Protein AF-A0A821TZE7-F1 (afdb_monomer_lite)

Radius of gyration: 25.63 Å; chains: 1; bounding box: 55×61×78 Å

Structure (mmCIF, N/CA/C/O backbone):
data_AF-A0A821TZE7-F1
#
_entry.id   AF-A0A821TZE7-F1
#
loop_
_atom_site.group_PDB
_atom_site.id
_atom_site.type_symbol
_atom_site.label_atom_id
_atom_site.label_alt_id
_atom_site.label_comp_id
_atom_site.label_asym_id
_atom_site.label_entity_id
_atom_site.label_seq_id
_atom_site.pdbx_PDB_ins_code
_atom_site.Cartn_x
_atom_site.Cartn_y
_atom_site.Cartn_z
_atom_site.occupancy
_atom_site.B_iso_or_equiv
_atom_site.auth_seq_id
_atom_site.auth_comp_id
_atom_site.auth_asym_id
_atom_site.auth_atom_id
_atom_site.pdbx_PDB_model_num
ATOM 1 N N . MET A 1 1 ? -27.060 31.709 -22.377 1.00 37.75 1 MET A N 1
ATOM 2 C CA . MET A 1 1 ? -27.022 31.846 -23.853 1.00 37.75 1 MET A CA 1
ATOM 3 C C . MET A 1 1 ? -26.885 30.465 -24.483 1.00 37.75 1 MET A C 1
ATOM 5 O O . MET A 1 1 ? -25.878 29.805 -24.270 1.00 37.75 1 MET A O 1
ATOM 9 N N . LYS A 1 2 ? -27.921 30.006 -25.193 1.00 28.64 2 LYS A N 1
ATOM 10 C CA . LYS A 1 2 ? -27.976 28.701 -25.874 1.00 28.64 2 LYS A CA 1
ATOM 11 C C . LYS A 1 2 ? -27.065 28.721 -27.114 1.00 28.64 2 LYS A C 1
ATOM 13 O O . LYS A 1 2 ? -27.253 29.578 -27.973 1.00 28.64 2 LYS A O 1
ATOM 18 N N . ARG A 1 3 ? -26.102 27.798 -27.232 1.00 29.56 3 ARG A N 1
ATOM 19 C CA . ARG A 1 3 ? -25.337 27.582 -28.477 1.00 29.56 3 ARG A CA 1
ATOM 20 C C . ARG A 1 3 ? -26.082 26.569 -29.353 1.00 29.56 3 ARG A C 1
ATOM 22 O O . ARG A 1 3 ? -26.371 25.467 -28.905 1.00 29.56 3 ARG A O 1
ATOM 29 N N . ARG A 1 4 ? -26.428 26.977 -30.580 1.00 30.36 4 ARG A N 1
ATOM 30 C CA . ARG A 1 4 ? -27.005 26.122 -31.634 1.00 30.36 4 ARG A CA 1
ATOM 31 C C . ARG A 1 4 ? -25.923 25.210 -32.250 1.00 30.36 4 ARG A C 1
ATOM 33 O O . ARG A 1 4 ? -24.763 25.625 -32.286 1.00 30.36 4 ARG A O 1
ATOM 40 N N . PRO A 1 5 ? -26.282 24.024 -32.773 1.00 30.67 5 PRO A N 1
ATOM 41 C CA . PRO A 1 5 ? -25.341 23.119 -33.430 1.00 30.67 5 PRO A CA 1
ATOM 42 C C . PRO A 1 5 ? -25.017 23.594 -34.856 1.00 30.67 5 PRO A C 1
ATOM 44 O O . PRO A 1 5 ? -25.894 24.081 -35.572 1.00 30.67 5 PRO A O 1
ATOM 47 N N . LYS A 1 6 ? -23.753 23.458 -35.278 1.00 30.98 6 LYS A N 1
ATOM 48 C CA . LYS A 1 6 ? -23.338 23.694 -36.669 1.00 30.98 6 LYS A CA 1
ATOM 49 C C . LYS A 1 6 ? -23.666 22.457 -37.512 1.00 30.98 6 LYS A C 1
ATOM 51 O O . LYS A 1 6 ? -23.214 21.362 -37.193 1.00 30.98 6 LYS A O 1
ATOM 56 N N . LYS A 1 7 ? -24.445 22.658 -38.579 1.00 25.59 7 LYS A N 1
ATOM 57 C CA . LYS A 1 7 ? -24.640 21.694 -39.669 1.00 25.59 7 LYS A CA 1
ATOM 58 C C . LYS A 1 7 ? -23.314 21.481 -40.403 1.00 25.59 7 LYS A C 1
ATOM 60 O O . LYS A 1 7 ? -22.642 22.456 -40.730 1.00 25.59 7 LYS A O 1
ATOM 65 N N . TRP A 1 8 ? -22.993 20.226 -40.691 1.00 26.17 8 TRP A N 1
ATOM 66 C CA . TRP A 1 8 ? -22.021 19.858 -41.713 1.00 26.17 8 TRP A CA 1
ATOM 67 C C . TRP A 1 8 ? -22.733 19.867 -43.068 1.00 26.17 8 TRP A C 1
ATOM 69 O O . TRP A 1 8 ? -23.790 19.255 -43.208 1.00 26.17 8 TRP A O 1
ATOM 79 N N . VAL A 1 9 ? -22.180 20.600 -44.032 1.00 27.88 9 VAL A N 1
ATOM 80 C CA . VAL A 1 9 ? -22.555 20.524 -45.448 1.00 27.88 9 VAL A CA 1
ATOM 81 C C . VAL A 1 9 ? -21.369 19.890 -46.159 1.00 27.88 9 VAL A C 1
ATOM 83 O O . VAL A 1 9 ? -20.247 20.380 -46.048 1.00 27.88 9 VAL A O 1
ATOM 86 N N . SER A 1 10 ? -21.619 18.760 -46.810 1.00 32.22 10 SER A N 1
ATOM 87 C CA . SER A 1 10 ? -20.703 18.116 -47.741 1.00 32.22 10 SER A CA 1
ATOM 88 C C . SER A 1 10 ? -20.787 18.839 -49.080 1.00 32.22 10 SER A C 1
ATOM 90 O O . SER A 1 10 ? -21.869 18.863 -49.659 1.00 32.22 10 SER A O 1
ATOM 92 N N . ASP A 1 11 ? -19.668 19.357 -49.580 1.00 26.72 11 ASP A N 1
ATOM 93 C CA . ASP A 1 11 ? -19.537 19.689 -50.996 1.00 26.72 11 ASP A CA 1
ATOM 94 C C . ASP A 1 11 ? -18.349 18.942 -51.597 1.00 26.72 11 ASP A C 1
ATOM 96 O O . ASP A 1 11 ? -17.213 18.991 -51.120 1.00 26.72 11 ASP A O 1
ATOM 100 N N . SER A 1 12 ? -18.687 18.188 -52.633 1.00 30.12 12 SER A N 1
ATOM 101 C CA . SER A 1 12 ? -17.834 17.409 -53.512 1.00 30.12 12 SER A CA 1
ATOM 102 C C . SER A 1 12 ? -17.206 18.281 -54.603 1.00 30.12 12 SER A C 1
ATOM 104 O O . SER A 1 12 ? -17.874 19.144 -55.159 1.00 30.12 12 SER A O 1
ATOM 106 N N . ASN A 1 13 ? -15.982 17.912 -54.995 1.00 27.28 13 ASN A N 1
ATOM 107 C CA . ASN A 1 13 ? -15.271 18.270 -56.231 1.00 27.28 13 ASN A CA 1
ATOM 108 C C . ASN A 1 13 ? -14.756 19.710 -56.398 1.00 27.28 13 ASN A C 1
ATOM 110 O O . ASN A 1 13 ? -15.464 20.584 -56.875 1.00 27.28 13 ASN A O 1
ATOM 114 N N . SER A 1 14 ? -13.438 19.876 -56.232 1.00 30.08 14 SER A N 1
ATOM 115 C CA . SER A 1 14 ? -12.564 20.422 -57.289 1.00 30.08 14 SER A CA 1
ATOM 116 C C . SER A 1 14 ? -11.101 20.362 -56.845 1.00 30.08 14 SER A C 1
ATOM 118 O O . SER A 1 14 ? -10.746 20.887 -55.791 1.00 30.08 14 SER A O 1
ATOM 120 N N . GLY A 1 15 ? -10.251 19.724 -57.651 1.00 33.38 15 GLY A N 1
ATOM 121 C CA . GLY A 1 15 ? -8.811 19.685 -57.432 1.00 33.38 15 GLY A CA 1
ATOM 122 C C . GLY A 1 15 ? -8.168 21.060 -57.606 1.00 33.38 15 GLY A C 1
ATOM 123 O O . GLY A 1 15 ? -8.448 21.779 -58.561 1.00 33.38 15 GLY A O 1
ATOM 124 N N . SER A 1 16 ? -7.285 21.417 -56.681 1.00 27.48 16 SER A N 1
ATOM 125 C CA . SER A 1 16 ? -6.270 22.454 -56.866 1.00 27.48 16 SER A CA 1
ATOM 126 C C . SER A 1 16 ? -5.152 22.242 -55.843 1.00 27.48 16 SER A C 1
ATOM 128 O O . SER A 1 16 ? -5.402 22.001 -54.663 1.00 27.48 16 SER A O 1
ATOM 130 N N . LEU A 1 17 ? -3.904 22.262 -56.325 1.00 29.36 17 LEU A N 1
ATOM 131 C CA . LEU A 1 17 ? -2.697 22.203 -55.504 1.00 29.36 17 LEU A CA 1
ATOM 132 C C . LEU A 1 17 ? -2.716 23.332 -54.466 1.00 29.36 17 LEU A C 1
ATOM 134 O O . LEU A 1 17 ? -2.754 24.505 -54.832 1.00 29.36 17 LEU A O 1
ATOM 138 N N . ILE A 1 18 ? -2.606 22.981 -53.184 1.00 25.75 18 ILE A N 1
ATOM 139 C CA . ILE A 1 18 ? -2.355 23.945 -52.113 1.00 25.75 18 ILE A CA 1
ATOM 140 C C . ILE A 1 18 ? -0.870 23.882 -51.756 1.00 25.75 18 ILE A C 1
ATOM 142 O O . ILE A 1 18 ? -0.377 22.926 -51.161 1.00 25.75 18 ILE A O 1
ATOM 146 N N . THR A 1 19 ? -0.155 24.938 -52.130 1.00 25.66 19 THR A N 1
ATOM 147 C CA . THR A 1 19 ? 1.183 25.282 -51.643 1.00 25.66 19 THR A CA 1
ATOM 148 C C . THR A 1 19 ? 1.196 25.394 -50.117 1.00 25.66 19 THR A C 1
ATOM 150 O O . THR A 1 19 ? 0.434 26.175 -49.544 1.00 25.66 19 THR A O 1
ATOM 153 N N . TYR A 1 20 ? 2.093 24.659 -49.453 1.00 26.53 20 TYR A N 1
ATOM 154 C CA . TYR A 1 20 ? 2.316 24.757 -48.010 1.00 26.53 20 TYR A CA 1
ATOM 155 C C . TYR A 1 20 ? 2.831 26.155 -47.631 1.00 26.53 20 TYR A C 1
ATOM 157 O O . TYR A 1 20 ? 3.971 26.524 -47.914 1.00 26.53 20 TYR A O 1
ATOM 165 N N . GLY A 1 21 ? 1.990 26.936 -46.951 1.00 25.55 21 GLY A N 1
ATOM 166 C CA . GLY A 1 21 ? 2.418 28.143 -46.254 1.00 25.55 21 GLY A CA 1
ATOM 167 C C . GLY A 1 21 ? 3.335 27.784 -45.083 1.00 25.55 21 GLY A C 1
ATOM 168 O O . GLY A 1 21 ? 2.993 26.941 -44.255 1.00 25.55 21 GLY A O 1
ATOM 169 N N . LYS A 1 22 ? 4.501 28.436 -45.000 1.00 26.19 22 LYS A N 1
ATOM 170 C CA . LYS A 1 22 ? 5.425 28.363 -43.857 1.00 26.19 22 LYS A CA 1
ATOM 171 C C . LYS A 1 22 ? 4.687 28.692 -42.552 1.00 26.19 22 LYS A C 1
ATOM 173 O O . LYS A 1 22 ? 4.477 29.862 -42.229 1.00 26.19 22 LYS A O 1
ATOM 178 N N . VAL A 1 23 ? 4.359 27.671 -41.765 1.00 26.80 23 VAL A N 1
ATOM 179 C CA . VAL A 1 23 ? 3.975 27.841 -40.361 1.00 26.80 23 VAL A CA 1
ATOM 180 C C . VAL A 1 23 ? 5.251 28.154 -39.584 1.00 26.80 23 VAL A C 1
ATOM 182 O O . VAL A 1 23 ? 6.127 27.307 -39.431 1.00 26.80 23 VAL A O 1
ATOM 185 N N . ARG A 1 24 ? 5.389 29.401 -39.118 1.00 26.56 24 ARG A N 1
ATOM 186 C CA . ARG A 1 24 ? 6.433 29.760 -38.149 1.00 26.56 24 ARG A CA 1
ATOM 187 C C . ARG A 1 24 ? 6.218 28.915 -36.885 1.00 26.56 24 ARG A C 1
ATOM 189 O O . ARG A 1 24 ? 5.099 28.935 -36.365 1.00 26.56 24 ARG A O 1
ATOM 196 N N . PRO A 1 25 ? 7.238 28.221 -36.351 1.00 25.91 25 PRO A N 1
ATOM 197 C CA . PRO A 1 25 ? 7.083 27.506 -35.095 1.00 25.91 25 PRO A CA 1
ATOM 198 C C . PRO A 1 25 ? 6.801 28.534 -33.996 1.00 25.91 25 PRO A C 1
ATOM 200 O O . PRO A 1 25 ? 7.612 29.423 -33.720 1.00 25.91 25 PRO A O 1
ATOM 203 N N . LYS A 1 26 ? 5.618 28.449 -33.378 1.00 29.00 26 LYS A N 1
ATOM 204 C CA . LYS A 1 26 ? 5.379 29.125 -32.103 1.00 29.00 26 LYS A CA 1
ATOM 205 C C . LYS A 1 26 ? 6.340 28.494 -31.103 1.00 29.00 26 LYS A C 1
ATOM 207 O O . LYS A 1 26 ? 6.277 27.290 -30.875 1.00 29.00 26 LYS A O 1
ATOM 212 N N . ARG A 1 27 ? 7.237 29.310 -30.541 1.00 26.50 27 ARG A N 1
ATOM 213 C CA . ARG A 1 27 ? 8.108 28.917 -29.427 1.00 26.50 27 ARG A CA 1
ATOM 214 C C . ARG A 1 27 ? 7.256 28.205 -28.367 1.00 26.50 27 ARG A C 1
ATOM 216 O O . ARG A 1 27 ? 6.216 28.766 -28.000 1.00 26.50 27 ARG A O 1
ATOM 223 N N . PRO A 1 28 ? 7.648 27.019 -27.876 1.00 26.08 28 PRO A N 1
ATOM 224 C CA . PRO A 1 28 ? 6.961 26.430 -26.742 1.00 26.08 28 PRO A CA 1
ATOM 225 C C . PRO A 1 28 ? 7.104 27.400 -25.567 1.00 26.08 28 PRO A C 1
ATOM 227 O O . PRO A 1 28 ? 8.206 27.829 -25.222 1.00 26.08 28 PRO A O 1
ATOM 230 N N . LYS A 1 29 ? 5.972 27.805 -24.985 1.00 24.45 29 LYS A N 1
ATOM 231 C CA . LYS A 1 29 ? 5.985 28.409 -23.656 1.00 24.45 29 LYS A CA 1
ATOM 232 C C . LYS A 1 29 ? 6.492 27.321 -22.720 1.00 24.45 29 LYS A C 1
ATOM 234 O O . LYS A 1 29 ? 5.795 26.334 -22.512 1.00 24.45 29 LYS A O 1
ATOM 239 N N . VAL A 1 30 ? 7.704 27.504 -22.208 1.00 25.91 30 VAL A N 1
ATOM 240 C CA . VAL A 1 30 ? 8.216 26.756 -21.062 1.00 25.91 30 VAL A CA 1
ATOM 241 C C . VAL A 1 30 ? 7.294 27.100 -19.903 1.00 25.91 30 VAL A C 1
ATOM 243 O O . VAL A 1 30 ? 7.390 28.173 -19.313 1.00 25.91 30 VAL A O 1
ATOM 246 N N . LEU A 1 31 ? 6.324 26.236 -19.652 1.00 23.36 31 LEU A N 1
ATOM 247 C CA . LEU A 1 31 ? 5.661 26.207 -18.370 1.00 23.36 31 LEU A CA 1
ATOM 248 C C . LEU A 1 31 ? 6.493 25.257 -17.507 1.00 23.36 31 LEU A C 1
ATOM 250 O O . LEU A 1 31 ? 6.575 24.064 -17.795 1.00 23.36 31 LEU A O 1
ATOM 254 N N . GLN A 1 32 ? 7.169 25.814 -16.505 1.00 23.75 32 GLN A N 1
ATOM 255 C CA . GLN A 1 32 ? 7.653 25.039 -15.368 1.00 23.75 32 GLN A CA 1
ATOM 256 C C . GLN A 1 32 ? 6.434 24.396 -14.708 1.00 23.75 32 GLN A C 1
ATOM 258 O O . GLN A 1 32 ? 5.516 25.109 -14.307 1.00 23.75 32 GLN A O 1
ATOM 263 N N . TRP A 1 33 ? 6.418 23.069 -14.635 1.00 28.42 33 TRP A N 1
ATOM 264 C CA . TRP A 1 33 ? 5.344 22.319 -13.996 1.00 28.42 33 TRP A CA 1
ATOM 265 C C . TRP A 1 33 ? 5.921 21.362 -12.960 1.00 28.42 33 TRP A C 1
ATOM 267 O O . TRP A 1 33 ? 6.749 20.500 -13.260 1.00 28.42 33 TRP A O 1
ATOM 277 N N . GLU A 1 34 ? 5.458 21.561 -11.733 1.00 29.69 34 GLU A N 1
ATOM 278 C CA . GLU A 1 34 ? 5.783 20.794 -10.538 1.00 29.69 34 GLU A CA 1
ATOM 279 C C . GLU A 1 34 ? 4.697 19.718 -10.313 1.00 29.69 34 GLU A C 1
ATOM 281 O O . GLU A 1 34 ? 3.509 20.031 -10.301 1.00 29.69 34 GLU A O 1
ATOM 286 N N . GLY A 1 35 ? 5.075 18.448 -10.137 1.00 31.20 35 GLY A N 1
ATOM 287 C CA . GLY A 1 35 ? 4.160 17.293 -10.036 1.00 31.20 35 GLY A CA 1
ATOM 288 C C . GLY A 1 35 ? 4.858 15.986 -9.607 1.00 31.20 35 GLY A C 1
ATOM 289 O O . GLY A 1 35 ? 5.764 15.510 -10.290 1.00 31.20 35 GLY A O 1
ATOM 290 N N . SER A 1 36 ? 4.485 15.410 -8.454 1.00 39.16 36 SER A N 1
ATOM 291 C CA . SER A 1 36 ? 5.250 14.377 -7.722 1.00 39.16 36 SER A CA 1
ATOM 292 C C . SER A 1 36 ? 4.469 13.082 -7.408 1.00 39.16 36 SER A C 1
ATOM 294 O O . SER A 1 36 ? 3.250 13.007 -7.507 1.00 39.16 36 SER A O 1
ATOM 296 N N . PHE A 1 37 ? 5.224 12.033 -7.048 1.00 43.75 37 PHE A N 1
ATOM 297 C CA . PHE A 1 37 ? 4.861 10.607 -6.977 1.00 43.75 37 PHE A CA 1
ATOM 298 C C . PHE A 1 37 ? 4.803 10.069 -5.539 1.00 43.75 37 PHE A C 1
ATOM 300 O O . PHE A 1 37 ? 5.772 10.261 -4.811 1.00 43.75 37 PHE A O 1
ATOM 307 N N . LEU A 1 38 ? 3.795 9.255 -5.184 1.00 38.81 38 LEU A N 1
ATOM 308 C CA . LEU A 1 38 ? 4.011 8.139 -4.230 1.00 38.81 38 LEU A CA 1
ATOM 309 C C . LEU A 1 38 ? 2.869 7.104 -4.170 1.00 38.81 38 LEU A C 1
ATOM 311 O O . LEU A 1 38 ? 3.086 5.969 -3.765 1.00 38.81 38 LEU A O 1
ATOM 315 N N . ILE A 1 39 ? 1.648 7.459 -4.564 1.00 42.28 39 ILE A N 1
ATOM 316 C CA . ILE A 1 39 ? 0.455 6.627 -4.281 1.00 42.28 39 ILE A CA 1
ATOM 317 C C . ILE A 1 39 ? 0.282 5.492 -5.267 1.00 42.28 39 ILE A C 1
ATOM 319 O O . ILE A 1 39 ? 0.011 4.367 -4.855 1.00 42.28 39 ILE A O 1
ATOM 323 N N . GLY A 1 40 ? 0.590 5.791 -6.527 1.00 36.88 40 GLY A N 1
ATOM 324 C CA . GLY A 1 40 ? 1.132 4.870 -7.505 1.00 36.88 40 GLY A CA 1
ATOM 325 C C . GLY A 1 40 ? 1.722 3.599 -6.931 1.00 36.88 40 GLY A C 1
ATOM 326 O O . GLY A 1 40 ? 1.318 2.477 -7.172 1.00 36.88 40 GLY A O 1
ATOM 327 N N . GLN A 1 41 ? 2.735 3.793 -6.113 1.00 38.94 41 GLN A N 1
ATOM 328 C CA . GLN A 1 41 ? 3.643 2.722 -5.791 1.00 38.94 41 GLN A CA 1
ATOM 329 C C . GLN A 1 41 ? 3.090 1.799 -4.699 1.00 38.94 41 GLN A C 1
ATOM 331 O O . GLN A 1 41 ? 3.196 0.588 -4.843 1.00 38.94 41 GLN A O 1
ATOM 336 N N . LEU A 1 42 ? 2.373 2.311 -3.694 1.00 35.38 42 LEU A N 1
ATOM 337 C CA . LEU A 1 42 ? 1.794 1.457 -2.643 1.00 35.38 42 LEU A CA 1
ATOM 338 C C . LEU A 1 42 ? 0.745 0.455 -3.152 1.00 35.38 42 LEU A C 1
ATOM 340 O O . LEU A 1 42 ? 0.559 -0.576 -2.514 1.00 35.38 42 LEU A O 1
ATOM 344 N N . LEU A 1 43 ? 0.098 0.734 -4.287 1.00 35.34 43 LEU A N 1
ATOM 345 C CA . LEU A 1 43 ? -0.856 -0.173 -4.933 1.00 35.34 43 LEU A CA 1
ATOM 346 C C . LEU A 1 43 ? -0.288 -0.887 -6.175 1.00 35.34 43 LEU A C 1
ATOM 348 O O . LEU A 1 43 ? -0.737 -1.986 -6.477 1.00 35.34 43 LEU A O 1
ATOM 352 N N . ALA A 1 44 ? 0.729 -0.335 -6.853 1.00 34.22 44 ALA A N 1
ATOM 353 C CA . ALA A 1 44 ? 1.252 -0.879 -8.114 1.00 34.22 44 ALA A CA 1
ATOM 354 C C . ALA A 1 44 ? 1.898 -2.271 -8.029 1.00 34.22 44 ALA A C 1
ATOM 356 O O . ALA A 1 44 ? 2.127 -2.864 -9.076 1.00 34.22 44 ALA A O 1
ATOM 357 N N . ASN A 1 45 ? 2.256 -2.797 -6.850 1.00 32.47 45 ASN A N 1
ATOM 358 C CA . ASN A 1 45 ? 2.970 -4.083 -6.761 1.00 32.47 45 ASN A CA 1
ATOM 359 C C . ASN A 1 45 ? 2.710 -4.865 -5.469 1.00 32.47 45 ASN A C 1
ATOM 361 O O . ASN A 1 45 ? 3.616 -5.471 -4.905 1.00 32.47 45 ASN A O 1
ATOM 365 N N . ILE A 1 46 ? 1.469 -4.902 -4.995 1.00 33.41 46 ILE A N 1
ATOM 366 C CA . ILE A 1 46 ? 1.119 -5.830 -3.914 1.00 33.41 46 ILE A CA 1
ATOM 367 C C . ILE A 1 46 ? 0.957 -7.281 -4.404 1.00 33.41 46 ILE A C 1
ATOM 369 O O . ILE A 1 46 ? 1.096 -8.205 -3.602 1.00 33.41 46 ILE A O 1
ATOM 373 N N . PHE A 1 47 ? 0.843 -7.507 -5.716 1.00 29.83 47 PHE A N 1
ATOM 374 C CA . PHE A 1 47 ? 0.827 -8.844 -6.311 1.00 29.83 47 PHE A CA 1
ATOM 375 C C . PHE A 1 47 ? 1.656 -8.939 -7.596 1.00 29.83 47 PHE A C 1
ATOM 377 O O . PHE A 1 47 ? 1.102 -9.020 -8.679 1.00 29.83 47 PHE A O 1
ATOM 384 N N . VAL A 1 48 ? 2.985 -8.993 -7.485 1.00 26.89 48 VAL A N 1
ATOM 385 C CA . VAL A 1 48 ? 3.859 -9.849 -8.317 1.00 26.89 48 VAL A CA 1
ATOM 386 C C . VAL A 1 48 ? 5.096 -10.154 -7.467 1.00 26.89 48 VAL A C 1
ATOM 388 O O . VAL A 1 48 ? 5.555 -9.285 -6.736 1.00 26.89 48 VAL A O 1
ATOM 391 N N . PHE A 1 49 ? 5.618 -11.377 -7.587 1.00 25.86 49 PHE A N 1
ATOM 392 C CA . PHE A 1 49 ? 6.752 -11.990 -6.873 1.00 25.86 49 PHE A CA 1
ATOM 393 C C . PHE A 1 49 ? 6.379 -12.824 -5.641 1.00 25.86 49 PHE A C 1
ATOM 395 O O . PHE A 1 49 ? 6.523 -12.413 -4.495 1.00 25.86 49 PHE A O 1
ATOM 402 N N . ASN A 1 50 ? 5.994 -14.075 -5.910 1.00 23.56 50 ASN A N 1
ATOM 403 C CA . ASN A 1 50 ? 6.354 -15.197 -5.051 1.00 23.56 50 ASN A CA 1
ATOM 404 C C . ASN A 1 50 ? 7.331 -16.081 -5.846 1.00 23.56 50 ASN A C 1
ATOM 406 O O . ASN A 1 50 ? 6.963 -16.626 -6.888 1.00 23.56 50 ASN A O 1
ATOM 410 N N . PHE A 1 51 ? 8.584 -16.168 -5.399 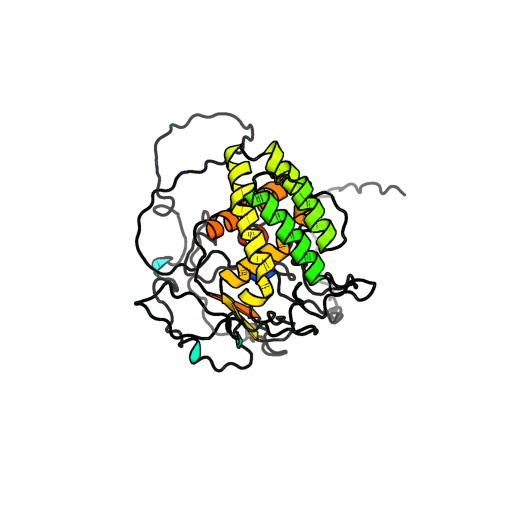1.00 27.59 51 PHE A N 1
ATOM 411 C CA . PHE A 1 51 ? 9.553 -17.127 -5.923 1.00 27.59 51 PHE A CA 1
ATOM 412 C C . PHE A 1 51 ? 9.620 -18.322 -4.968 1.00 27.59 51 PHE A C 1
ATOM 414 O O . PHE A 1 51 ? 10.224 -18.237 -3.907 1.00 27.59 51 PHE A O 1
ATOM 421 N N . GLY A 1 52 ? 9.042 -19.441 -5.415 1.00 23.70 52 GLY A N 1
ATOM 422 C CA . GLY A 1 52 ? 9.448 -20.796 -5.040 1.00 23.70 52 GLY A CA 1
ATOM 423 C C . GLY A 1 52 ? 8.907 -21.351 -3.720 1.00 23.70 52 GLY A C 1
ATOM 424 O O . GLY A 1 52 ? 9.563 -21.263 -2.693 1.00 23.70 52 GLY A O 1
ATOM 425 N N . ASN A 1 53 ? 7.824 -22.128 -3.779 1.00 25.19 53 ASN A N 1
ATOM 426 C CA . ASN A 1 53 ? 7.935 -23.591 -3.826 1.00 25.19 53 ASN A CA 1
ATOM 427 C C . ASN A 1 53 ? 6.563 -24.252 -4.025 1.00 25.19 53 ASN A C 1
ATOM 429 O O . ASN A 1 53 ? 5.525 -23.735 -3.627 1.00 25.19 53 ASN A O 1
ATOM 433 N N . ARG A 1 54 ? 6.590 -25.397 -4.714 1.00 27.44 54 ARG A N 1
ATOM 434 C CA . ARG A 1 54 ? 5.447 -26.234 -5.104 1.00 27.44 54 ARG A CA 1
ATOM 435 C C . ARG A 1 54 ? 4.422 -26.399 -3.982 1.00 27.44 54 ARG A C 1
ATOM 437 O O . ARG A 1 54 ? 4.788 -26.904 -2.931 1.00 27.44 54 ARG A O 1
ATOM 444 N N . LEU A 1 55 ? 3.149 -26.157 -4.289 1.00 22.88 55 LEU A N 1
ATOM 445 C CA . LEU A 1 55 ? 2.012 -26.945 -3.807 1.00 22.88 55 LEU A CA 1
ATOM 446 C C . LEU A 1 55 ? 0.837 -26.714 -4.765 1.00 22.88 55 LEU A C 1
ATOM 448 O O . LEU A 1 55 ? 0.370 -25.593 -4.950 1.00 22.88 55 LEU A O 1
ATOM 452 N N . CYS A 1 56 ? 0.412 -27.788 -5.423 1.00 24.39 56 CYS A N 1
ATOM 453 C CA . CYS A 1 56 ? -0.767 -27.818 -6.272 1.00 24.39 56 CYS A CA 1
ATOM 454 C C . CYS A 1 56 ? -2.006 -27.513 -5.419 1.00 24.39 56 CYS A C 1
ATOM 456 O O . CYS A 1 56 ? -2.296 -28.266 -4.494 1.00 24.39 56 CYS A O 1
ATOM 458 N N . TYR A 1 57 ? -2.754 -26.466 -5.758 1.00 22.97 57 TYR A N 1
ATOM 459 C CA . TYR A 1 57 ? -4.136 -26.299 -5.316 1.00 22.97 57 TYR A CA 1
ATOM 460 C C . TYR A 1 57 ? -4.987 -25.959 -6.535 1.00 22.97 57 TYR A C 1
ATOM 462 O O . TYR A 1 57 ? -4.664 -25.055 -7.303 1.00 22.97 57 TYR A O 1
ATOM 470 N N . ALA A 1 58 ? -6.028 -26.765 -6.741 1.00 21.05 58 ALA A N 1
ATOM 471 C CA . ALA A 1 58 ? -6.995 -26.606 -7.814 1.00 21.05 58 ALA A CA 1
ATOM 472 C C . ALA A 1 58 ? -7.698 -25.239 -7.699 1.00 21.05 58 ALA A C 1
ATOM 474 O O . ALA A 1 58 ? -8.030 -24.832 -6.583 1.00 21.05 58 ALA A O 1
ATOM 475 N N . PRO A 1 59 ? -7.934 -24.526 -8.812 1.00 24.28 59 PRO A N 1
ATOM 476 C CA . PRO A 1 59 ? -8.689 -23.285 -8.780 1.00 24.28 59 PRO A CA 1
ATOM 477 C C . PRO A 1 59 ? -10.162 -23.591 -8.495 1.00 24.28 59 PRO A C 1
ATOM 479 O O . PRO A 1 59 ? -10.821 -24.291 -9.259 1.00 24.28 59 PRO A O 1
ATOM 482 N N . THR A 1 60 ? -10.689 -23.055 -7.397 1.00 23.95 60 THR A N 1
ATOM 483 C CA . THR A 1 60 ? -12.134 -22.884 -7.235 1.00 23.95 60 THR A CA 1
ATOM 484 C C . THR A 1 60 ? -12.541 -21.723 -8.138 1.00 23.95 60 THR A C 1
ATOM 486 O O . THR A 1 60 ? -12.157 -20.580 -7.890 1.00 23.95 60 THR A O 1
ATOM 489 N N . GLU A 1 61 ? -13.251 -22.021 -9.224 1.00 24.36 61 GLU A N 1
ATOM 490 C CA . GLU A 1 61 ? -13.784 -21.026 -10.153 1.00 24.36 61 GLU A CA 1
ATOM 491 C C . GLU A 1 61 ? -14.737 -20.070 -9.419 1.00 24.36 61 GLU A C 1
ATOM 493 O O . GLU A 1 61 ? -15.723 -20.490 -8.816 1.00 24.36 61 GLU A O 1
ATOM 498 N N . ILE A 1 62 ? -14.442 -18.769 -9.468 1.00 22.88 62 ILE A N 1
ATOM 499 C CA . ILE A 1 62 ? -15.411 -17.715 -9.164 1.00 22.88 62 ILE A CA 1
ATOM 500 C C . ILE A 1 62 ? -15.915 -17.209 -10.512 1.00 22.88 62 ILE A C 1
ATOM 502 O O . ILE A 1 62 ? -15.274 -16.390 -11.171 1.00 22.88 62 ILE A O 1
ATOM 506 N N . THR A 1 63 ? -17.056 -17.734 -10.940 1.00 22.81 63 THR A N 1
ATOM 507 C CA . THR A 1 63 ? -17.756 -17.293 -12.144 1.00 22.81 63 THR A CA 1
ATOM 508 C C . THR A 1 63 ? -18.428 -15.951 -11.853 1.00 22.81 63 THR A C 1
ATOM 510 O O . THR A 1 63 ? -19.388 -15.877 -11.090 1.00 22.81 63 THR A O 1
ATOM 513 N N . MET A 1 64 ? -17.929 -14.863 -12.444 1.00 23.34 64 MET A N 1
ATOM 514 C CA . MET A 1 64 ? -18.653 -13.590 -12.483 1.00 23.34 64 MET A CA 1
ATOM 515 C C . MET A 1 64 ? -19.613 -13.610 -13.674 1.00 23.34 64 MET A C 1
ATOM 517 O O . MET A 1 64 ? -19.202 -13.405 -14.815 1.00 23.34 64 MET A O 1
ATOM 521 N N . SER A 1 65 ? -20.895 -13.867 -13.422 1.00 22.86 65 SER A N 1
ATOM 522 C CA . SER A 1 65 ? -21.948 -13.716 -14.426 1.00 22.86 65 SER A CA 1
ATOM 523 C C . SER A 1 65 ? -22.253 -12.230 -14.642 1.00 22.86 65 SER A C 1
ATOM 525 O O . SER A 1 65 ? -22.887 -11.585 -13.804 1.00 22.86 65 SER A O 1
ATOM 527 N N . VAL A 1 66 ? -21.806 -11.682 -15.770 1.00 25.66 66 VAL A N 1
ATOM 528 C CA . VAL A 1 66 ? -22.328 -10.423 -16.312 1.00 25.66 66 VAL A CA 1
ATOM 529 C C . VAL A 1 66 ? -23.475 -10.793 -17.247 1.00 25.66 66 VAL A C 1
ATOM 531 O O . VAL A 1 66 ? -23.248 -11.174 -18.391 1.00 25.66 66 VAL A O 1
ATOM 534 N N . GLU A 1 67 ? -24.713 -10.723 -16.761 1.00 22.42 67 GLU A N 1
ATOM 535 C CA . GLU A 1 67 ? -25.885 -10.818 -17.632 1.00 22.42 67 GLU A CA 1
ATOM 536 C C . GLU A 1 67 ? -26.009 -9.519 -18.438 1.00 22.42 67 GLU A C 1
ATOM 538 O O . GLU A 1 67 ? -26.522 -8.502 -17.968 1.00 22.42 67 GLU A O 1
ATOM 543 N N . SER A 1 68 ? -25.526 -9.547 -19.677 1.00 27.56 68 SER A N 1
ATOM 544 C CA . SER A 1 68 ? -25.986 -8.639 -20.724 1.00 27.56 68 SER A CA 1
ATOM 545 C C . SER A 1 68 ? -26.787 -9.450 -21.735 1.00 27.56 68 SER A C 1
ATOM 547 O O . SER A 1 68 ? -26.216 -10.260 -22.459 1.00 27.56 68 SER A O 1
ATOM 549 N N . ASN A 1 69 ? -28.103 -9.231 -21.764 1.00 25.86 69 ASN A N 1
ATOM 550 C CA . ASN A 1 69 ? -29.021 -9.795 -22.751 1.00 25.86 69 ASN A CA 1
ATOM 551 C C . ASN A 1 69 ? -28.596 -9.399 -24.172 1.00 25.86 69 ASN A C 1
ATOM 553 O O . ASN A 1 69 ? -28.873 -8.280 -24.602 1.00 25.86 69 ASN A O 1
ATOM 557 N N . PHE A 1 70 ? -27.966 -10.326 -24.888 1.00 28.08 70 PHE A N 1
ATOM 558 C CA . PHE A 1 70 ? -27.979 -10.411 -26.344 1.00 28.08 70 PHE A CA 1
ATOM 559 C C . PHE A 1 70 ? -28.068 -11.891 -26.729 1.00 28.08 70 PHE A C 1
ATOM 561 O O . PHE A 1 70 ? -27.530 -12.750 -26.035 1.00 28.08 70 PHE A O 1
ATOM 568 N N . ASP A 1 71 ? -28.847 -12.138 -27.775 1.00 27.84 71 ASP A N 1
ATOM 569 C CA . ASP A 1 71 ? -29.529 -13.384 -28.116 1.00 27.84 71 ASP A CA 1
ATOM 570 C C . ASP A 1 71 ? -28.696 -14.679 -28.121 1.00 27.84 71 ASP A C 1
ATOM 572 O O . ASP A 1 71 ? -27.507 -14.709 -28.436 1.00 27.84 71 ASP A O 1
ATOM 576 N N . GLN A 1 72 ? -29.407 -15.757 -27.777 1.00 29.16 72 GLN A N 1
ATOM 577 C CA . GLN A 1 72 ? -28.985 -17.153 -27.754 1.00 29.16 72 GLN A CA 1
ATOM 578 C C . GLN A 1 72 ? -28.513 -17.638 -29.129 1.00 29.16 72 GLN A C 1
ATOM 580 O O . GLN A 1 72 ? -29.271 -17.566 -30.089 1.00 29.16 72 GLN A O 1
ATOM 585 N N . ASP A 1 73 ? -27.345 -18.278 -29.164 1.00 27.31 73 ASP A N 1
ATOM 586 C CA . ASP A 1 73 ? -27.127 -19.464 -29.990 1.00 27.31 73 ASP A CA 1
ATOM 587 C C . ASP A 1 73 ? -26.274 -20.473 -29.204 1.00 27.31 73 ASP A C 1
ATOM 589 O O . ASP A 1 73 ? -25.274 -20.138 -28.568 1.00 27.31 73 ASP A O 1
ATOM 593 N N . MET A 1 74 ? -26.764 -21.709 -29.187 1.00 29.61 74 MET A N 1
ATOM 594 C CA . MET A 1 74 ? -26.298 -22.849 -28.397 1.00 29.61 74 MET A CA 1
ATOM 595 C C . MET A 1 74 ? -24.891 -23.303 -28.810 1.00 29.61 74 MET A C 1
ATOM 597 O O . MET A 1 74 ? -24.680 -23.622 -29.979 1.00 29.61 74 MET A O 1
ATOM 601 N N . VAL A 1 75 ? -23.970 -23.444 -27.850 1.00 28.20 75 VAL A N 1
ATOM 602 C CA . VAL A 1 75 ? -22.785 -24.311 -27.979 1.00 28.20 75 VAL A CA 1
ATOM 603 C C . VAL A 1 75 ? -22.517 -24.995 -26.636 1.00 28.20 75 VAL A C 1
ATOM 605 O O . VAL A 1 75 ? -22.462 -24.340 -25.598 1.00 28.20 75 VAL A O 1
ATOM 608 N N . ASP A 1 76 ? -22.393 -26.319 -26.701 1.00 26.27 76 ASP A N 1
ATOM 609 C CA . ASP A 1 76 ? -22.266 -27.274 -25.601 1.00 26.27 76 ASP A CA 1
ATOM 610 C C . ASP A 1 76 ? -21.115 -27.002 -24.613 1.00 26.27 76 ASP A C 1
ATOM 612 O O . ASP A 1 76 ? -19.983 -26.677 -24.980 1.00 26.27 76 ASP A O 1
ATOM 616 N N . GLU A 1 77 ? -21.416 -27.248 -23.334 1.00 34.12 77 GLU A N 1
ATOM 617 C CA . GLU A 1 77 ? -20.467 -27.411 -22.234 1.00 34.12 77 GLU A CA 1
ATOM 618 C C . GLU A 1 77 ? -19.635 -28.687 -22.418 1.00 34.12 77 GLU A C 1
ATOM 620 O O . GLU A 1 77 ? -20.125 -29.786 -22.170 1.00 34.12 77 GLU A O 1
ATOM 625 N N . GLN A 1 78 ? -18.361 -28.541 -22.796 1.00 30.42 78 GLN A N 1
ATOM 626 C CA . GLN A 1 78 ? -17.234 -29.381 -22.354 1.00 30.42 78 GLN A CA 1
ATOM 627 C C . GLN A 1 78 ? -15.950 -28.957 -23.072 1.00 30.42 78 GLN A C 1
ATOM 629 O O . GLN A 1 78 ? -15.648 -29.458 -24.149 1.00 30.42 78 GLN A O 1
ATOM 634 N N . SER A 1 79 ? -15.147 -28.088 -22.450 1.00 25.52 79 SER A N 1
ATOM 635 C CA . SER A 1 79 ? -13.689 -28.111 -22.637 1.00 25.52 79 SER A CA 1
ATOM 636 C C . SER A 1 79 ? -12.980 -27.151 -21.675 1.00 25.52 79 SER A C 1
ATOM 638 O O . SER A 1 79 ? -13.031 -25.931 -21.835 1.00 25.52 79 SER A O 1
ATOM 640 N N . THR A 1 80 ? -12.237 -27.699 -20.718 1.00 33.19 80 THR A N 1
ATOM 641 C CA . THR A 1 80 ? -11.071 -27.044 -20.121 1.00 33.19 80 THR A CA 1
ATOM 642 C C . THR A 1 80 ? -9.993 -26.926 -21.202 1.00 33.19 80 THR A C 1
ATOM 644 O O . THR A 1 80 ? -9.216 -27.850 -21.427 1.00 33.19 80 THR A O 1
ATOM 647 N N . ILE A 1 81 ? -9.979 -25.804 -21.927 1.00 29.88 81 ILE A N 1
ATOM 648 C CA . ILE A 1 81 ? -8.925 -25.488 -22.899 1.00 29.88 81 ILE A CA 1
ATOM 649 C C . ILE A 1 81 ? -7.894 -24.606 -22.213 1.00 29.88 81 ILE A C 1
ATOM 651 O O . ILE A 1 81 ? -8.173 -23.476 -21.812 1.00 29.88 81 ILE A O 1
ATOM 655 N N . ASP A 1 82 ? -6.686 -25.144 -22.125 1.00 30.59 82 ASP A N 1
ATOM 656 C CA . ASP A 1 82 ? -5.445 -24.419 -21.916 1.00 30.59 82 ASP A CA 1
ATOM 657 C C . ASP A 1 82 ? -5.356 -23.250 -22.920 1.00 30.59 82 ASP A C 1
ATOM 659 O O . ASP A 1 82 ? -5.043 -23.435 -24.099 1.00 30.59 82 ASP A O 1
ATOM 663 N N . LYS A 1 83 ? -5.697 -22.028 -22.481 1.00 42.53 83 LYS A N 1
ATOM 664 C CA . LYS A 1 83 ? -5.727 -20.825 -23.338 1.00 42.53 83 LYS A CA 1
ATOM 665 C C . LYS A 1 83 ? -4.344 -20.427 -23.877 1.00 42.53 83 LYS A C 1
ATOM 667 O O . LYS A 1 83 ? -4.259 -19.505 -24.684 1.00 42.53 83 LYS A O 1
ATOM 672 N N . SER A 1 84 ? -3.272 -21.110 -23.472 1.00 50.41 84 SER A N 1
ATOM 673 C CA . SER A 1 84 ? -1.900 -20.777 -23.862 1.00 50.41 84 SER A CA 1
ATOM 674 C C . SER A 1 84 ? -1.373 -21.562 -25.071 1.00 50.41 84 SER A C 1
ATOM 676 O O . SER A 1 84 ? -0.493 -21.070 -25.776 1.00 50.41 84 SER A O 1
ATOM 678 N N . ALA A 1 85 ? -1.918 -22.745 -25.373 1.00 50.28 85 ALA A N 1
ATOM 679 C CA . ALA A 1 85 ? -1.272 -23.665 -26.314 1.00 50.28 85 ALA A CA 1
ATOM 680 C C . ALA A 1 85 ? -1.491 -23.340 -27.809 1.00 50.28 85 ALA A C 1
ATOM 682 O O . ALA A 1 85 ? -0.741 -23.833 -28.646 1.00 50.28 85 ALA A O 1
ATOM 683 N N . ASN A 1 86 ? -2.477 -22.502 -28.160 1.00 53.91 86 ASN A N 1
ATOM 684 C CA . ASN A 1 86 ? -2.870 -22.231 -29.557 1.00 53.91 86 ASN A CA 1
ATOM 685 C C . ASN A 1 86 ? -2.982 -20.737 -29.910 1.00 53.91 86 ASN A C 1
ATOM 687 O O . ASN A 1 86 ? -3.611 -20.376 -30.908 1.00 53.91 86 ASN A O 1
ATOM 691 N N . ALA A 1 87 ? -2.406 -19.839 -29.108 1.00 66.38 87 ALA A N 1
ATOM 692 C CA . ALA A 1 87 ? -2.461 -18.421 -29.435 1.00 66.38 87 ALA A CA 1
ATOM 693 C C . ALA A 1 87 ? -1.572 -18.112 -30.652 1.00 66.38 87 ALA A C 1
ATOM 695 O O . ALA A 1 87 ? -0.355 -18.290 -30.622 1.00 66.38 87 ALA A O 1
ATOM 696 N N . VAL A 1 88 ? -2.192 -17.634 -31.734 1.00 85.38 88 VAL A N 1
ATOM 697 C CA . VAL A 1 88 ? -1.471 -17.168 -32.922 1.00 85.38 88 VAL A CA 1
ATOM 698 C C . VAL A 1 88 ? -0.680 -15.915 -32.549 1.00 85.38 88 VAL A C 1
ATOM 700 O O . VAL A 1 88 ? -1.263 -14.894 -32.175 1.00 85.38 88 VAL A O 1
ATOM 703 N N . TYR A 1 89 ? 0.645 -15.998 -32.666 1.00 90.94 89 TYR A N 1
ATOM 704 C CA . TYR A 1 89 ? 1.560 -14.875 -32.486 1.00 90.94 89 TYR A CA 1
ATOM 705 C C . TYR A 1 89 ? 2.387 -14.632 -33.753 1.00 90.94 89 TYR A C 1
ATOM 707 O O . TYR A 1 89 ? 2.531 -15.511 -34.603 1.00 90.94 89 TYR A O 1
ATOM 715 N N . TYR A 1 90 ? 2.953 -13.433 -33.862 1.00 93.62 90 TYR A N 1
ATOM 716 C CA . TYR A 1 90 ? 3.857 -13.036 -34.938 1.00 93.62 90 TYR A CA 1
ATOM 717 C C . TYR A 1 90 ? 5.214 -12.613 -34.374 1.00 93.62 90 TYR A C 1
ATOM 719 O O . TYR A 1 90 ? 5.292 -12.002 -33.306 1.00 93.62 90 TYR A O 1
ATOM 727 N N . GLY A 1 91 ? 6.277 -12.889 -35.130 1.00 94.62 91 GLY A N 1
ATOM 728 C CA . GLY A 1 91 ? 7.645 -12.517 -34.776 1.00 94.62 91 GLY A CA 1
ATOM 729 C C . GLY A 1 91 ? 8.364 -13.582 -33.947 1.00 94.62 91 GLY A C 1
ATOM 730 O O . GLY A 1 91 ? 8.225 -14.777 -34.200 1.00 94.62 91 GLY A O 1
ATOM 731 N N . THR A 1 92 ? 9.184 -13.144 -32.998 1.00 94.19 92 THR A N 1
ATOM 732 C CA . THR A 1 92 ? 10.027 -14.013 -32.168 1.00 94.19 92 THR A CA 1
ATOM 733 C C . THR A 1 92 ? 9.182 -14.806 -31.172 1.00 94.19 92 THR A C 1
ATOM 735 O O . THR A 1 92 ? 8.228 -14.277 -30.603 1.00 94.19 92 THR A O 1
ATOM 738 N N . SER A 1 93 ? 9.534 -16.072 -30.928 1.00 91.69 93 SER A N 1
ATOM 739 C CA . SER A 1 93 ? 8.892 -16.872 -29.881 1.00 91.69 93 SER A CA 1
ATOM 740 C C . SER A 1 93 ? 9.112 -16.234 -28.511 1.00 91.69 93 SER A C 1
ATOM 742 O O . SER A 1 93 ? 10.217 -15.795 -28.187 1.00 91.69 93 SER A O 1
ATOM 744 N N . LEU A 1 94 ? 8.080 -16.218 -27.665 1.00 88.75 94 LEU A N 1
ATOM 745 C CA . LEU A 1 94 ? 8.184 -15.668 -26.312 1.00 88.75 94 LEU A CA 1
ATOM 746 C C . LEU A 1 94 ? 9.204 -16.431 -25.445 1.00 88.75 94 LEU A C 1
ATOM 748 O O . LEU A 1 94 ? 9.748 -15.870 -24.491 1.00 88.75 94 LEU A O 1
ATOM 752 N N . ALA A 1 95 ? 9.487 -17.695 -25.782 1.00 87.69 95 ALA A N 1
ATOM 753 C CA . ALA A 1 95 ? 10.517 -18.506 -25.133 1.00 87.69 95 ALA A CA 1
ATOM 754 C C . ALA A 1 95 ? 11.937 -17.954 -25.360 1.00 87.69 95 ALA A C 1
ATOM 756 O O . ALA A 1 95 ? 12.775 -18.060 -24.463 1.00 87.69 95 ALA A O 1
ATOM 757 N N . ASP A 1 96 ? 12.171 -17.306 -26.505 1.00 90.75 96 ASP A N 1
ATOM 758 C CA . ASP A 1 96 ? 13.482 -16.785 -26.914 1.00 90.75 96 ASP A CA 1
ATOM 759 C C . ASP A 1 96 ? 13.741 -15.359 -26.401 1.00 90.75 96 ASP A C 1
ATOM 761 O O . ASP A 1 96 ? 14.852 -14.838 -26.505 1.00 90.75 96 ASP A O 1
ATOM 765 N N . ILE A 1 97 ? 12.722 -14.699 -25.841 1.00 90.19 97 ILE A N 1
ATOM 766 C CA . ILE A 1 97 ? 12.861 -13.365 -25.247 1.00 90.19 97 ILE A CA 1
ATOM 767 C C . ILE A 1 97 ? 13.396 -13.506 -23.810 1.00 90.19 97 ILE A C 1
ATOM 769 O O . ILE A 1 97 ? 12.890 -14.344 -23.061 1.00 90.19 97 ILE A O 1
ATOM 773 N N . PRO A 1 98 ? 14.389 -12.707 -23.374 1.00 88.81 98 PRO A N 1
ATOM 774 C CA . PRO A 1 98 ? 14.879 -12.740 -21.996 1.00 88.81 98 PRO A CA 1
ATOM 775 C C . PRO A 1 98 ? 13.763 -12.525 -20.966 1.00 88.81 98 PRO A C 1
ATOM 777 O O . PRO A 1 98 ? 12.912 -11.651 -21.127 1.00 88.81 98 PRO A O 1
ATOM 780 N N . ASN A 1 99 ? 13.776 -13.319 -19.895 1.00 90.12 99 ASN A N 1
ATOM 781 C CA . ASN A 1 99 ? 12.731 -13.324 -18.874 1.00 90.12 99 ASN A CA 1
ATOM 782 C C . ASN A 1 99 ? 13.348 -13.607 -17.502 1.00 90.12 99 ASN A C 1
ATOM 784 O O . ASN A 1 99 ? 14.110 -14.561 -17.356 1.00 90.12 99 ASN A O 1
ATOM 788 N N . ILE A 1 100 ? 12.997 -12.813 -16.491 1.00 90.69 100 ILE A N 1
ATOM 789 C CA . ILE A 1 100 ? 13.626 -12.863 -15.165 1.00 90.69 100 ILE A CA 1
ATOM 790 C C . ILE A 1 100 ? 13.390 -14.192 -14.428 1.00 90.69 100 ILE A C 1
ATOM 792 O O . ILE A 1 100 ? 14.172 -14.555 -13.560 1.00 90.69 100 ILE A O 1
ATOM 796 N N . ILE A 1 101 ? 12.330 -14.933 -14.766 1.00 87.06 101 ILE A N 1
ATOM 797 C CA . ILE A 1 101 ? 12.036 -16.240 -14.161 1.00 87.06 101 ILE A CA 1
ATOM 798 C C . ILE A 1 101 ? 12.947 -17.314 -14.764 1.00 87.06 101 ILE A C 1
ATOM 800 O O . ILE A 1 101 ? 13.416 -18.196 -14.049 1.00 87.06 101 ILE A O 1
ATOM 804 N N . ARG A 1 102 ? 13.217 -17.239 -16.075 1.00 87.81 102 ARG A N 1
ATOM 805 C CA . ARG A 1 102 ? 14.095 -18.192 -16.777 1.00 87.81 102 ARG A CA 1
ATOM 806 C C . ARG A 1 102 ? 15.574 -17.885 -16.560 1.00 87.81 102 ARG A C 1
ATOM 808 O O . ARG A 1 102 ? 16.379 -18.795 -16.406 1.00 87.81 102 ARG A O 1
ATOM 815 N N . THR A 1 103 ? 15.918 -16.603 -16.563 1.00 85.94 103 THR A N 1
ATOM 816 C CA . THR A 1 103 ? 17.282 -16.092 -16.418 1.00 85.94 103 THR A CA 1
ATOM 817 C C . THR A 1 103 ? 17.291 -14.993 -15.355 1.00 85.94 103 THR A C 1
ATOM 819 O O . THR A 1 103 ? 17.300 -13.807 -15.706 1.00 85.94 103 THR A O 1
ATOM 822 N N . PRO A 1 104 ? 17.225 -15.357 -14.061 1.00 84.25 104 PRO A N 1
ATOM 823 C CA . PRO A 1 104 ? 17.256 -14.381 -12.983 1.00 84.25 104 PRO A CA 1
ATOM 824 C C . PRO A 1 104 ? 18.615 -13.668 -12.955 1.00 84.25 104 PRO A C 1
ATOM 826 O O . PRO A 1 104 ? 19.654 -14.322 -13.085 1.00 84.25 104 PRO A O 1
ATOM 829 N N . PRO A 1 105 ? 18.644 -12.334 -12.796 1.00 82.56 105 PRO A N 1
ATOM 830 C CA . PRO A 1 105 ? 19.888 -11.607 -12.628 1.00 82.56 105 PRO A CA 1
ATOM 831 C C . PRO A 1 105 ? 20.540 -12.000 -11.302 1.00 82.56 105 PRO A C 1
ATOM 833 O O . PRO A 1 105 ? 19.860 -12.275 -10.312 1.00 82.56 105 PRO A O 1
ATOM 836 N N . ILE A 1 106 ? 21.870 -11.969 -1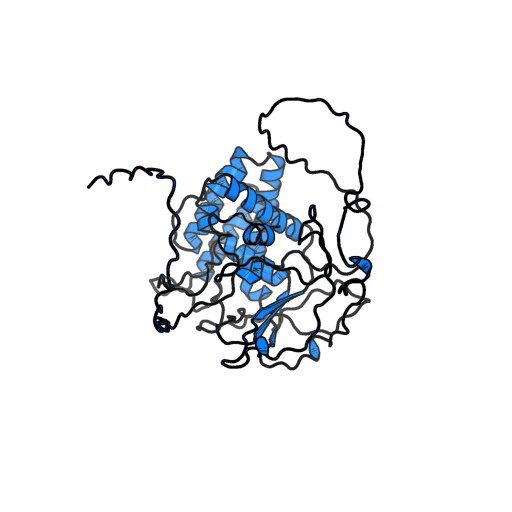1.270 1.00 82.56 106 ILE A N 1
ATOM 837 C CA . ILE A 1 106 ? 22.609 -12.042 -10.010 1.00 82.56 106 ILE A CA 1
ATOM 838 C C . ILE A 1 106 ? 22.396 -10.705 -9.298 1.00 82.56 106 ILE A C 1
ATOM 840 O O . ILE A 1 106 ? 22.865 -9.667 -9.765 1.00 82.56 106 ILE A O 1
ATOM 844 N N . LEU A 1 107 ? 21.647 -10.729 -8.198 1.00 82.19 107 LEU A N 1
ATOM 845 C CA . LEU A 1 107 ? 21.426 -9.566 -7.346 1.00 82.19 107 LEU A CA 1
ATOM 846 C C . LEU A 1 107 ? 22.474 -9.541 -6.233 1.00 82.19 107 LEU A C 1
ATOM 848 O O . LEU A 1 107 ? 22.798 -10.583 -5.663 1.00 82.19 107 LEU A O 1
ATOM 852 N N . SER A 1 108 ? 22.976 -8.350 -5.909 1.00 85.75 108 SER A N 1
ATOM 853 C CA . SER A 1 108 ? 23.741 -8.145 -4.679 1.00 85.75 108 SER A CA 1
ATOM 854 C C . SER A 1 108 ? 22.861 -8.428 -3.463 1.00 85.75 108 SER A C 1
ATOM 856 O O . SER A 1 108 ? 21.660 -8.136 -3.484 1.00 85.75 108 SER A O 1
ATOM 858 N N . ASP A 1 109 ? 23.460 -8.948 -2.389 1.00 88.69 109 ASP A N 1
ATOM 859 C CA . ASP A 1 109 ? 22.765 -9.054 -1.109 1.00 88.69 109 ASP A CA 1
ATOM 860 C C . ASP A 1 109 ? 22.321 -7.650 -0.666 1.00 88.69 109 ASP A C 1
ATOM 862 O O . ASP A 1 109 ? 23.051 -6.671 -0.824 1.00 88.69 109 ASP A O 1
ATOM 866 N N . MET A 1 110 ? 21.116 -7.529 -0.101 1.00 89.69 110 MET A N 1
ATOM 867 C CA . MET A 1 110 ? 20.533 -6.219 0.224 1.00 89.69 110 MET A CA 1
ATOM 868 C C . MET A 1 110 ? 21.410 -5.423 1.200 1.00 89.69 110 MET A C 1
ATOM 870 O O . MET A 1 110 ? 21.473 -4.201 1.128 1.00 89.69 110 MET A O 1
ATOM 874 N N . GLN A 1 111 ? 22.100 -6.128 2.099 1.00 88.69 111 GLN A N 1
ATOM 875 C CA . GLN A 1 111 ? 23.041 -5.560 3.068 1.00 88.69 111 GLN A CA 1
ATOM 876 C C . GLN A 1 111 ? 24.296 -4.937 2.433 1.00 88.69 111 GLN A C 1
ATOM 878 O O . GLN A 1 111 ? 24.912 -4.073 3.052 1.00 88.69 111 GLN A O 1
ATOM 883 N N . ASP A 1 112 ? 24.640 -5.347 1.210 1.00 90.69 112 ASP A N 1
ATOM 884 C CA . ASP A 1 112 ? 25.810 -4.861 0.473 1.00 90.69 112 ASP A CA 1
ATOM 885 C C . ASP A 1 112 ? 25.452 -3.671 -0.442 1.00 90.69 112 ASP A C 1
ATOM 887 O O . ASP A 1 112 ? 26.307 -3.116 -1.137 1.00 90.69 112 ASP A O 1
ATOM 891 N N . ILE A 1 113 ? 24.178 -3.260 -0.471 1.00 88.50 113 ILE A N 1
ATOM 892 C CA . ILE A 1 113 ? 23.729 -2.094 -1.233 1.00 88.50 113 ILE A CA 1
ATOM 893 C C . ILE A 1 113 ? 24.147 -0.823 -0.483 1.00 88.50 113 ILE A C 1
ATOM 895 O O . ILE A 1 113 ? 23.553 -0.441 0.525 1.00 88.50 113 ILE A O 1
ATOM 899 N N . HIS A 1 114 ? 25.157 -0.136 -1.016 1.00 87.62 114 HIS A N 1
ATOM 900 C CA . HIS A 1 114 ? 25.664 1.144 -0.510 1.00 87.62 114 HIS A CA 1
ATOM 901 C C . HIS A 1 114 ? 25.275 2.314 -1.426 1.00 87.62 114 HIS A C 1
ATOM 903 O O . HIS A 1 114 ? 26.124 3.095 -1.853 1.00 87.62 114 HIS A O 1
ATOM 909 N N . ASP A 1 115 ? 23.987 2.419 -1.755 1.00 89.62 115 ASP A N 1
ATOM 910 C CA . ASP A 1 115 ? 23.434 3.548 -2.509 1.00 89.62 115 ASP A CA 1
ATOM 911 C C . ASP A 1 115 ? 22.829 4.572 -1.525 1.00 89.62 115 ASP A C 1
ATOM 913 O O . ASP A 1 115 ? 21.842 4.252 -0.857 1.00 89.62 115 ASP A O 1
ATOM 917 N N . PRO A 1 116 ? 23.386 5.795 -1.400 1.00 89.31 116 PRO A N 1
ATOM 918 C CA . PRO A 1 116 ? 22.848 6.818 -0.499 1.00 89.31 116 PRO A CA 1
ATOM 919 C C . PRO A 1 116 ? 21.439 7.289 -0.891 1.00 89.31 116 PRO A C 1
ATOM 921 O O . PRO A 1 116 ? 20.728 7.844 -0.051 1.00 89.31 116 PRO A O 1
ATOM 924 N N . ASP A 1 117 ? 21.023 7.061 -2.139 1.00 90.38 117 ASP A N 1
ATOM 925 C CA . ASP A 1 117 ? 19.682 7.364 -2.631 1.00 90.38 117 ASP A CA 1
ATOM 926 C C . ASP A 1 117 ? 18.712 6.169 -2.499 1.00 90.38 117 ASP A C 1
ATOM 928 O O . ASP A 1 117 ? 17.540 6.263 -2.888 1.00 90.38 117 ASP A O 1
ATOM 932 N N . HIS A 1 118 ? 19.153 5.053 -1.905 1.00 93.12 118 HIS A N 1
ATOM 933 C CA . HIS A 1 118 ? 18.318 3.894 -1.591 1.00 93.12 118 HIS A CA 1
ATOM 934 C C . HIS A 1 118 ? 17.997 3.836 -0.096 1.00 93.12 118 HIS A C 1
ATOM 936 O O . HIS A 1 118 ? 18.830 3.518 0.748 1.00 93.12 118 HIS A O 1
ATOM 942 N N . VAL A 1 119 ? 16.737 4.102 0.243 1.00 91.75 119 VAL A N 1
ATOM 943 C CA . VAL A 1 119 ? 16.235 4.052 1.617 1.00 91.75 119 VAL A CA 1
ATOM 944 C C . VAL A 1 119 ? 15.564 2.717 1.908 1.00 91.75 119 VAL A C 1
ATOM 946 O O . VAL A 1 119 ? 14.654 2.291 1.199 1.00 91.75 119 VAL A O 1
ATOM 949 N N . PHE A 1 120 ? 15.956 2.089 3.012 1.00 93.88 120 PHE A N 1
ATOM 950 C CA . PHE A 1 120 ? 15.337 0.868 3.514 1.00 93.88 120 PHE A CA 1
ATOM 951 C C . PHE A 1 120 ? 14.454 1.169 4.733 1.00 93.88 120 PHE A C 1
ATOM 953 O O . PHE A 1 120 ? 14.881 1.834 5.678 1.00 93.88 120 PHE A O 1
ATOM 960 N N . LEU A 1 121 ? 13.211 0.679 4.719 1.00 94.88 121 LEU A N 1
ATOM 961 C CA . LEU A 1 121 ? 12.314 0.660 5.888 1.00 94.88 121 LEU A CA 1
ATOM 962 C C . LEU A 1 121 ? 12.405 -0.651 6.676 1.00 94.88 121 LEU A C 1
ATOM 964 O O . LEU A 1 121 ? 11.854 -0.774 7.770 1.00 94.88 121 LEU A O 1
ATOM 968 N N . ILE A 1 122 ? 13.127 -1.620 6.129 1.00 95.00 122 ILE A N 1
ATOM 969 C CA . ILE A 1 122 ? 13.451 -2.902 6.745 1.00 95.00 122 ILE A CA 1
ATOM 970 C C . ILE A 1 122 ? 14.958 -2.993 6.957 1.00 95.00 122 ILE A C 1
ATOM 972 O O . ILE A 1 122 ? 15.713 -2.322 6.258 1.00 95.00 122 ILE A O 1
ATOM 976 N N . LYS A 1 123 ? 15.416 -3.828 7.889 1.00 93.25 123 LYS A N 1
ATOM 977 C CA . LYS A 1 123 ? 16.846 -4.126 8.011 1.00 93.25 123 LYS A CA 1
ATOM 978 C C . LYS A 1 123 ? 17.312 -4.848 6.745 1.00 93.25 123 LYS A C 1
ATOM 980 O O . LYS A 1 123 ? 16.760 -5.910 6.450 1.00 93.25 123 LYS A O 1
ATOM 985 N N . PRO A 1 124 ? 18.306 -4.317 6.012 1.00 92.56 124 PRO A N 1
ATOM 986 C CA . PRO A 1 124 ? 18.893 -5.027 4.887 1.00 92.56 124 PRO A CA 1
ATOM 987 C C . PRO A 1 124 ? 19.401 -6.402 5.318 1.00 92.56 124 PRO A C 1
ATOM 989 O O . PRO A 1 124 ? 19.981 -6.548 6.395 1.00 92.56 124 PRO A O 1
ATOM 992 N N . PHE A 1 125 ? 19.168 -7.417 4.492 1.00 90.44 125 PHE A N 1
ATOM 993 C CA . PHE A 1 125 ? 19.550 -8.786 4.803 1.00 90.44 125 PHE A CA 1
ATOM 994 C C . PHE A 1 125 ? 20.096 -9.523 3.583 1.00 90.44 125 PHE A C 1
ATOM 996 O O . PHE A 1 125 ? 19.752 -9.227 2.439 1.00 90.44 125 PHE A O 1
ATOM 1003 N N . LYS A 1 126 ? 20.936 -10.520 3.851 1.00 89.12 126 LYS A N 1
ATOM 1004 C CA . LYS A 1 126 ? 21.330 -11.541 2.886 1.00 89.12 126 LYS A CA 1
ATOM 1005 C C . LYS A 1 126 ? 20.190 -12.526 2.648 1.00 89.12 126 LYS A C 1
ATOM 1007 O O . LYS A 1 126 ? 19.639 -13.057 3.616 1.00 89.12 126 LYS A O 1
ATOM 1012 N N . TYR A 1 127 ? 19.854 -12.766 1.380 1.00 83.94 127 TYR A N 1
ATOM 1013 C CA . TYR A 1 127 ? 18.851 -13.770 1.032 1.00 83.94 127 TYR A CA 1
ATOM 1014 C C . TYR A 1 127 ? 19.376 -15.164 1.386 1.00 83.94 127 TYR A C 1
ATOM 1016 O O . TYR A 1 127 ? 20.491 -15.533 1.015 1.00 83.94 127 TYR A O 1
ATOM 1024 N N . ASP A 1 128 ? 18.566 -15.925 2.115 1.00 84.69 128 ASP A N 1
ATOM 1025 C CA . ASP A 1 128 ? 18.875 -17.290 2.521 1.00 84.69 128 ASP A CA 1
ATOM 1026 C C . ASP A 1 128 ? 17.863 -18.246 1.874 1.00 84.69 128 ASP A C 1
ATOM 1028 O O . ASP A 1 128 ? 16.713 -18.305 2.315 1.00 84.69 128 ASP A O 1
ATOM 1032 N N . PRO A 1 129 ? 18.267 -19.018 0.847 1.00 84.12 129 PRO A N 1
ATOM 1033 C CA . PRO A 1 129 ? 17.389 -19.987 0.195 1.00 84.12 129 PRO A CA 1
ATOM 1034 C C . PRO A 1 129 ? 16.856 -21.077 1.136 1.00 84.12 129 PRO A C 1
ATOM 1036 O O . PRO A 1 129 ? 15.857 -21.715 0.812 1.00 84.12 129 PRO A O 1
ATOM 1039 N N . SER A 1 130 ? 17.511 -21.317 2.280 1.00 88.62 130 SER A N 1
ATOM 1040 C CA . SER A 1 130 ? 17.039 -22.277 3.286 1.00 88.62 130 SER A CA 1
ATOM 1041 C C . SER A 1 130 ? 15.922 -21.717 4.173 1.00 88.62 130 SER A C 1
ATOM 1043 O O . SER A 1 130 ? 15.197 -22.482 4.807 1.00 88.62 130 SER A O 1
ATOM 1045 N N . ASN A 1 131 ? 15.744 -20.393 4.174 1.00 87.12 131 ASN A N 1
ATOM 1046 C CA . ASN A 1 131 ? 14.691 -19.687 4.891 1.00 87.12 131 ASN A CA 1
ATOM 1047 C C . ASN A 1 131 ? 14.038 -18.621 3.986 1.00 87.12 131 ASN A C 1
ATOM 1049 O O . ASN A 1 131 ? 14.174 -17.418 4.241 1.00 87.12 131 ASN A O 1
ATOM 1053 N N . PRO A 1 132 ? 13.323 -19.045 2.924 1.00 80.69 132 PRO A N 1
ATOM 1054 C CA . PRO A 1 132 ? 12.680 -18.123 1.987 1.00 80.69 132 PRO A CA 1
ATOM 1055 C C . PRO A 1 132 ? 11.580 -17.286 2.661 1.00 80.69 132 PRO A C 1
ATOM 1057 O O . PRO A 1 132 ? 11.296 -16.175 2.223 1.00 80.69 132 PRO A O 1
ATOM 1060 N N . ASP A 1 133 ? 11.025 -17.787 3.767 1.00 83.62 133 ASP A N 1
ATOM 1061 C CA . ASP A 1 133 ? 9.941 -17.174 4.535 1.00 83.62 133 ASP A CA 1
ATOM 1062 C C . ASP A 1 133 ? 10.439 -16.355 5.736 1.00 83.62 133 ASP A C 1
ATOM 1064 O O . ASP A 1 133 ? 9.718 -16.189 6.733 1.00 83.62 133 ASP A O 1
ATOM 1068 N N . ARG A 1 134 ? 11.677 -15.850 5.672 1.00 87.19 134 ARG A N 1
ATOM 1069 C CA . ARG A 1 134 ? 12.205 -14.921 6.672 1.00 87.19 134 ARG A CA 1
ATOM 1070 C C . ARG A 1 134 ? 11.360 -13.652 6.676 1.00 87.19 134 ARG A C 1
ATOM 1072 O O . ARG A 1 134 ? 11.284 -12.940 5.681 1.00 87.19 134 ARG A O 1
ATOM 1079 N N . GLU A 1 135 ? 10.770 -13.329 7.823 1.00 89.50 135 GLU A N 1
ATOM 1080 C CA . GLU A 1 135 ? 10.025 -12.083 7.963 1.00 89.50 135 GLU A CA 1
ATOM 1081 C C . GLU A 1 135 ? 10.986 -10.876 7.974 1.00 89.50 135 GLU A C 1
ATOM 1083 O O . GLU A 1 135 ? 11.937 -10.861 8.764 1.00 89.50 135 GLU A O 1
ATOM 1088 N N . PRO A 1 136 ? 10.768 -9.856 7.121 1.00 92.44 136 PRO A N 1
ATOM 1089 C CA . PRO A 1 136 ? 11.588 -8.653 7.139 1.00 92.44 136 PRO A CA 1
ATOM 1090 C C . PRO A 1 136 ? 11.367 -7.848 8.423 1.00 92.44 136 PRO A C 1
ATOM 1092 O O . PRO A 1 136 ? 10.250 -7.429 8.732 1.00 92.44 136 PRO A O 1
ATOM 1095 N N . GLU A 1 137 ? 12.446 -7.582 9.154 1.00 91.56 137 GLU A N 1
ATOM 1096 C CA . GLU A 1 137 ? 12.400 -6.768 10.369 1.00 91.56 137 GLU A CA 1
ATOM 1097 C C . GLU A 1 137 ? 12.370 -5.268 10.041 1.00 91.56 137 GLU A C 1
ATOM 1099 O O . GLU A 1 137 ? 13.109 -4.839 9.152 1.00 91.56 137 GLU A O 1
ATOM 1104 N N . PRO A 1 138 ? 11.616 -4.435 10.786 1.00 91.38 138 PRO A N 1
ATOM 1105 C CA . PRO A 1 138 ? 11.695 -2.981 10.663 1.00 91.38 138 PRO A CA 1
ATOM 1106 C C . PRO A 1 138 ? 13.119 -2.464 10.903 1.00 91.38 138 PRO A C 1
ATOM 1108 O O . PRO A 1 138 ? 13.826 -2.959 11.786 1.00 91.38 138 PRO A O 1
ATOM 1111 N N . ILE A 1 139 ? 13.523 -1.433 10.157 1.00 90.25 139 ILE A N 1
ATOM 1112 C CA . ILE A 1 139 ? 14.896 -0.894 10.142 1.00 90.25 139 ILE A CA 1
ATOM 1113 C C . ILE A 1 139 ? 15.449 -0.548 11.539 1.00 90.25 139 ILE A C 1
ATOM 1115 O O . ILE A 1 139 ? 16.601 -0.858 11.834 1.00 90.25 139 ILE A O 1
ATOM 1119 N N . HIS A 1 140 ? 14.621 0.004 12.431 1.00 85.44 140 HIS A N 1
ATOM 1120 C CA . HIS A 1 140 ? 15.011 0.394 13.798 1.00 85.44 140 HIS A CA 1
ATOM 1121 C C . HIS A 1 140 ? 14.621 -0.638 14.872 1.00 85.44 140 HIS A C 1
ATOM 1123 O O . HIS A 1 140 ? 14.770 -0.377 16.065 1.00 85.44 140 HIS A O 1
ATOM 1129 N N . GLY A 1 141 ? 14.140 -1.818 14.464 1.00 79.12 141 GLY A N 1
ATOM 1130 C CA . GLY A 1 141 ? 13.516 -2.801 15.355 1.00 79.12 141 GLY A CA 1
ATOM 1131 C C . GLY A 1 141 ? 12.073 -2.439 15.735 1.00 79.12 141 GLY A C 1
ATOM 1132 O O . GLY A 1 141 ? 11.596 -1.343 15.455 1.00 79.12 141 GLY A O 1
ATOM 1133 N N . MET A 1 142 ? 11.356 -3.373 16.368 1.00 67.62 142 MET A N 1
ATOM 1134 C CA . MET A 1 142 ? 9.924 -3.201 16.681 1.00 67.62 142 MET A CA 1
ATOM 1135 C C . MET A 1 142 ? 9.645 -2.222 17.835 1.00 67.62 142 MET A C 1
ATOM 1137 O O . MET A 1 142 ? 8.527 -1.735 17.975 1.00 67.62 142 MET A O 1
ATOM 1141 N N . GLU A 1 143 ? 10.641 -1.909 18.663 1.00 71.94 143 GLU A N 1
ATOM 1142 C CA . GLU A 1 143 ? 10.448 -1.068 19.855 1.00 71.94 143 GLU A CA 1
ATOM 1143 C C . GLU A 1 143 ? 10.689 0.424 19.601 1.00 71.94 143 GLU A C 1
ATOM 1145 O O . GLU A 1 143 ? 10.343 1.257 20.438 1.00 71.94 143 GLU A O 1
ATOM 1150 N N . LYS A 1 144 ? 11.272 0.789 18.452 1.00 78.50 144 LYS A N 1
ATOM 1151 C CA . LYS A 1 144 ? 11.719 2.159 18.191 1.00 78.50 144 LYS A CA 1
ATOM 1152 C C . LYS A 1 144 ? 11.119 2.699 16.899 1.00 78.50 144 LYS A C 1
ATOM 1154 O O . LYS A 1 144 ? 11.593 2.401 15.809 1.00 78.50 144 LYS A O 1
ATOM 1159 N N . TYR A 1 145 ? 10.098 3.540 17.040 1.00 89.50 145 TYR A N 1
ATOM 1160 C CA . TYR A 1 145 ? 9.609 4.374 15.946 1.00 89.50 145 TYR A CA 1
ATOM 1161 C C . TYR A 1 145 ? 10.422 5.673 15.873 1.00 89.50 145 TYR A C 1
ATOM 1163 O O . TYR A 1 145 ? 10.521 6.407 16.857 1.00 89.50 145 TYR A O 1
ATOM 1171 N N . MET A 1 146 ? 11.003 5.949 14.708 1.00 92.38 146 MET A N 1
ATOM 1172 C CA . MET A 1 146 ? 11.706 7.192 14.399 1.00 92.38 146 MET A CA 1
ATOM 1173 C C . MET A 1 146 ? 10.773 8.103 13.608 1.00 92.38 146 MET A C 1
ATOM 1175 O O . MET A 1 146 ? 10.513 7.858 12.433 1.00 92.38 146 MET A O 1
ATOM 1179 N N . ASP A 1 147 ? 10.250 9.135 14.265 1.00 93.88 147 ASP A N 1
ATOM 1180 C CA . ASP A 1 147 ? 9.282 10.044 13.657 1.00 93.88 147 ASP A CA 1
ATOM 1181 C C . ASP A 1 147 ? 9.933 11.047 12.693 1.00 93.88 147 ASP A C 1
ATOM 1183 O O . ASP A 1 147 ? 11.072 11.473 12.894 1.00 93.88 147 ASP A O 1
ATOM 1187 N N . ALA A 1 148 ? 9.174 11.462 11.678 1.00 92.75 148 ALA A N 1
ATOM 1188 C CA . ALA A 1 148 ? 9.529 12.556 10.782 1.00 92.75 148 ALA A CA 1
ATOM 1189 C C . ALA A 1 148 ? 8.261 13.315 10.364 1.00 92.75 148 ALA A C 1
ATOM 1191 O O . ALA A 1 148 ? 7.321 12.737 9.815 1.00 92.75 148 ALA A O 1
ATOM 1192 N N . TRP A 1 149 ? 8.249 14.624 10.619 1.00 92.44 149 TRP A N 1
ATOM 1193 C CA . TRP A 1 149 ? 7.183 15.541 10.212 1.00 92.44 149 TRP A CA 1
ATOM 1194 C C . TRP A 1 149 ? 7.784 16.722 9.458 1.00 92.44 149 TRP A C 1
ATOM 1196 O O . TRP A 1 149 ? 7.851 17.851 9.943 1.00 92.44 149 TRP A O 1
ATOM 1206 N N . ASP A 1 150 ? 8.282 16.426 8.269 1.00 89.88 150 ASP A N 1
ATOM 1207 C CA . ASP A 1 150 ? 8.897 17.389 7.370 1.00 89.88 150 ASP A CA 1
ATOM 1208 C C . ASP A 1 150 ? 8.251 17.285 5.983 1.00 89.88 150 ASP A C 1
ATOM 1210 O O . ASP A 1 150 ? 7.161 16.722 5.818 1.00 89.88 150 ASP A O 1
ATOM 1214 N N . ASP A 1 151 ? 8.888 17.896 4.991 1.00 86.62 151 ASP A N 1
ATOM 1215 C CA . ASP A 1 151 ? 8.424 17.821 3.614 1.00 86.62 151 ASP A CA 1
ATOM 1216 C C . ASP A 1 151 ? 9.083 16.667 2.841 1.00 86.62 151 ASP A C 1
ATOM 1218 O O . ASP A 1 151 ? 8.672 16.395 1.720 1.00 86.62 151 ASP A O 1
ATOM 1222 N N . ASP A 1 152 ? 10.122 16.001 3.353 1.00 88.38 152 ASP A N 1
ATOM 1223 C CA . ASP A 1 152 ? 10.828 14.909 2.653 1.00 88.38 152 ASP A CA 1
ATOM 1224 C C . ASP A 1 152 ? 10.257 13.518 2.969 1.00 88.38 152 ASP A C 1
ATOM 1226 O O . ASP A 1 152 ? 10.569 12.552 2.271 1.00 88.38 152 ASP A O 1
ATOM 1230 N N . HIS A 1 153 ? 9.386 13.412 3.972 1.00 90.75 153 HIS A N 1
ATOM 1231 C CA . HIS A 1 153 ? 8.774 12.162 4.412 1.00 90.75 153 HIS A CA 1
ATOM 1232 C C . HIS A 1 153 ? 7.247 12.168 4.294 1.00 90.75 153 HIS A C 1
ATOM 1234 O O . HIS A 1 153 ? 6.577 13.201 4.348 1.00 90.75 153 HIS A O 1
ATOM 1240 N N . VAL A 1 154 ? 6.675 10.970 4.169 1.00 91.69 154 VAL A N 1
ATOM 1241 C CA . VAL A 1 154 ? 5.236 10.762 4.334 1.00 91.69 154 VAL A CA 1
ATOM 1242 C C . VAL A 1 154 ? 4.857 11.122 5.763 1.00 91.69 154 VAL A C 1
ATOM 1244 O O . VAL A 1 154 ? 5.363 10.550 6.721 1.00 91.69 154 VAL A O 1
ATOM 1247 N N . ARG A 1 155 ? 3.901 12.029 5.922 1.00 92.69 155 ARG A N 1
ATOM 1248 C CA . ARG A 1 155 ? 3.373 12.381 7.240 1.00 92.69 155 ARG A CA 1
ATOM 1249 C C . ARG A 1 155 ? 2.469 11.258 7.745 1.00 92.69 155 ARG A C 1
ATOM 1251 O O . ARG A 1 155 ? 1.330 11.124 7.298 1.00 92.69 155 ARG A O 1
ATOM 1258 N N . LEU A 1 156 ? 2.992 10.419 8.639 1.00 94.50 156 LEU A N 1
ATOM 1259 C CA . LEU A 1 156 ? 2.250 9.292 9.207 1.00 94.50 156 LEU A CA 1
ATOM 1260 C C . LEU A 1 156 ? 1.226 9.753 10.258 1.00 94.50 156 LEU A C 1
ATOM 1262 O O . LEU A 1 156 ? 1.472 10.724 10.978 1.00 94.50 156 LEU A O 1
ATOM 1266 N N . PRO A 1 157 ? 0.095 9.035 10.408 1.00 94.94 157 PRO A N 1
ATOM 1267 C CA . PRO A 1 157 ? -0.951 9.413 11.357 1.00 94.94 157 PRO A CA 1
ATOM 1268 C C . PRO A 1 157 ? -0.488 9.384 12.819 1.00 94.94 157 PRO A C 1
ATOM 1270 O O . PRO A 1 157 ? -1.032 10.126 13.635 1.00 94.94 157 PRO A O 1
ATOM 1273 N N . CYS A 1 158 ? 0.513 8.556 13.132 1.00 95.12 158 CYS A N 1
ATOM 1274 C CA . CYS A 1 158 ? 1.082 8.382 14.466 1.00 95.12 158 CYS A CA 1
ATOM 1275 C C . CYS A 1 158 ? 2.162 9.402 14.845 1.00 95.12 158 CYS A C 1
ATOM 1277 O O . CYS A 1 158 ? 2.713 9.314 15.940 1.00 95.12 158 CYS A O 1
ATOM 1279 N N . SER A 1 159 ? 2.482 10.345 13.957 1.00 94.88 159 SER A N 1
ATOM 1280 C CA . SER A 1 159 ? 3.475 11.381 14.234 1.00 94.88 159 SER A CA 1
ATOM 1281 C C . SER A 1 159 ? 3.008 12.347 15.324 1.00 94.88 159 SER A C 1
ATOM 1283 O O . SER A 1 159 ? 1.828 12.701 15.405 1.00 94.88 159 SER A O 1
ATOM 1285 N N . LEU A 1 160 ? 3.960 12.855 16.110 1.00 93.25 160 LEU A N 1
ATOM 1286 C CA . LEU A 1 160 ? 3.701 13.930 17.069 1.00 93.25 160 LEU A CA 1
ATOM 1287 C C . LEU A 1 160 ? 3.328 15.248 16.375 1.00 93.25 160 LEU A C 1
ATOM 1289 O O . LEU A 1 160 ? 2.625 16.065 16.967 1.00 93.25 160 LEU A O 1
ATOM 1293 N N . GLY A 1 161 ? 3.739 15.445 15.119 1.00 92.56 161 GLY A N 1
ATOM 1294 C CA . GLY A 1 161 ? 3.352 16.611 14.323 1.00 92.56 161 GLY A CA 1
ATOM 1295 C C . GLY A 1 161 ? 1.890 16.595 13.864 1.00 92.56 161 GLY A C 1
ATOM 1296 O O . GLY A 1 161 ? 1.375 17.629 13.435 1.00 92.56 161 GLY A O 1
ATOM 1297 N N . ASN A 1 162 ? 1.197 15.456 13.982 1.00 93.38 162 ASN A N 1
ATOM 1298 C CA . ASN A 1 162 ? -0.207 15.336 13.610 1.00 93.38 162 ASN A CA 1
ATOM 1299 C C . ASN A 1 162 ? -1.113 15.854 14.735 1.00 93.38 162 ASN A C 1
ATOM 1301 O O . ASN A 1 162 ? -1.447 15.139 15.688 1.00 93.38 162 ASN A O 1
ATOM 1305 N N . VAL A 1 163 ? -1.493 17.125 14.629 1.00 92.06 163 VAL A N 1
ATOM 1306 C CA . VAL A 1 163 ? -2.274 17.833 15.646 1.00 92.06 163 VAL A CA 1
ATOM 1307 C C . VAL A 1 163 ? -3.610 18.329 15.103 1.00 92.06 163 VAL A C 1
ATOM 1309 O O . VAL A 1 163 ? -3.757 18.676 13.931 1.00 92.06 163 VAL A O 1
ATOM 1312 N N . THR A 1 164 ? -4.602 18.381 15.983 1.00 87.69 164 THR A N 1
ATOM 1313 C CA . THR A 1 164 ? -5.894 19.021 15.742 1.00 87.69 164 THR A CA 1
ATOM 1314 C C . THR A 1 164 ? -5.747 20.548 15.670 1.00 87.69 164 THR A C 1
ATOM 1316 O O . THR A 1 164 ? -4.704 21.113 15.997 1.00 87.69 164 THR A O 1
ATOM 1319 N N . ARG A 1 165 ? -6.816 21.258 15.276 1.00 84.44 165 ARG A N 1
ATOM 1320 C CA . ARG A 1 165 ? -6.812 22.736 15.183 1.00 84.44 165 ARG A CA 1
ATOM 1321 C C . ARG A 1 165 ? -6.504 23.441 16.506 1.00 84.44 165 ARG A C 1
ATOM 1323 O O . ARG A 1 165 ? -5.981 24.546 16.497 1.00 84.44 165 ARG A O 1
ATOM 1330 N N . ASP A 1 166 ? -6.850 22.814 17.622 1.00 87.69 166 ASP A N 1
ATOM 1331 C CA . ASP A 1 166 ? -6.564 23.268 18.984 1.00 87.69 166 ASP A CA 1
ATOM 1332 C C . ASP A 1 166 ? -5.221 22.745 19.528 1.00 87.69 166 ASP A C 1
ATOM 1334 O O . ASP A 1 166 ? -4.940 22.891 20.713 1.00 87.69 166 ASP A O 1
ATOM 1338 N N . GLY A 1 167 ? -4.380 22.148 18.675 1.00 88.81 167 GLY A N 1
ATOM 1339 C CA . GLY A 1 167 ? -3.007 21.761 19.003 1.00 88.81 167 GLY A CA 1
ATOM 1340 C C . GLY A 1 167 ? -2.860 20.445 19.770 1.00 88.81 167 GLY A C 1
ATOM 1341 O O . GLY A 1 167 ? -1.766 20.143 20.241 1.00 88.81 167 GLY A O 1
ATOM 1342 N N . ARG A 1 168 ? -3.923 19.642 19.910 1.00 91.25 168 ARG A N 1
ATOM 1343 C CA . ARG A 1 168 ? -3.846 18.327 20.566 1.00 91.25 168 ARG A CA 1
ATOM 1344 C C . ARG A 1 168 ? -3.361 17.268 19.584 1.00 91.25 168 ARG A C 1
ATOM 1346 O O . ARG A 1 168 ? -3.800 17.235 18.439 1.00 91.25 168 ARG A O 1
ATOM 1353 N N . HIS A 1 169 ? -2.507 16.357 20.039 1.00 93.38 169 HIS A N 1
ATOM 1354 C CA . HIS A 1 169 ? -2.104 15.205 19.234 1.00 93.38 169 HIS A CA 1
ATOM 1355 C C . HIS A 1 169 ? -3.326 14.359 18.863 1.00 93.38 169 HIS A C 1
ATOM 1357 O O . HIS A 1 169 ? -4.108 13.970 19.735 1.00 93.38 169 HIS A O 1
ATOM 1363 N N . ILE A 1 170 ? -3.485 14.064 17.573 1.00 93.88 170 ILE A N 1
ATOM 1364 C CA . ILE A 1 170 ? -4.647 13.317 17.076 1.00 93.88 170 ILE A CA 1
ATOM 1365 C C . ILE A 1 170 ? -4.490 11.804 17.270 1.00 93.88 170 ILE A C 1
ATOM 1367 O O . ILE A 1 170 ? -5.484 11.093 17.393 1.00 93.88 170 ILE A O 1
ATOM 1371 N N . TRP A 1 171 ? -3.254 11.299 17.351 1.00 95.88 171 TRP A N 1
ATOM 1372 C CA . TRP A 1 171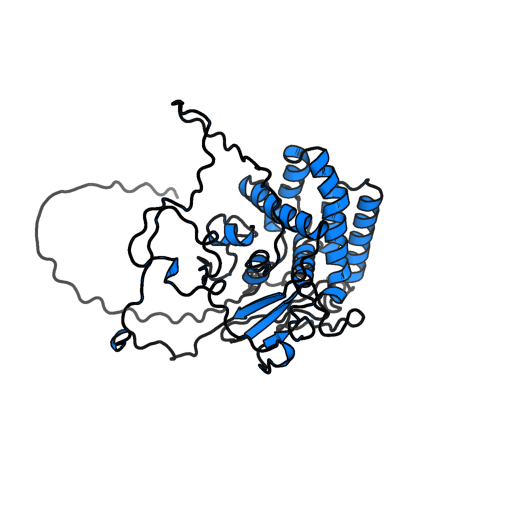 ? -2.995 9.860 17.420 1.00 95.88 171 TRP A CA 1
ATOM 1373 C C . TRP A 1 171 ? -3.683 9.151 18.601 1.00 95.88 171 TRP A C 1
ATOM 1375 O O . TRP A 1 171 ? -4.335 8.140 18.351 1.00 95.88 171 TRP A O 1
ATOM 1385 N N . PRO A 1 172 ? -3.685 9.673 19.846 1.00 96.62 172 PRO A N 1
ATOM 1386 C CA . PRO A 1 172 ? -4.443 9.057 20.942 1.00 96.62 172 PRO A CA 1
ATOM 1387 C C . PRO A 1 172 ? -5.957 8.971 20.686 1.00 96.62 172 PRO A C 1
ATOM 1389 O O . PRO A 1 172 ? -6.613 8.041 21.154 1.00 96.62 172 PRO A O 1
ATOM 1392 N N . ILE A 1 173 ? -6.520 9.921 19.929 1.00 95.50 173 ILE A N 1
ATOM 1393 C CA . ILE A 1 173 ? -7.936 9.919 19.534 1.00 95.50 173 ILE A CA 1
ATOM 1394 C C . ILE A 1 173 ? -8.181 8.788 18.530 1.00 95.50 173 ILE A C 1
ATOM 1396 O O . ILE A 1 173 ? -9.075 7.969 18.740 1.00 95.50 173 ILE A O 1
ATOM 1400 N N . ILE A 1 174 ? -7.334 8.695 17.498 1.00 97.19 174 ILE A N 1
ATOM 1401 C CA . ILE A 1 174 ? -7.367 7.622 16.491 1.00 97.19 174 ILE A CA 1
ATOM 1402 C C . ILE A 1 174 ? -7.214 6.250 17.160 1.00 97.19 174 ILE A C 1
ATOM 1404 O O . ILE A 1 174 ? -8.004 5.343 16.903 1.00 97.19 174 ILE A O 1
ATOM 1408 N N . GLN A 1 175 ? -6.233 6.099 18.055 1.00 97.62 175 GLN A N 1
ATOM 1409 C CA . GLN A 1 175 ? -5.988 4.855 18.784 1.00 97.62 175 GLN A CA 1
ATOM 1410 C C . GLN A 1 175 ? -7.210 4.430 19.591 1.00 97.62 175 GLN A C 1
ATOM 1412 O O . GLN A 1 175 ? -7.601 3.266 19.533 1.00 97.62 175 GLN A O 1
ATOM 1417 N N . LYS A 1 176 ? -7.838 5.366 20.311 1.00 97.94 176 LYS A N 1
ATOM 1418 C CA . LYS A 1 176 ? -9.048 5.085 21.085 1.00 97.94 176 LYS A CA 1
ATOM 1419 C C . LYS A 1 176 ? -10.202 4.637 20.184 1.00 97.94 176 LYS A C 1
ATOM 1421 O O . LYS A 1 176 ? -10.812 3.610 20.473 1.00 97.94 176 LYS A O 1
ATOM 1426 N N . ALA A 1 177 ? -10.478 5.367 19.105 1.00 98.06 177 ALA A N 1
ATOM 1427 C CA . ALA A 1 177 ? -11.579 5.062 18.191 1.00 98.06 177 ALA A CA 1
ATOM 1428 C C . ALA A 1 177 ? -11.398 3.690 17.514 1.00 98.06 177 ALA A C 1
ATOM 1430 O O . ALA A 1 177 ? -12.323 2.876 17.475 1.00 98.06 177 ALA A O 1
ATOM 1431 N N . LEU A 1 178 ? -10.184 3.394 17.039 1.00 98.38 178 LEU A N 1
ATOM 1432 C CA . LEU A 1 178 ? -9.843 2.103 16.440 1.00 98.38 178 LEU A CA 1
ATOM 1433 C C . LEU A 1 178 ? -9.867 0.961 17.464 1.00 98.38 178 LEU A C 1
ATOM 1435 O O . LEU A 1 178 ? -10.384 -0.110 17.158 1.00 98.38 178 LEU A O 1
ATOM 1439 N N . ALA A 1 179 ? -9.363 1.165 18.684 1.00 98.12 179 ALA A N 1
ATOM 1440 C CA . ALA A 1 179 ? -9.405 0.145 19.734 1.00 98.12 179 ALA A CA 1
ATOM 1441 C C . ALA A 1 179 ? -10.848 -0.219 20.121 1.00 98.12 179 ALA A C 1
ATOM 1443 O O . ALA A 1 179 ? -11.168 -1.398 20.261 1.00 98.12 179 ALA A O 1
ATOM 1444 N N . GLN A 1 180 ? -11.735 0.774 20.220 1.00 98.25 180 GLN A N 1
ATOM 1445 C CA . GLN A 1 180 ? -13.163 0.548 20.460 1.00 98.25 180 GLN A CA 1
ATOM 1446 C C . GLN A 1 180 ? -13.828 -0.198 19.299 1.00 98.25 180 GLN A C 1
ATOM 1448 O O . GLN A 1 180 ? -14.610 -1.121 19.527 1.00 98.25 180 GLN A O 1
ATOM 1453 N N . LEU A 1 181 ? -13.501 0.157 18.052 1.00 98.56 181 LEU A N 1
ATOM 1454 C CA . LEU A 1 181 ? -13.998 -0.569 16.884 1.00 98.56 181 LEU A CA 1
ATOM 1455 C C . LEU A 1 181 ? -13.513 -2.023 16.888 1.00 98.56 181 LEU A C 1
ATOM 1457 O O . LEU A 1 181 ? -14.298 -2.931 16.617 1.00 98.56 181 LEU A O 1
ATOM 1461 N N . LYS A 1 182 ? -12.245 -2.256 17.244 1.00 98.19 182 LYS A N 1
ATOM 1462 C CA . LYS A 1 182 ? -11.682 -3.603 17.358 1.00 98.19 182 LYS A CA 1
ATOM 1463 C C . LYS A 1 182 ? -12.391 -4.420 18.434 1.00 98.19 182 LYS A C 1
ATOM 1465 O O . LYS A 1 182 ? -12.755 -5.559 18.161 1.00 98.19 182 LYS A O 1
ATOM 1470 N N . GLN A 1 183 ? -12.647 -3.836 19.602 1.00 97.94 183 GLN A N 1
ATOM 1471 C CA . GLN A 1 183 ? -13.412 -4.496 20.659 1.00 97.94 183 GLN A CA 1
ATOM 1472 C C . GLN A 1 183 ? -14.791 -4.945 20.148 1.00 97.94 183 GLN A C 1
ATOM 1474 O O . GLN A 1 183 ? -15.170 -6.096 20.342 1.00 97.94 183 GLN A O 1
ATOM 1479 N N . LYS A 1 184 ? -15.502 -4.088 19.404 1.00 98.25 184 LYS A N 1
ATOM 1480 C CA . LYS A 1 184 ? -16.786 -4.450 18.777 1.00 98.25 184 LYS A CA 1
ATOM 1481 C C . LYS A 1 184 ? -16.663 -5.551 17.719 1.00 98.25 184 LYS A C 1
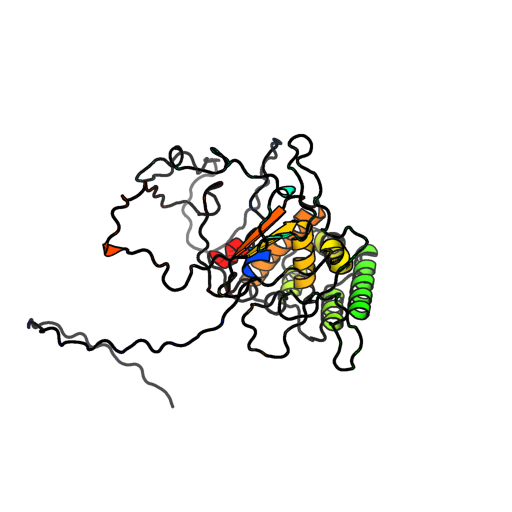ATOM 1483 O O . LYS A 1 184 ? -17.605 -6.320 17.530 1.00 98.25 184 LYS A O 1
ATOM 1488 N N . CYS A 1 185 ? -15.534 -5.635 17.009 1.00 97.50 185 CYS A N 1
ATOM 1489 C CA . CYS A 1 185 ? -15.263 -6.750 16.095 1.00 97.50 185 CYS A CA 1
ATOM 1490 C C . CYS A 1 185 ? -15.129 -8.062 16.877 1.00 97.50 185 CYS A C 1
ATOM 1492 O O . CYS A 1 185 ? -15.752 -9.057 16.510 1.00 97.50 185 CYS A O 1
ATOM 1494 N N . ASP A 1 186 ? -14.368 -8.038 17.974 1.00 95.94 186 ASP A N 1
ATOM 1495 C CA . ASP A 1 186 ? -14.092 -9.206 18.813 1.00 95.94 186 ASP A CA 1
ATOM 1496 C C . ASP A 1 186 ? -15.370 -9.684 19.550 1.00 95.94 186 ASP A C 1
ATOM 1498 O O . ASP A 1 186 ? -15.635 -10.883 19.631 1.00 95.94 186 ASP A O 1
ATOM 1502 N N . GLU A 1 187 ? -16.228 -8.753 19.985 1.00 97.12 187 GLU A N 1
ATOM 1503 C CA . GLU A 1 187 ? -17.561 -9.015 20.563 1.00 97.12 187 GLU A CA 1
ATOM 1504 C C . GLU A 1 187 ? -18.632 -9.370 19.513 1.00 97.12 187 GLU A C 1
ATOM 1506 O O . GLU A 1 187 ? -19.767 -9.697 19.861 1.00 97.12 187 GLU A O 1
ATOM 1511 N N . LYS A 1 188 ? -18.291 -9.302 18.221 1.00 97.06 188 LYS A N 1
ATOM 1512 C CA . LYS A 1 188 ? -19.196 -9.507 17.080 1.00 97.06 188 LYS A CA 1
ATOM 1513 C C . LYS A 1 188 ? -20.409 -8.563 17.030 1.00 97.06 188 LYS A C 1
ATOM 1515 O O . LYS A 1 188 ? -21.428 -8.881 16.416 1.00 97.06 188 LYS A O 1
ATOM 1520 N N . THR A 1 189 ? -20.288 -7.374 17.613 1.00 97.31 189 THR A N 1
ATOM 1521 C CA . THR A 1 189 ? -21.339 -6.340 17.670 1.00 97.31 189 THR A CA 1
ATOM 1522 C C . THR A 1 189 ? -21.130 -5.197 16.675 1.00 97.31 189 THR A C 1
ATOM 1524 O O . THR A 1 189 ? -21.985 -4.321 16.559 1.00 97.31 189 THR A O 1
ATOM 1527 N N . VAL A 1 190 ? -20.006 -5.192 15.950 1.00 97.75 190 VAL A N 1
ATOM 1528 C CA . VAL A 1 190 ? -19.656 -4.128 15.000 1.00 97.75 190 VAL A CA 1
ATOM 1529 C C . VAL A 1 190 ? -20.678 -3.982 13.870 1.00 97.75 190 VAL A C 1
ATOM 1531 O O . VAL A 1 190 ? -21.151 -4.950 13.273 1.00 97.75 190 VAL A O 1
ATOM 1534 N N . THR A 1 191 ? -20.974 -2.732 13.533 1.00 96.31 191 THR A N 1
ATOM 1535 C CA . THR A 1 191 ? -21.850 -2.345 12.431 1.00 96.31 191 THR A CA 1
ATOM 1536 C C . THR A 1 191 ? -21.123 -1.445 11.435 1.00 96.31 191 THR A C 1
ATOM 1538 O O . THR A 1 191 ? -20.103 -0.824 11.732 1.00 96.31 191 THR A O 1
ATOM 1541 N N . VAL A 1 192 ? -21.701 -1.286 10.241 1.00 95.81 192 VAL A N 1
ATOM 1542 C CA . VAL A 1 192 ? -21.220 -0.306 9.251 1.00 95.81 192 VAL A CA 1
ATOM 1543 C C . VAL A 1 192 ? -21.229 1.119 9.820 1.00 95.81 192 VAL A C 1
ATOM 1545 O O . VAL A 1 192 ? -20.376 1.934 9.474 1.00 95.81 192 VAL A O 1
ATOM 1548 N N . HIS A 1 193 ? -22.181 1.428 10.706 1.00 96.25 193 HIS A N 1
ATOM 1549 C CA . HIS A 1 193 ? -22.244 2.733 11.355 1.00 96.25 193 HIS A CA 1
ATOM 1550 C C . HIS A 1 193 ? -21.042 2.967 12.272 1.00 96.25 193 HIS A C 1
ATOM 1552 O O . HIS A 1 193 ? -20.484 4.060 12.246 1.00 96.25 193 HIS A O 1
ATOM 1558 N N . ASP A 1 194 ? -20.590 1.944 12.999 1.00 97.81 194 ASP A N 1
ATOM 1559 C CA . ASP A 1 194 ? -19.395 2.048 13.839 1.00 97.81 194 ASP A CA 1
ATOM 1560 C C . ASP A 1 194 ? -18.155 2.378 13.004 1.00 97.81 194 ASP A C 1
ATOM 1562 O O . ASP A 1 194 ? -17.415 3.288 13.361 1.00 97.81 194 ASP A O 1
ATOM 1566 N N . ILE A 1 195 ? -17.982 1.733 11.842 1.00 97.75 195 ILE A N 1
ATOM 1567 C CA . ILE A 1 195 ? -16.869 2.028 10.920 1.00 97.75 195 ILE A CA 1
ATOM 1568 C C . ILE A 1 195 ? -16.914 3.494 10.466 1.00 97.75 195 ILE A C 1
ATOM 1570 O O . ILE A 1 195 ? -15.895 4.185 10.488 1.00 97.75 195 ILE A O 1
ATOM 1574 N N . LYS A 1 196 ? -18.100 3.991 10.077 1.00 97.12 196 LYS A N 1
ATOM 1575 C CA . LYS A 1 196 ? -18.293 5.398 9.689 1.00 97.12 196 LYS A CA 1
ATOM 1576 C C . LYS A 1 196 ? -17.894 6.341 10.826 1.00 97.12 196 LYS A C 1
ATOM 1578 O O . LYS A 1 196 ? -17.158 7.296 10.589 1.00 97.12 196 LYS A O 1
ATOM 1583 N N . THR A 1 197 ? -18.392 6.078 12.032 1.00 96.94 197 THR A N 1
ATOM 1584 C CA . THR A 1 197 ? -18.137 6.907 13.214 1.00 96.94 197 THR A CA 1
ATOM 1585 C C . THR A 1 197 ? -16.651 6.916 13.557 1.00 96.94 197 THR A C 1
ATOM 1587 O O . THR A 1 197 ? -16.089 7.989 13.742 1.00 96.94 197 THR A O 1
ATOM 1590 N N . THR A 1 198 ? -15.975 5.765 13.512 1.00 97.44 198 THR A N 1
ATOM 1591 C CA . THR A 1 198 ? -14.523 5.676 13.722 1.00 97.44 198 THR A CA 1
ATOM 1592 C C . THR A 1 198 ? -13.730 6.496 12.702 1.00 97.44 198 THR A C 1
ATOM 1594 O O . THR A 1 198 ? -12.806 7.211 13.090 1.00 97.44 198 THR A O 1
ATOM 1597 N N . ILE A 1 199 ? -14.085 6.446 11.410 1.00 95.81 199 ILE A N 1
ATOM 1598 C CA . ILE A 1 199 ? -13.441 7.278 10.375 1.00 95.81 199 ILE A CA 1
ATOM 1599 C C . ILE A 1 199 ? -13.662 8.766 10.673 1.00 95.81 199 ILE A C 1
ATOM 1601 O O . ILE A 1 199 ? -12.708 9.543 10.662 1.00 95.81 199 ILE A O 1
ATOM 1605 N N . GLN A 1 200 ? -14.902 9.155 10.984 1.00 94.25 200 GLN A N 1
ATOM 1606 C CA . GLN A 1 200 ? -15.259 10.539 11.293 1.00 94.25 200 GLN A CA 1
ATOM 1607 C C . GLN A 1 200 ? -14.512 11.071 12.526 1.00 94.25 200 GLN A C 1
ATOM 1609 O O . GLN A 1 200 ? -14.040 12.206 12.507 1.00 94.25 200 GLN A O 1
ATOM 1614 N N . GLU A 1 201 ? -14.388 10.274 13.587 1.00 92.75 201 GLU A N 1
ATOM 1615 C CA . GLU A 1 201 ? -13.623 10.632 14.788 1.00 92.75 201 GLU A CA 1
ATOM 1616 C C . GLU A 1 201 ? -12.122 10.750 14.503 1.00 92.75 201 GLU A C 1
ATOM 1618 O O . GLU A 1 201 ? -11.451 11.605 15.078 1.00 92.75 201 GLU A O 1
ATOM 1623 N N . SER A 1 202 ? -11.605 9.922 13.592 1.00 89.50 202 SER A N 1
ATOM 1624 C CA . SER A 1 202 ? -10.176 9.854 13.285 1.00 89.50 202 SER A CA 1
ATOM 1625 C C . SER A 1 202 ? -9.679 11.006 12.413 1.00 89.50 202 SER A C 1
ATOM 1627 O O . SER A 1 202 ? -8.563 11.475 12.613 1.00 89.50 202 SER A O 1
ATOM 1629 N N . ASN A 1 203 ? -10.479 11.468 11.446 1.00 85.38 203 ASN A N 1
ATOM 1630 C CA . ASN A 1 203 ? -10.064 12.508 10.492 1.00 85.38 203 ASN A CA 1
ATOM 1631 C C . ASN A 1 203 ? -10.913 13.790 10.529 1.00 85.38 203 ASN A C 1
ATOM 1633 O O . ASN A 1 203 ? -10.625 14.742 9.802 1.00 85.38 203 ASN A O 1
ATOM 1637 N N . GLY A 1 204 ? -11.968 13.832 11.347 1.00 84.50 204 GLY A N 1
ATOM 1638 C CA . GLY A 1 204 ? -12.869 14.980 11.475 1.00 84.50 204 GLY A CA 1
ATOM 1639 C C . GLY A 1 204 ? -13.788 15.219 10.271 1.00 84.50 204 GLY A C 1
ATOM 1640 O O . GLY A 1 204 ? -14.546 16.193 10.265 1.00 84.50 204 GLY A O 1
ATOM 1641 N N . MET A 1 205 ? -13.752 14.367 9.244 1.00 83.31 205 MET A N 1
ATOM 1642 C CA . MET A 1 205 ? -14.601 14.486 8.063 1.00 83.31 205 MET A CA 1
ATOM 1643 C C . MET A 1 205 ? -15.917 13.740 8.264 1.00 83.31 205 MET A C 1
ATOM 1645 O O . MET A 1 205 ? -15.951 12.528 8.450 1.00 83.31 205 MET A O 1
ATOM 1649 N N . ASN A 1 206 ? -17.032 14.456 8.130 1.00 87.75 206 ASN A N 1
ATOM 1650 C CA . ASN A 1 206 ? -18.355 13.844 8.108 1.00 87.75 206 ASN A CA 1
ATOM 1651 C C . ASN A 1 206 ? -18.781 13.557 6.663 1.00 87.75 206 ASN A C 1
ATOM 1653 O O . ASN A 1 206 ? -19.084 14.476 5.896 1.00 87.75 206 ASN A O 1
ATOM 1657 N N . PHE A 1 207 ? -18.799 12.281 6.285 1.00 92.75 207 PHE A N 1
ATOM 1658 C CA . PHE A 1 207 ? -19.334 11.835 5.005 1.00 92.75 207 PHE A CA 1
ATOM 1659 C C . PHE A 1 207 ? -19.959 10.445 5.095 1.00 92.75 207 PHE A C 1
ATOM 1661 O O . PHE A 1 207 ? -19.635 9.644 5.967 1.00 92.75 207 PHE A O 1
ATOM 1668 N N . GLU A 1 208 ? -20.862 10.146 4.164 1.00 94.38 208 GLU A N 1
ATOM 1669 C CA . GLU A 1 208 ? -21.452 8.814 4.045 1.00 94.38 208 GLU A CA 1
ATOM 1670 C C . GLU A 1 208 ? -20.493 7.844 3.354 1.00 94.38 208 GLU A C 1
ATOM 1672 O O . GLU A 1 208 ? -20.044 8.110 2.242 1.00 94.38 208 GLU A O 1
ATOM 1677 N N . ILE A 1 209 ? -20.252 6.684 3.965 1.00 96.25 209 ILE A N 1
ATOM 1678 C CA . ILE A 1 209 ? -19.488 5.570 3.380 1.00 96.25 209 ILE A CA 1
ATOM 1679 C C . ILE A 1 209 ? -20.384 4.695 2.486 1.00 96.25 209 ILE A C 1
ATOM 1681 O O . ILE A 1 209 ? -20.569 3.501 2.730 1.00 96.25 209 ILE A O 1
ATOM 1685 N N . ARG A 1 210 ? -21.015 5.311 1.475 1.00 97.19 210 ARG A N 1
ATOM 1686 C CA . ARG A 1 210 ? -22.040 4.669 0.629 1.00 97.19 210 ARG A CA 1
ATOM 1687 C C . ARG A 1 210 ? -21.546 3.375 -0.018 1.00 97.19 210 ARG A C 1
ATOM 1689 O O . ARG A 1 210 ? -22.282 2.395 0.026 1.00 97.19 210 ARG A O 1
ATOM 1696 N N . CYS A 1 211 ? -20.310 3.358 -0.521 1.00 96.75 211 CYS A N 1
ATOM 1697 C CA . CYS A 1 211 ? -19.733 2.211 -1.226 1.00 96.75 211 CYS A CA 1
ATOM 1698 C C . CYS A 1 211 ? -19.658 1.001 -0.294 1.00 96.75 211 CYS A C 1
ATOM 1700 O O . CYS A 1 211 ? -20.214 -0.056 -0.576 1.00 96.75 211 CYS A O 1
ATOM 1702 N N . LEU A 1 212 ? -19.058 1.203 0.884 1.00 97.31 212 LEU A N 1
ATOM 1703 C CA . LEU A 1 212 ? -18.908 0.163 1.895 1.00 97.31 212 LEU A CA 1
ATOM 1704 C C . LEU A 1 212 ? -20.268 -0.293 2.437 1.00 97.31 212 LEU A C 1
ATOM 1706 O O . LEU A 1 212 ? -20.500 -1.486 2.610 1.00 97.31 212 LEU A O 1
ATOM 1710 N N . LYS A 1 213 ? -21.201 0.643 2.655 1.00 97.31 213 LYS A N 1
ATOM 1711 C CA . LYS A 1 213 ? -22.561 0.325 3.104 1.00 97.31 213 LYS A CA 1
ATOM 1712 C C . LYS A 1 213 ? -23.320 -0.531 2.091 1.00 97.31 213 LYS A C 1
ATOM 1714 O O . LYS A 1 213 ? -24.022 -1.448 2.510 1.00 97.31 213 LYS A O 1
ATOM 1719 N N . GLN A 1 214 ? -23.224 -0.224 0.799 1.00 97.38 214 GLN A N 1
ATOM 1720 C CA . GLN A 1 214 ? -23.858 -1.016 -0.256 1.00 97.38 214 GLN A CA 1
ATOM 1721 C C . GLN A 1 214 ? -23.205 -2.389 -0.372 1.00 97.38 214 GLN A C 1
ATOM 1723 O O . GLN A 1 214 ? -23.915 -3.387 -0.337 1.00 97.38 214 GLN A O 1
ATOM 1728 N N . LEU A 1 215 ? -21.872 -2.448 -0.405 1.00 97.00 215 LEU A N 1
ATOM 1729 C CA . LEU A 1 215 ? -21.137 -3.707 -0.474 1.00 97.00 215 LEU A CA 1
ATOM 1730 C C . LEU A 1 215 ? -21.534 -4.655 0.670 1.00 97.00 215 LEU A C 1
ATOM 1732 O O . LEU A 1 215 ? -21.942 -5.784 0.423 1.00 97.00 215 LEU A O 1
ATOM 1736 N N . ILE A 1 216 ? -21.518 -4.168 1.913 1.00 96.38 216 ILE A N 1
ATOM 1737 C CA . ILE A 1 216 ? -21.815 -4.988 3.096 1.00 96.38 216 ILE A CA 1
ATOM 1738 C C . ILE A 1 216 ? -23.290 -5.400 3.183 1.00 96.38 216 ILE A C 1
ATOM 1740 O O . ILE A 1 216 ? -23.587 -6.503 3.633 1.00 96.38 216 ILE A O 1
ATOM 1744 N N . ASN A 1 217 ? -24.224 -4.510 2.833 1.00 94.81 217 ASN A N 1
ATOM 1745 C CA . ASN A 1 217 ? -25.649 -4.752 3.084 1.00 94.81 217 ASN A CA 1
ATOM 1746 C C . ASN A 1 217 ? -26.412 -5.322 1.886 1.00 94.81 217 ASN A C 1
ATOM 1748 O O . ASN A 1 217 ? -27.499 -5.853 2.088 1.00 94.81 217 ASN A O 1
ATOM 1752 N N . GLN A 1 218 ? -25.914 -5.129 0.663 1.00 95.12 218 GLN A N 1
ATOM 1753 C CA . GLN A 1 218 ? -26.641 -5.455 -0.570 1.00 95.12 218 GLN A CA 1
ATOM 1754 C C . GLN A 1 218 ? -25.917 -6.483 -1.436 1.00 95.12 218 GLN A C 1
ATOM 1756 O O . GLN A 1 218 ? -26.565 -7.110 -2.263 1.00 95.12 218 GLN A O 1
ATOM 1761 N N . VAL A 1 219 ? -24.598 -6.629 -1.283 1.00 96.25 219 VAL A N 1
ATOM 1762 C CA . VAL A 1 219 ? -23.787 -7.456 -2.184 1.00 96.25 219 VAL A CA 1
ATOM 1763 C C . VAL A 1 219 ? -23.201 -8.668 -1.469 1.00 96.25 219 VAL A C 1
ATOM 1765 O O . VAL A 1 219 ? -23.266 -9.764 -2.007 1.00 96.25 219 VAL A O 1
ATOM 1768 N N . PHE A 1 220 ? -22.656 -8.497 -0.264 1.00 97.50 220 PHE A N 1
ATOM 1769 C CA . PHE A 1 220 ? -22.150 -9.618 0.524 1.00 97.50 220 PHE A CA 1
ATOM 1770 C C . PHE A 1 220 ? -23.275 -10.527 1.025 1.00 97.50 220 PHE A C 1
ATOM 1772 O O . PHE A 1 220 ? -24.292 -10.064 1.550 1.00 97.50 220 PHE A O 1
ATOM 1779 N N . SER A 1 221 ? -23.027 -11.833 0.937 1.00 97.62 221 SER A N 1
ATOM 1780 C CA . SER A 1 221 ? -23.753 -12.861 1.685 1.00 97.62 221 SER A CA 1
ATOM 1781 C C . SER A 1 221 ? -23.605 -12.668 3.201 1.00 97.62 221 SER A C 1
ATOM 1783 O O . SER A 1 221 ? -22.776 -11.887 3.688 1.00 97.62 221 SER A O 1
ATOM 1785 N N . ALA A 1 222 ? -24.411 -13.386 3.987 1.00 96.94 222 ALA A N 1
ATOM 1786 C CA . ALA A 1 222 ? -24.333 -13.317 5.444 1.00 96.94 222 ALA A CA 1
ATOM 1787 C C . ALA A 1 222 ? -22.956 -13.773 5.961 1.00 96.94 222 ALA A C 1
ATOM 1789 O O . ALA A 1 222 ? -22.409 -13.161 6.885 1.00 96.94 222 ALA A O 1
ATOM 1790 N N . GLU A 1 223 ? -22.390 -14.798 5.327 1.00 97.00 223 GLU A N 1
ATOM 1791 C CA . GLU A 1 223 ? -21.082 -15.375 5.614 1.00 97.00 223 GLU A CA 1
ATOM 1792 C C . GLU A 1 223 ? -19.957 -14.392 5.272 1.00 97.00 223 GLU A C 1
ATOM 1794 O O . GLU A 1 223 ? -19.128 -14.085 6.129 1.00 97.00 223 GLU A O 1
ATOM 1799 N N . GLU A 1 224 ? -19.949 -13.833 4.058 1.00 97.44 224 GLU A N 1
ATOM 1800 C CA . GLU A 1 224 ? -18.944 -12.844 3.639 1.00 97.44 224 GLU A CA 1
ATOM 1801 C C . GLU A 1 224 ? -18.974 -11.598 4.521 1.00 97.44 224 GLU A C 1
ATOM 1803 O O . GLU A 1 224 ? -17.926 -11.088 4.925 1.00 97.44 224 GLU A O 1
ATOM 1808 N N . ARG A 1 225 ? -20.175 -11.134 4.881 1.00 97.31 225 ARG A N 1
ATOM 1809 C CA . ARG A 1 225 ? -20.347 -10.015 5.806 1.00 97.31 225 ARG A CA 1
ATOM 1810 C C . ARG A 1 225 ? -19.741 -10.317 7.174 1.00 97.31 225 ARG A C 1
ATOM 1812 O O . ARG A 1 225 ? -19.071 -9.449 7.731 1.00 97.31 225 ARG A O 1
ATOM 1819 N N . ALA A 1 226 ? -19.967 -11.512 7.716 1.00 96.56 226 ALA A N 1
ATOM 1820 C CA . ALA A 1 226 ? -19.396 -11.916 8.997 1.00 96.56 226 ALA A CA 1
ATOM 1821 C C . ALA A 1 226 ? -17.862 -12.017 8.928 1.00 96.56 226 ALA A C 1
ATOM 1823 O O . ALA A 1 226 ? -17.177 -11.495 9.808 1.00 96.56 226 ALA A O 1
ATOM 1824 N N . ILE A 1 227 ? -17.319 -12.616 7.862 1.00 96.88 227 ILE A N 1
ATOM 1825 C CA . ILE A 1 227 ? -15.868 -12.696 7.624 1.00 96.88 227 ILE A CA 1
ATOM 1826 C C . ILE A 1 227 ? -15.265 -11.290 7.548 1.00 96.88 227 ILE A C 1
ATOM 1828 O O . ILE A 1 227 ? -14.259 -11.005 8.203 1.00 96.88 227 ILE A O 1
ATOM 1832 N N . PHE A 1 228 ? -15.892 -10.383 6.796 1.00 98.19 228 PHE A N 1
ATOM 1833 C CA . PHE A 1 228 ? -15.425 -9.008 6.699 1.00 98.19 228 PHE A CA 1
ATOM 1834 C C . PHE A 1 228 ? -15.430 -8.306 8.060 1.00 98.19 228 PHE A C 1
ATOM 1836 O O . PHE A 1 228 ? -14.393 -7.799 8.486 1.00 98.19 228 PHE A O 1
ATOM 1843 N N . LEU A 1 229 ? -16.572 -8.289 8.750 1.00 97.56 229 LEU A N 1
ATOM 1844 C CA . LEU A 1 229 ? -16.749 -7.517 9.979 1.00 97.56 229 LEU A CA 1
ATOM 1845 C C . LEU A 1 229 ? -15.912 -8.042 11.150 1.00 97.56 229 LEU A C 1
ATOM 1847 O O . LEU A 1 229 ? -15.423 -7.244 11.946 1.00 97.56 229 LEU A O 1
ATOM 1851 N N . TYR A 1 230 ? -15.739 -9.358 11.268 1.00 96.31 230 TYR A N 1
ATOM 1852 C CA . TYR A 1 230 ? -15.130 -9.956 12.459 1.00 96.31 230 TYR A CA 1
ATOM 1853 C C . TYR A 1 230 ? -13.682 -10.399 12.247 1.00 96.31 230 TYR A C 1
ATOM 1855 O O . TYR A 1 230 ? -12.911 -10.429 13.204 1.00 96.31 230 TYR A O 1
ATOM 1863 N N . THR A 1 231 ? -13.277 -10.695 11.009 1.00 96.50 231 THR A N 1
ATOM 1864 C CA . THR A 1 231 ? -11.920 -11.173 10.702 1.00 96.50 231 THR A CA 1
ATOM 1865 C C . THR A 1 231 ? -11.117 -10.120 9.950 1.00 96.50 231 THR A C 1
ATOM 1867 O O . THR A 1 231 ? -10.115 -9.626 10.472 1.00 96.50 231 THR A O 1
ATOM 1870 N N . ILE A 1 232 ? -11.568 -9.732 8.754 1.00 98.44 232 ILE A N 1
ATOM 1871 C CA . ILE A 1 232 ? -10.810 -8.835 7.867 1.00 98.44 232 ILE A CA 1
ATOM 1872 C C . ILE A 1 232 ? -10.653 -7.455 8.515 1.00 98.44 232 ILE A C 1
ATOM 1874 O O . ILE A 1 232 ? -9.541 -6.942 8.647 1.00 98.44 232 ILE A O 1
ATOM 1878 N N . LEU A 1 233 ? -11.756 -6.874 8.990 1.00 98.62 233 LEU A N 1
ATOM 1879 C CA . LEU A 1 233 ? -11.758 -5.565 9.634 1.00 98.62 233 LEU A CA 1
ATOM 1880 C C . LEU A 1 233 ? -10.894 -5.560 10.902 1.00 98.62 233 LEU A C 1
ATOM 1882 O O . LEU A 1 233 ? -10.099 -4.641 11.087 1.00 98.62 233 LEU A O 1
ATOM 1886 N N . SER A 1 234 ? -10.980 -6.603 11.736 1.00 98.12 234 SER A N 1
ATOM 1887 C CA . SER A 1 234 ? -10.152 -6.733 12.945 1.00 98.12 234 SER A CA 1
ATOM 1888 C C . SER A 1 234 ? -8.654 -6.731 12.599 1.00 98.12 234 SER A C 1
ATOM 1890 O O . SER A 1 234 ? -7.877 -5.998 13.219 1.00 98.12 234 SER A O 1
ATOM 1892 N N . LYS A 1 235 ? -8.246 -7.449 11.539 1.00 98.44 235 LYS A N 1
ATOM 1893 C CA . LYS A 1 235 ? -6.860 -7.430 11.039 1.00 98.44 235 LYS A CA 1
ATOM 1894 C C . LYS A 1 235 ? -6.444 -6.051 10.528 1.00 98.44 235 LYS A C 1
ATOM 1896 O O . LYS A 1 235 ? -5.353 -5.589 10.870 1.00 98.44 235 LYS A O 1
ATOM 1901 N N . MET A 1 236 ? -7.289 -5.386 9.739 1.00 98.81 236 MET A N 1
ATOM 1902 C CA . MET A 1 236 ? -7.025 -4.033 9.233 1.00 98.81 236 MET A CA 1
ATOM 1903 C C . MET A 1 236 ? -6.824 -3.041 10.381 1.00 98.81 236 MET A C 1
ATOM 1905 O O . MET A 1 236 ? -5.889 -2.241 10.348 1.00 98.81 236 MET A O 1
ATOM 1909 N N . ILE A 1 237 ? -7.650 -3.120 11.429 1.00 98.75 237 ILE A N 1
ATOM 1910 C CA . ILE A 1 237 ? -7.509 -2.269 12.614 1.00 98.75 237 ILE A CA 1
ATOM 1911 C C . ILE A 1 237 ? -6.174 -2.533 13.311 1.00 98.75 237 ILE A C 1
ATOM 1913 O O . ILE A 1 237 ? -5.452 -1.587 13.621 1.00 98.75 237 ILE A O 1
ATOM 1917 N N . SER A 1 238 ? -5.805 -3.801 13.520 1.00 98.38 238 SER A N 1
ATOM 1918 C CA . SER A 1 238 ? -4.506 -4.153 14.101 1.00 98.38 238 SER A CA 1
ATOM 1919 C C . SER A 1 238 ? -3.335 -3.634 13.263 1.00 98.38 238 SER A C 1
ATOM 1921 O O . SER A 1 238 ? -2.366 -3.129 13.826 1.00 98.38 238 SER A O 1
ATOM 1923 N N . LEU A 1 239 ? -3.414 -3.714 11.936 1.00 98.50 239 LEU A N 1
ATOM 1924 C CA . LEU A 1 239 ? -2.397 -3.166 11.040 1.00 98.50 239 LEU A CA 1
ATOM 1925 C C . LEU A 1 239 ? -2.288 -1.638 11.155 1.00 98.50 239 LEU A C 1
ATOM 1927 O O . LEU A 1 239 ? -1.173 -1.124 11.242 1.00 98.50 239 LEU A O 1
ATOM 1931 N N . ALA A 1 240 ? -3.415 -0.923 11.197 1.00 98.44 240 ALA A N 1
ATOM 1932 C CA . ALA A 1 240 ? -3.437 0.534 11.306 1.00 98.44 240 ALA A CA 1
ATOM 1933 C C . ALA A 1 240 ? -2.957 1.025 12.684 1.00 98.44 240 ALA A C 1
ATOM 1935 O O . ALA A 1 240 ? -2.141 1.939 12.756 1.00 98.44 240 ALA A O 1
ATOM 1936 N N . LEU A 1 241 ? -3.399 0.390 13.778 1.00 98.00 241 LEU A N 1
ATOM 1937 C CA . LEU A 1 241 ? -2.987 0.731 15.149 1.00 98.00 241 LEU A CA 1
ATOM 1938 C C . LEU A 1 241 ? -1.477 0.584 15.371 1.00 98.00 241 LEU A C 1
ATOM 1940 O O . LEU A 1 241 ? -0.899 1.327 16.161 1.00 98.00 241 LEU A O 1
ATOM 1944 N N . ASN A 1 242 ? -0.843 -0.364 14.679 1.00 96.56 242 ASN A N 1
ATOM 1945 C CA . ASN A 1 242 ? 0.579 -0.664 14.825 1.00 96.56 242 ASN A CA 1
ATOM 1946 C C . ASN A 1 242 ? 1.450 -0.023 13.731 1.00 96.56 242 ASN A C 1
ATOM 1948 O O . ASN A 1 242 ? 2.602 -0.421 13.578 1.00 96.56 242 ASN A O 1
ATOM 1952 N N . VAL A 1 243 ? 0.942 0.957 12.971 1.00 96.19 243 VAL A N 1
ATOM 1953 C CA . VAL A 1 243 ? 1.666 1.542 11.826 1.00 96.19 243 VAL A CA 1
ATOM 1954 C C . VAL A 1 243 ? 3.046 2.091 12.188 1.00 96.19 243 VAL A C 1
ATOM 1956 O O . VAL A 1 243 ? 3.999 1.839 11.453 1.00 96.19 243 VAL A O 1
ATOM 1959 N N . GLY A 1 244 ? 3.190 2.755 13.340 1.00 94.50 244 GLY A N 1
ATOM 1960 C CA . GLY A 1 244 ? 4.484 3.263 13.808 1.00 94.50 244 GLY A CA 1
ATOM 1961 C C . GLY A 1 244 ? 5.492 2.138 14.065 1.00 94.50 244 GLY A C 1
ATOM 1962 O O . GLY A 1 244 ? 6.608 2.177 13.558 1.00 94.50 244 GLY A O 1
ATOM 1963 N N . THR A 1 245 ? 5.074 1.087 14.772 1.00 93.56 245 THR A N 1
ATOM 1964 C CA . THR A 1 245 ? 5.907 -0.093 15.059 1.00 93.56 245 THR A CA 1
ATOM 1965 C C . THR A 1 245 ? 6.241 -0.900 13.804 1.00 93.56 245 THR A C 1
ATOM 1967 O O . THR A 1 245 ? 7.373 -1.341 13.636 1.00 93.56 245 THR A O 1
ATOM 1970 N N . ILE A 1 246 ? 5.271 -1.091 12.906 1.00 95.31 246 ILE A N 1
ATOM 1971 C CA . ILE A 1 246 ? 5.449 -1.877 11.679 1.00 95.31 246 ILE A CA 1
ATOM 1972 C C . ILE A 1 246 ? 6.366 -1.141 10.694 1.00 95.31 246 ILE A C 1
ATOM 1974 O O . ILE A 1 246 ? 7.265 -1.751 10.114 1.00 95.31 246 ILE A O 1
ATOM 1978 N N . CYS A 1 247 ? 6.159 0.162 10.490 1.00 93.88 247 CYS A N 1
ATOM 1979 C CA . CYS A 1 247 ? 6.985 0.944 9.569 1.00 93.88 247 CYS A CA 1
ATOM 1980 C C . CYS A 1 247 ? 8.367 1.251 10.156 1.00 93.88 247 CYS A C 1
ATOM 1982 O O . CYS A 1 247 ? 9.341 1.316 9.411 1.00 93.88 247 CYS A O 1
ATOM 1984 N N . GLY A 1 248 ? 8.473 1.448 11.475 1.00 92.56 248 GLY A N 1
ATOM 1985 C CA . GLY A 1 248 ? 9.708 1.826 12.172 1.00 92.56 248 GLY A CA 1
ATOM 1986 C C . GLY A 1 248 ? 10.162 3.263 11.887 1.00 92.56 248 GLY A C 1
ATOM 1987 O O . GLY A 1 248 ? 10.697 3.924 12.768 1.00 92.56 248 GLY A O 1
ATOM 1988 N N . GLN A 1 249 ? 9.909 3.777 10.687 1.00 93.44 249 GLN A N 1
ATOM 1989 C CA . GLN A 1 249 ? 10.064 5.176 10.302 1.00 93.44 249 GLN A CA 1
ATOM 1990 C C . GLN A 1 249 ? 9.136 5.505 9.118 1.00 93.44 249 GLN A C 1
ATOM 1992 O O . GLN A 1 249 ? 8.734 4.595 8.383 1.00 93.44 249 GLN A O 1
ATOM 1997 N N . PRO A 1 250 ? 8.802 6.783 8.889 1.00 92.88 250 PRO A N 1
ATOM 1998 C CA . PRO A 1 250 ? 8.097 7.208 7.689 1.00 92.88 250 PRO A CA 1
ATOM 1999 C C . PRO A 1 250 ? 8.833 6.883 6.376 1.00 92.88 250 PRO A C 1
ATOM 2001 O O . PRO A 1 250 ? 10.043 7.104 6.278 1.00 92.88 250 PRO A O 1
ATOM 2004 N N . PRO A 1 251 ? 8.121 6.432 5.323 1.00 92.81 251 PRO A N 1
ATOM 2005 C CA . PRO A 1 251 ? 8.669 6.388 3.970 1.00 92.81 251 PRO A CA 1
ATOM 2006 C C . PRO A 1 251 ? 9.099 7.780 3.487 1.00 92.81 251 PRO A C 1
ATOM 2008 O O . PRO A 1 251 ? 8.397 8.765 3.724 1.00 92.81 251 PRO A O 1
ATOM 2011 N N . ARG A 1 252 ? 10.215 7.869 2.756 1.00 90.31 252 ARG A N 1
ATOM 2012 C CA . ARG A 1 252 ? 10.605 9.107 2.062 1.00 90.31 252 ARG A CA 1
ATOM 2013 C C . ARG A 1 252 ? 9.754 9.354 0.822 1.00 90.31 252 ARG A C 1
ATOM 2015 O O . ARG A 1 252 ? 9.336 8.415 0.146 1.00 90.31 252 ARG A O 1
ATOM 2022 N N . LEU A 1 253 ? 9.548 10.627 0.500 1.00 90.25 253 LEU A N 1
ATOM 2023 C CA . LEU A 1 253 ? 8.877 11.047 -0.723 1.00 90.25 253 LEU A CA 1
ATOM 2024 C C . LEU A 1 253 ? 9.820 10.932 -1.927 1.00 90.25 253 LEU A C 1
ATOM 2026 O O . LEU A 1 253 ? 10.953 11.418 -1.917 1.00 90.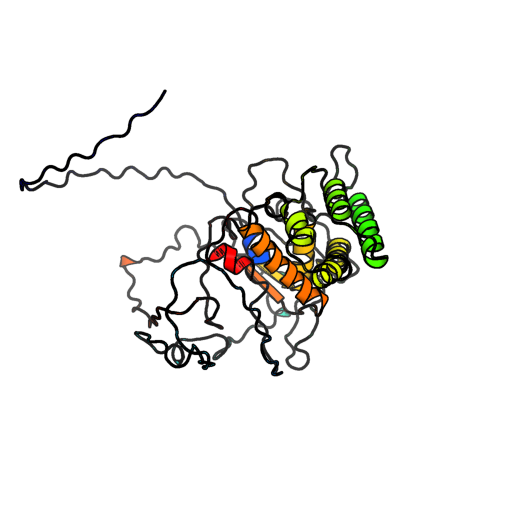25 253 LEU A O 1
ATOM 2030 N N . LEU A 1 254 ? 9.318 10.343 -3.011 1.00 91.00 254 LEU A N 1
ATOM 2031 C CA . LEU A 1 254 ? 10.027 10.221 -4.282 1.00 91.00 254 LEU A CA 1
ATOM 2032 C C . LEU A 1 254 ? 9.747 11.448 -5.165 1.00 91.00 254 LEU A C 1
ATOM 2034 O O . LEU A 1 254 ? 8.927 11.432 -6.090 1.00 91.00 254 LEU A O 1
ATOM 2038 N N . ARG A 1 255 ? 10.436 12.545 -4.836 1.00 86.31 255 ARG A N 1
ATOM 2039 C CA . ARG A 1 255 ? 10.269 13.875 -5.444 1.00 86.31 255 ARG A CA 1
ATOM 2040 C C . ARG A 1 255 ? 10.708 13.927 -6.906 1.00 86.31 255 ARG A C 1
ATOM 2042 O O . ARG A 1 255 ? 11.549 13.145 -7.343 1.00 86.31 255 ARG A O 1
ATOM 2049 N N . GLN A 1 256 ? 10.175 14.890 -7.657 1.00 86.00 256 GLN A N 1
ATOM 2050 C CA . GLN A 1 256 ? 10.661 15.201 -9.005 1.00 86.00 256 GLN A CA 1
ATOM 2051 C C . GLN A 1 256 ? 12.177 15.382 -9.072 1.00 86.00 256 GLN A C 1
ATOM 2053 O O . GLN A 1 256 ? 12.806 15.787 -8.100 1.00 86.00 256 GLN A O 1
ATOM 2058 N N . GLU A 1 257 ? 12.736 15.073 -10.245 1.00 86.12 257 GLU A N 1
ATOM 2059 C CA . GLU A 1 257 ? 14.169 15.201 -10.539 1.00 86.12 257 GLU A CA 1
ATOM 2060 C C . GLU A 1 257 ? 15.084 14.399 -9.586 1.00 86.12 257 GLU A C 1
ATOM 2062 O O . GLU A 1 257 ? 16.290 14.621 -9.562 1.00 86.12 257 GLU A O 1
ATOM 2067 N N . SER A 1 258 ? 14.536 13.432 -8.834 1.00 86.12 258 SER A N 1
ATOM 2068 C CA . SER A 1 258 ? 15.308 12.523 -7.984 1.00 86.12 258 SER A CA 1
ATOM 2069 C C . SER A 1 258 ? 15.439 11.127 -8.596 1.00 86.12 258 SER A C 1
ATOM 2071 O O . SER A 1 258 ? 14.511 10.612 -9.229 1.00 86.12 258 SER A O 1
ATOM 2073 N N . ASN A 1 259 ? 16.606 10.522 -8.380 1.00 91.00 259 ASN A N 1
ATOM 2074 C CA . ASN A 1 259 ? 16.891 9.119 -8.652 1.00 91.00 259 ASN A CA 1
ATOM 2075 C C . ASN A 1 259 ? 16.985 8.401 -7.313 1.00 91.00 259 ASN A C 1
ATOM 2077 O O . ASN A 1 259 ? 18.065 8.335 -6.748 1.00 91.00 259 ASN A O 1
ATOM 2081 N N . ARG A 1 260 ? 15.857 7.938 -6.775 1.00 91.56 260 ARG A N 1
ATOM 2082 C CA . ARG A 1 260 ? 15.781 7.380 -5.417 1.00 91.56 260 ARG A CA 1
ATOM 2083 C C . ARG A 1 260 ? 14.999 6.083 -5.384 1.00 91.56 260 ARG A C 1
ATOM 2085 O O . ARG A 1 260 ? 14.052 5.906 -6.153 1.00 91.56 260 ARG A O 1
ATOM 2092 N N . SER A 1 261 ? 15.375 5.208 -4.461 1.00 94.00 261 SER A N 1
ATOM 2093 C CA . SER A 1 261 ? 14.686 3.953 -4.175 1.00 94.00 261 SER A CA 1
ATOM 2094 C C . SER A 1 261 ? 14.173 3.932 -2.737 1.00 94.00 261 SER A C 1
ATOM 2096 O O . SER A 1 261 ? 14.847 4.403 -1.824 1.00 94.00 261 SER A O 1
ATOM 2098 N N . VAL A 1 262 ? 13.004 3.336 -2.522 1.00 95.25 262 VAL A N 1
ATOM 2099 C CA . VAL A 1 262 ? 12.493 2.969 -1.198 1.00 95.25 262 VAL A CA 1
ATOM 2100 C C . VAL A 1 262 ? 12.165 1.485 -1.205 1.00 95.25 262 VAL A C 1
ATOM 2102 O O . VAL A 1 262 ? 11.380 1.034 -2.037 1.00 95.25 262 VAL A O 1
ATOM 2105 N N . THR A 1 263 ? 12.732 0.738 -0.264 1.00 95.81 263 THR A N 1
ATOM 2106 C CA . THR A 1 263 ? 12.447 -0.687 -0.072 1.00 95.81 263 THR A CA 1
ATOM 2107 C C . THR A 1 263 ? 11.745 -0.921 1.259 1.00 95.81 263 THR A C 1
ATOM 2109 O O . THR A 1 263 ? 12.205 -0.452 2.302 1.00 95.81 263 THR A O 1
ATOM 2112 N N . MET A 1 264 ? 10.630 -1.651 1.229 1.00 96.69 264 MET A N 1
ATOM 2113 C CA . MET A 1 264 ? 9.780 -1.937 2.389 1.00 96.69 264 MET A CA 1
ATOM 2114 C C . MET A 1 264 ? 9.183 -3.344 2.312 1.00 96.69 264 MET A C 1
ATOM 2116 O O . MET A 1 264 ? 9.138 -3.937 1.239 1.00 96.69 264 MET A O 1
ATOM 2120 N N . SER A 1 265 ? 8.703 -3.893 3.426 1.00 96.50 265 SER A N 1
ATOM 2121 C CA . SER A 1 265 ? 8.006 -5.186 3.402 1.00 96.50 265 SER A CA 1
ATOM 2122 C C . SER A 1 265 ? 6.558 -5.062 2.926 1.00 96.50 265 SER A C 1
ATOM 2124 O O . SER A 1 265 ? 5.923 -4.011 3.055 1.00 96.50 265 SER A O 1
ATOM 2126 N N . GLN A 1 266 ? 5.983 -6.167 2.449 1.00 96.56 266 GLN A N 1
ATOM 2127 C CA . GLN A 1 266 ? 4.548 -6.227 2.147 1.00 96.56 266 GLN A CA 1
ATOM 2128 C C . GLN A 1 266 ? 3.685 -5.988 3.398 1.00 96.56 266 GLN A C 1
ATOM 2130 O O . GLN A 1 266 ? 2.619 -5.377 3.309 1.00 96.56 266 GLN A O 1
ATOM 2135 N N . ARG A 1 267 ? 4.167 -6.367 4.591 1.00 96.75 267 ARG A N 1
ATOM 2136 C CA . ARG A 1 267 ? 3.521 -6.042 5.874 1.00 96.75 267 ARG A CA 1
ATOM 2137 C C . ARG A 1 267 ? 3.483 -4.531 6.143 1.00 96.75 267 ARG A C 1
ATOM 2139 O O . ARG A 1 267 ? 2.470 -4.026 6.629 1.00 96.75 267 ARG A O 1
ATOM 2146 N N . GLN A 1 268 ? 4.547 -3.799 5.806 1.00 97.25 268 GLN A N 1
ATOM 2147 C CA . GLN A 1 268 ? 4.574 -2.334 5.894 1.00 97.25 268 GLN A CA 1
ATOM 2148 C C . GLN A 1 268 ? 3.583 -1.696 4.917 1.00 97.25 268 GLN A C 1
ATOM 2150 O O . GLN A 1 268 ? 2.759 -0.884 5.337 1.00 97.25 268 GLN A O 1
ATOM 2155 N N . ALA A 1 269 ? 3.576 -2.133 3.655 1.00 97.56 269 ALA A N 1
ATOM 2156 C CA . ALA A 1 269 ? 2.593 -1.678 2.669 1.00 97.56 269 ALA A CA 1
ATOM 2157 C C . ALA A 1 269 ? 1.145 -1.967 3.118 1.00 97.56 269 ALA A C 1
ATOM 2159 O O . ALA A 1 269 ? 0.287 -1.086 3.060 1.00 97.56 269 ALA A O 1
ATOM 2160 N N . SER A 1 270 ? 0.884 -3.159 3.664 1.00 98.00 270 SER A N 1
ATOM 2161 C CA . SER A 1 270 ? -0.414 -3.547 4.237 1.00 98.00 270 SER A CA 1
ATOM 2162 C C . SER A 1 270 ? -0.888 -2.600 5.340 1.00 98.00 270 SER A C 1
ATOM 2164 O O . SER A 1 270 ? -2.060 -2.227 5.380 1.00 98.00 270 SER A O 1
ATOM 2166 N N . SER A 1 271 ? 0.016 -2.211 6.243 1.00 98.19 271 SER A N 1
ATOM 2167 C CA . SER A 1 271 ? -0.282 -1.276 7.331 1.00 98.19 271 SER A CA 1
ATOM 2168 C C . SER A 1 271 ? -0.616 0.119 6.805 1.00 98.19 271 SER A C 1
ATOM 2170 O O . SER A 1 271 ? -1.633 0.693 7.197 1.00 98.19 271 SER A O 1
ATOM 2172 N N . LEU A 1 272 ? 0.153 0.613 5.832 1.00 98.06 272 LEU A N 1
ATOM 2173 C CA . LEU A 1 272 ? -0.112 1.894 5.177 1.00 98.06 272 LEU A CA 1
ATOM 2174 C C . LEU A 1 272 ? -1.453 1.896 4.423 1.00 98.06 272 LEU A C 1
ATOM 2176 O O . LEU A 1 272 ? -2.209 2.863 4.525 1.00 98.06 272 LEU A O 1
ATOM 2180 N N . LEU A 1 273 ? -1.808 0.810 3.731 1.00 97.94 273 LEU A N 1
ATOM 2181 C CA . LEU A 1 273 ? -3.118 0.687 3.085 1.00 97.94 273 LEU A CA 1
ATOM 2182 C C . LEU A 1 273 ? -4.272 0.609 4.085 1.00 97.94 273 LEU A C 1
ATOM 2184 O O . LEU A 1 273 ? -5.325 1.197 3.840 1.00 97.94 273 LEU A O 1
ATOM 2188 N N . ALA A 1 274 ? -4.090 -0.073 5.219 1.00 98.50 274 ALA A N 1
ATOM 2189 C CA . ALA A 1 274 ? -5.094 -0.083 6.279 1.00 98.50 274 ALA A CA 1
ATOM 2190 C C . ALA A 1 274 ? -5.333 1.338 6.822 1.00 98.50 274 ALA A C 1
ATOM 2192 O O . ALA A 1 274 ? -6.483 1.746 6.993 1.00 98.50 274 ALA A O 1
ATOM 2193 N N . CYS A 1 275 ? -4.271 2.135 7.003 1.00 98.25 275 CYS A N 1
ATOM 2194 C CA . CYS A 1 275 ? -4.402 3.560 7.321 1.00 98.25 275 CYS A CA 1
ATOM 2195 C C . CYS A 1 275 ? -5.160 4.338 6.232 1.00 98.25 275 CYS A C 1
ATOM 2197 O O . CYS A 1 275 ? -5.972 5.204 6.561 1.00 98.25 275 CYS A O 1
ATOM 2199 N N . GLY A 1 276 ? -4.942 4.013 4.955 1.00 96.62 276 GLY A N 1
ATOM 2200 C CA . GLY A 1 276 ? -5.662 4.601 3.822 1.00 96.62 276 GLY A CA 1
ATOM 2201 C C . GLY A 1 276 ? -7.162 4.293 3.838 1.00 96.62 276 GLY A C 1
ATOM 2202 O O . GLY A 1 276 ? -7.977 5.202 3.664 1.00 96.62 276 GLY A O 1
ATOM 2203 N N . PHE A 1 277 ? -7.544 3.047 4.143 1.00 97.44 277 PHE A N 1
ATOM 2204 C CA . PHE A 1 277 ? -8.947 2.642 4.289 1.00 97.44 277 PHE A CA 1
ATOM 2205 C C . PHE A 1 277 ? -9.662 3.431 5.392 1.00 97.44 277 PHE A C 1
ATOM 2207 O O . PHE A 1 277 ? -10.731 3.994 5.159 1.00 97.44 277 PHE A O 1
ATOM 2214 N N . PHE A 1 278 ? -9.044 3.547 6.571 1.00 97.62 278 PHE A N 1
ATOM 2215 C CA . PHE A 1 278 ? -9.583 4.355 7.673 1.00 97.62 278 PHE A CA 1
ATOM 2216 C C . PHE A 1 278 ? -9.415 5.868 7.466 1.00 97.62 278 PHE A C 1
ATOM 2218 O O . PHE A 1 278 ? -9.838 6.656 8.310 1.00 97.62 278 PHE A O 1
ATOM 2225 N N . CYS A 1 279 ? -8.846 6.280 6.330 1.00 95.75 279 CYS A N 1
ATOM 2226 C CA . CYS A 1 279 ? -8.632 7.669 5.948 1.00 95.75 279 CYS A CA 1
ATOM 2227 C C . CYS A 1 279 ? -7.843 8.458 7.010 1.00 95.75 279 CYS A C 1
ATOM 2229 O O . CYS A 1 279 ? -8.252 9.556 7.392 1.00 95.75 279 CYS A O 1
ATOM 2231 N N . LEU A 1 280 ? -6.759 7.864 7.525 1.00 95.75 280 LEU A N 1
ATOM 2232 C CA . LEU A 1 280 ? -5.979 8.395 8.649 1.00 95.75 280 LEU A CA 1
ATOM 2233 C C . LEU A 1 280 ? -4.873 9.365 8.226 1.00 95.75 280 LEU A C 1
ATOM 2235 O O . LEU A 1 280 ? -4.350 10.087 9.075 1.00 95.75 280 LEU A O 1
ATOM 2239 N N . PHE A 1 281 ? -4.471 9.373 6.952 1.00 93.06 281 PHE A N 1
ATOM 2240 C CA . PHE A 1 281 ? -3.381 10.241 6.522 1.00 93.06 281 PHE A CA 1
ATOM 2241 C C . PHE A 1 281 ? -3.811 11.709 6.616 1.00 93.06 281 PHE A C 1
ATOM 2243 O O . PHE A 1 281 ? -4.898 12.055 6.141 1.00 93.06 281 PHE A O 1
ATOM 2250 N N . PRO A 1 282 ? -2.973 12.582 7.202 1.00 88.56 282 PRO A N 1
ATOM 2251 C CA . PRO A 1 282 ? -3.267 14.001 7.287 1.00 88.56 282 PRO A CA 1
ATOM 2252 C C . PRO A 1 282 ? -3.315 14.590 5.876 1.00 88.56 282 PRO A C 1
ATOM 2254 O O . PRO A 1 282 ? -2.332 14.544 5.135 1.00 88.56 282 PRO A O 1
ATOM 2257 N N . GLU A 1 283 ? -4.459 15.149 5.487 1.00 74.38 283 GLU A N 1
ATOM 2258 C CA . GLU A 1 283 ? -4.569 15.821 4.196 1.00 74.38 283 GLU A CA 1
ATOM 2259 C C . GLU A 1 283 ? -3.934 17.220 4.279 1.00 74.38 283 GLU A C 1
ATOM 2261 O O . GLU A 1 283 ? -4.144 17.950 5.257 1.00 74.38 283 GLU A O 1
ATOM 2266 N N . PRO A 1 284 ? -3.133 17.624 3.278 1.00 60.72 284 PRO A N 1
ATOM 2267 C CA . PRO A 1 284 ? -2.555 18.956 3.258 1.00 60.72 284 PRO A CA 1
ATOM 2268 C C . PRO A 1 284 ? -3.663 20.014 3.236 1.00 60.72 284 PRO A C 1
ATOM 2270 O O . PRO A 1 284 ? -4.621 19.933 2.471 1.00 60.72 284 PRO A O 1
ATOM 2273 N N . HIS A 1 285 ? -3.506 21.055 4.058 1.00 50.41 285 HIS A N 1
ATOM 2274 C CA . HIS A 1 285 ? -4.464 22.164 4.150 1.00 50.41 285 HIS A CA 1
ATOM 2275 C C . HIS A 1 285 ? -4.596 22.936 2.821 1.00 50.41 285 HIS A C 1
ATOM 2277 O O . HIS A 1 285 ? -5.617 23.576 2.567 1.00 50.41 285 HIS A O 1
ATOM 2283 N N . ASN A 1 286 ? -3.583 22.840 1.953 1.00 49.16 286 ASN A N 1
ATOM 2284 C CA . ASN A 1 286 ? -3.569 23.437 0.626 1.00 49.16 286 ASN A CA 1
ATOM 2285 C C . ASN A 1 286 ? -3.943 22.399 -0.438 1.00 49.16 286 ASN A C 1
ATOM 2287 O O . ASN A 1 286 ? -3.269 21.385 -0.600 1.00 49.16 286 ASN A O 1
ATOM 2291 N N . ARG A 1 287 ? -4.973 22.714 -1.234 1.00 46.09 287 ARG A N 1
ATOM 2292 C CA . ARG A 1 287 ? -5.501 21.893 -2.346 1.00 46.09 287 ARG A CA 1
ATOM 2293 C C . ARG A 1 287 ? -4.524 21.682 -3.516 1.00 46.09 287 ARG A C 1
ATOM 2295 O O . ARG A 1 287 ? -4.888 21.048 -4.497 1.00 46.09 287 ARG A O 1
ATOM 2302 N N . HIS A 1 288 ? -3.307 22.213 -3.421 1.00 48.03 288 HIS A N 1
ATOM 2303 C CA . HIS A 1 288 ? -2.250 22.125 -4.431 1.00 48.03 288 HIS A CA 1
ATOM 2304 C C . HIS A 1 288 ? -1.188 21.089 -4.045 1.00 48.03 288 HIS A C 1
ATOM 2306 O O . HIS A 1 288 ? 0.003 21.305 -4.250 1.00 48.03 288 HIS A O 1
ATOM 2312 N N . SER A 1 289 ? -1.610 19.973 -3.445 1.00 59.66 289 SER A N 1
ATOM 2313 C CA . SER A 1 289 ? -0.719 18.827 -3.287 1.00 59.66 289 SER A CA 1
ATOM 2314 C C . SER A 1 289 ? -0.319 18.331 -4.669 1.00 59.66 289 SER A C 1
ATOM 2316 O O . SER A 1 289 ? -1.174 18.021 -5.496 1.00 59.66 289 SER A O 1
ATOM 2318 N N . THR A 1 290 ? 0.983 18.231 -4.907 1.00 70.38 290 THR A N 1
ATOM 2319 C CA . THR A 1 290 ? 1.533 17.599 -6.108 1.00 70.38 290 THR A CA 1
ATOM 2320 C C . THR A 1 290 ? 1.463 16.073 -6.046 1.00 70.38 290 THR A C 1
ATOM 2322 O O . THR A 1 290 ? 1.910 15.436 -6.990 1.00 70.38 290 THR A O 1
ATOM 2325 N N . TYR A 1 291 ? 0.903 15.497 -4.973 1.00 78.38 291 TYR A N 1
ATOM 2326 C CA . TYR A 1 291 ? 0.712 14.061 -4.755 1.00 78.38 291 TYR A CA 1
ATOM 2327 C C . TYR A 1 291 ? -0.780 13.719 -4.686 1.00 78.38 291 TYR A C 1
ATOM 2329 O O . TYR A 1 291 ? -1.579 14.515 -4.179 1.00 78.38 291 TYR A O 1
ATOM 2337 N N . GLN A 1 292 ? -1.143 12.509 -5.125 1.00 81.81 292 GLN A N 1
ATOM 2338 C CA . GLN A 1 292 ? -2.483 11.955 -4.902 1.00 81.81 292 GLN A CA 1
ATOM 2339 C C . GLN A 1 292 ? -2.791 11.819 -3.391 1.00 81.81 292 GLN A C 1
ATOM 2341 O O . GLN A 1 292 ? -1.895 11.963 -2.560 1.00 81.81 292 GLN A O 1
ATOM 2346 N N . SER A 1 293 ? -4.039 11.502 -3.020 1.00 84.00 293 SER A N 1
ATOM 2347 C CA . SER A 1 293 ? -4.409 11.173 -1.628 1.00 84.00 293 SER A CA 1
ATOM 2348 C C . SER A 1 293 ? -4.331 9.669 -1.344 1.00 84.00 293 SER A C 1
ATOM 2350 O O . SER A 1 293 ? -4.804 8.865 -2.146 1.00 84.00 293 SER A O 1
ATOM 2352 N N . LEU A 1 294 ? -3.735 9.292 -0.202 1.00 88.12 294 LEU A N 1
ATOM 2353 C CA . LEU A 1 294 ? -3.648 7.894 0.263 1.00 88.12 294 LEU A CA 1
ATOM 2354 C C . LEU A 1 294 ? -4.962 7.433 0.904 1.00 88.12 294 LEU A C 1
ATOM 2356 O O . LEU A 1 294 ? -5.186 6.237 1.083 1.00 88.12 294 LEU A O 1
ATOM 2360 N N . ASN A 1 295 ? -5.827 8.382 1.264 1.00 93.25 295 ASN A N 1
ATOM 2361 C CA . ASN A 1 295 ? -7.095 8.103 1.912 1.00 93.25 295 ASN A CA 1
ATOM 2362 C C . ASN A 1 295 ? -8.129 7.616 0.897 1.00 93.25 295 ASN A C 1
ATOM 2364 O O . ASN A 1 295 ? -8.317 8.207 -0.168 1.00 93.25 295 ASN A O 1
ATOM 2368 N N . PHE A 1 296 ? -8.902 6.600 1.276 1.00 95.12 296 PHE A N 1
ATOM 2369 C CA . PHE A 1 296 ? -9.933 6.010 0.413 1.00 95.12 296 PHE A CA 1
ATOM 2370 C C . PHE A 1 296 ? -11.226 6.839 0.409 1.00 95.12 296 PHE A C 1
ATOM 2372 O O . PHE A 1 296 ? -12.288 6.363 0.010 1.00 95.12 296 PHE A O 1
ATOM 2379 N N . THR A 1 297 ? -11.155 8.104 0.826 1.00 92.56 297 THR A N 1
ATOM 2380 C CA . THR A 1 297 ? -12.278 9.029 0.981 1.00 92.56 297 THR A CA 1
ATOM 2381 C C . THR A 1 297 ? -13.200 9.030 -0.243 1.00 92.56 297 THR A C 1
ATOM 2383 O O . THR A 1 297 ? -14.417 8.907 -0.109 1.00 92.56 297 THR A O 1
ATOM 2386 N N . HIS A 1 298 ? -12.646 9.145 -1.453 1.00 92.81 298 HIS A N 1
ATOM 2387 C CA . HIS A 1 298 ? -13.424 9.210 -2.698 1.00 92.81 298 HIS A CA 1
ATOM 2388 C C . HIS A 1 298 ? -13.993 7.859 -3.150 1.00 92.81 298 HIS A C 1
ATOM 2390 O O . HIS A 1 298 ? -15.066 7.819 -3.770 1.00 92.8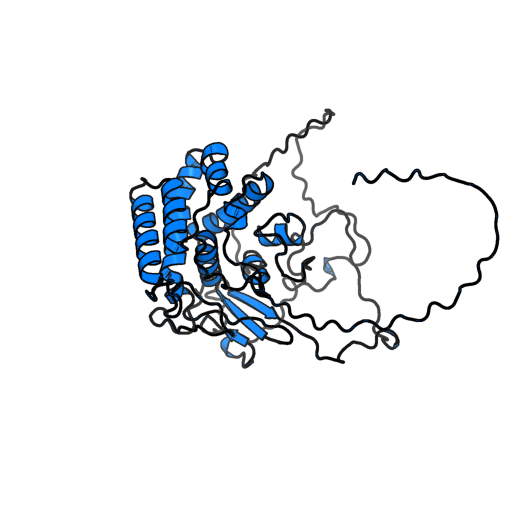1 298 HIS A O 1
ATOM 2396 N N . LEU A 1 299 ? -13.308 6.765 -2.817 1.00 94.56 299 LEU A N 1
ATOM 2397 C CA . LEU A 1 299 ? -13.768 5.405 -3.064 1.00 94.56 299 LEU A CA 1
ATOM 2398 C C . LEU A 1 299 ? -14.960 5.083 -2.152 1.00 94.56 299 LEU A C 1
ATOM 2400 O O . LEU A 1 299 ? -16.013 4.674 -2.634 1.00 94.56 299 LEU A O 1
ATOM 2404 N N . LEU A 1 300 ? -14.830 5.368 -0.852 1.00 95.56 300 LEU A N 1
ATOM 2405 C CA . LEU A 1 300 ? -15.845 5.074 0.161 1.00 95.56 300 LEU A CA 1
ATOM 2406 C C . LEU A 1 300 ? -17.107 5.945 0.027 1.00 95.56 300 LEU A C 1
ATOM 2408 O O . LEU A 1 300 ? -18.208 5.463 0.298 1.00 95.56 300 LEU A O 1
ATOM 2412 N N . LYS A 1 301 ? -16.970 7.208 -0.409 1.00 94.69 301 LYS A N 1
ATOM 2413 C CA . LYS A 1 301 ? -18.092 8.157 -0.585 1.00 94.69 301 LYS A CA 1
ATOM 2414 C C . LYS A 1 301 ? -19.075 7.785 -1.697 1.00 94.69 301 LYS A C 1
ATOM 2416 O O . LYS A 1 301 ? -20.242 8.178 -1.636 1.00 94.69 301 LYS A O 1
ATOM 2421 N N . SER A 1 302 ? -18.604 7.115 -2.744 1.00 91.88 302 SER A N 1
ATOM 2422 C CA . SER A 1 302 ? -19.410 6.856 -3.941 1.00 91.88 302 SER A CA 1
ATOM 2423 C C . SER A 1 302 ? -20.377 5.692 -3.744 1.00 91.88 302 SER A C 1
ATOM 2425 O O . SER A 1 302 ? -20.157 4.859 -2.884 1.00 91.88 302 SER A O 1
ATOM 2427 N N . GLY A 1 303 ? -21.435 5.617 -4.550 1.00 89.12 303 GLY A N 1
ATOM 2428 C CA . GLY A 1 303 ? -22.273 4.417 -4.673 1.00 89.12 303 GLY A CA 1
ATOM 2429 C C . GLY A 1 303 ? -22.244 3.816 -6.079 1.00 89.12 303 GLY A C 1
ATOM 2430 O O . GLY A 1 303 ? -23.191 3.153 -6.488 1.00 89.12 303 GLY A O 1
ATOM 2431 N N . ALA A 1 304 ? -21.216 4.151 -6.864 1.00 94.69 304 ALA A N 1
ATOM 2432 C CA . ALA A 1 304 ? -21.092 3.699 -8.241 1.00 94.69 304 ALA A CA 1
ATOM 2433 C C . ALA A 1 304 ? -20.708 2.206 -8.309 1.00 94.69 304 ALA A C 1
ATOM 2435 O O . ALA A 1 304 ? -19.794 1.804 -7.584 1.00 94.69 304 ALA A O 1
ATOM 2436 N N . PRO A 1 305 ? -21.321 1.403 -9.201 1.00 95.06 305 PRO A N 1
ATOM 2437 C CA . PRO A 1 305 ? -21.071 -0.040 -9.278 1.00 95.06 305 PRO A CA 1
ATOM 2438 C C . PRO A 1 305 ? -19.594 -0.409 -9.458 1.00 95.06 305 PRO A C 1
ATOM 2440 O O . PRO A 1 305 ? -19.073 -1.243 -8.728 1.00 95.06 305 PRO A O 1
ATOM 2443 N N . TRP A 1 306 ? -18.865 0.281 -10.340 1.00 94.75 306 TRP A N 1
ATOM 2444 C CA . TRP A 1 306 ? -17.439 0.004 -10.567 1.00 94.75 306 TRP A CA 1
ATOM 2445 C C . TRP A 1 306 ? -16.572 0.250 -9.326 1.00 94.75 306 TRP A C 1
ATOM 2447 O O . TRP A 1 306 ? -15.579 -0.438 -9.117 1.00 94.75 306 TRP A O 1
ATOM 2457 N N . LYS A 1 307 ? -16.945 1.201 -8.461 1.00 95.19 307 LYS A N 1
ATOM 2458 C CA . LYS A 1 307 ? -16.248 1.436 -7.188 1.00 95.19 307 LYS A CA 1
ATOM 2459 C C . LYS A 1 307 ? -16.543 0.357 -6.151 1.00 95.19 307 LYS A C 1
ATOM 2461 O O . LYS A 1 307 ? -15.680 0.092 -5.318 1.00 95.19 307 LYS A O 1
ATOM 2466 N N . ILE A 1 308 ? -17.722 -0.265 -6.210 1.00 96.19 308 ILE A N 1
ATOM 2467 C CA . ILE A 1 308 ? -18.047 -1.440 -5.393 1.00 96.19 308 ILE A CA 1
ATOM 2468 C C . ILE A 1 308 ? -17.148 -2.609 -5.808 1.00 96.19 308 ILE A C 1
ATOM 2470 O O . ILE A 1 308 ? -16.544 -3.229 -4.937 1.00 96.19 308 ILE A O 1
ATOM 2474 N N . GLU A 1 309 ? -16.979 -2.851 -7.111 1.00 96.12 309 GLU A N 1
ATOM 2475 C CA . GLU A 1 309 ? -16.069 -3.894 -7.612 1.00 96.12 309 GLU A CA 1
ATOM 2476 C C . GLU A 1 309 ? -14.607 -3.621 -7.226 1.00 96.12 309 GLU A C 1
ATOM 2478 O O . GLU A 1 309 ? -13.946 -4.500 -6.677 1.00 96.12 309 GLU A O 1
ATOM 2483 N N . LYS A 1 310 ? -14.120 -2.379 -7.365 1.00 95.88 310 LYS A N 1
ATOM 2484 C CA . LYS A 1 310 ? -12.788 -2.001 -6.851 1.00 95.88 310 LYS A CA 1
ATOM 2485 C C . LYS A 1 310 ? -12.628 -2.310 -5.364 1.00 95.88 310 LYS A C 1
ATOM 2487 O O . LYS A 1 310 ? -11.598 -2.825 -4.933 1.00 95.88 310 LYS A O 1
ATOM 2492 N N . LEU A 1 311 ? -13.643 -1.970 -4.566 1.00 96.25 311 LEU A N 1
ATOM 2493 C CA . LEU A 1 311 ? -13.612 -2.216 -3.131 1.00 96.25 311 LEU A CA 1
ATOM 2494 C C . LEU A 1 311 ? -13.616 -3.719 -2.822 1.00 96.25 311 LEU A C 1
ATOM 2496 O O . LEU A 1 311 ? -12.927 -4.120 -1.890 1.00 96.25 311 LEU A O 1
ATOM 2500 N N . LYS A 1 312 ? -14.307 -4.559 -3.606 1.00 96.62 312 LYS A N 1
ATOM 2501 C CA . LYS A 1 312 ? -14.204 -6.023 -3.478 1.00 96.62 312 LYS A CA 1
ATOM 2502 C C . LYS A 1 312 ? -12.775 -6.506 -3.693 1.00 96.62 312 LYS A C 1
ATOM 2504 O O . LYS A 1 312 ? -12.290 -7.253 -2.850 1.00 96.62 312 LYS A O 1
ATOM 2509 N N . CYS A 1 313 ? -12.091 -6.059 -4.748 1.00 97.06 313 CYS A N 1
ATOM 2510 C CA . CYS A 1 313 ? -10.706 -6.466 -5.008 1.00 97.06 313 CYS A CA 1
ATOM 2511 C C . CYS A 1 313 ? -9.772 -6.057 -3.856 1.00 97.06 313 CYS A C 1
ATOM 2513 O O . CYS A 1 313 ? -9.028 -6.875 -3.315 1.00 97.06 313 CYS A O 1
ATOM 2515 N N . ILE A 1 314 ? -9.907 -4.818 -3.377 1.00 96.50 314 ILE A N 1
ATOM 2516 C CA . ILE A 1 314 ? -9.150 -4.309 -2.224 1.00 96.50 314 ILE A CA 1
ATOM 2517 C C . ILE A 1 314 ? -9.447 -5.112 -0.945 1.00 96.50 314 ILE A C 1
ATOM 2519 O O . ILE A 1 314 ? -8.537 -5.439 -0.184 1.00 96.50 314 ILE A O 1
ATOM 2523 N N . LEU A 1 315 ? -10.711 -5.443 -0.673 1.00 97.12 315 LEU A N 1
ATOM 2524 C CA . LEU A 1 315 ? -11.067 -6.250 0.496 1.00 97.12 315 LEU A CA 1
ATOM 2525 C C . LEU A 1 315 ? -10.637 -7.710 0.346 1.00 97.12 315 LEU A C 1
ATOM 2527 O O . LEU A 1 315 ? -10.315 -8.346 1.347 1.00 97.12 315 LEU A O 1
ATOM 2531 N N . HIS A 1 316 ? -10.569 -8.230 -0.877 1.00 97.44 316 HIS A N 1
ATOM 2532 C CA . HIS A 1 316 ? -9.988 -9.534 -1.159 1.00 97.44 316 HIS A CA 1
ATOM 2533 C C . HIS A 1 316 ? -8.483 -9.547 -0.851 1.00 97.44 316 HIS A C 1
ATOM 2535 O O . HIS A 1 316 ? -8.015 -10.480 -0.200 1.00 97.44 316 HIS A O 1
ATOM 2541 N N . TYR A 1 317 ? -7.740 -8.485 -1.184 1.00 98.00 317 TYR A N 1
ATOM 2542 C CA . TYR A 1 317 ? -6.364 -8.320 -0.703 1.00 98.00 317 TYR A CA 1
ATOM 2543 C C . TYR A 1 317 ? -6.289 -8.386 0.831 1.00 98.00 317 TYR A C 1
ATOM 2545 O O . TYR A 1 317 ? -5.535 -9.190 1.385 1.00 98.00 317 TYR A O 1
ATOM 2553 N N . PHE A 1 318 ? -7.118 -7.602 1.533 1.00 98.38 318 PHE A N 1
ATOM 2554 C CA . PHE A 1 318 ? -7.134 -7.620 2.997 1.00 98.38 318 PHE A CA 1
ATOM 2555 C C . PHE A 1 318 ? -7.536 -8.982 3.575 1.00 98.38 318 PHE A C 1
ATOM 2557 O O . PHE A 1 318 ? -7.013 -9.375 4.620 1.00 98.38 318 PHE A O 1
ATOM 2564 N N . ARG A 1 319 ? -8.420 -9.725 2.901 1.00 97.56 319 ARG A N 1
ATOM 2565 C CA . ARG A 1 319 ? -8.759 -11.106 3.257 1.00 97.56 319 ARG A CA 1
ATOM 2566 C C . ARG A 1 319 ? -7.530 -12.005 3.187 1.00 97.56 319 ARG A C 1
ATOM 2568 O O . ARG A 1 319 ? -7.198 -12.636 4.186 1.00 97.56 319 ARG A O 1
ATOM 2575 N N . ARG A 1 320 ? -6.821 -11.992 2.056 1.00 97.38 320 ARG A N 1
ATOM 2576 C CA . ARG A 1 320 ? -5.626 -12.818 1.831 1.00 97.38 320 ARG A CA 1
ATOM 2577 C C . ARG A 1 320 ? -4.561 -12.579 2.899 1.00 97.38 320 ARG A C 1
ATOM 2579 O O . ARG A 1 320 ? -4.095 -13.537 3.501 1.00 97.38 320 ARG A O 1
ATOM 2586 N N . ILE A 1 321 ? -4.250 -11.321 3.219 1.00 95.81 321 ILE A N 1
ATOM 2587 C CA . ILE A 1 321 ? -3.245 -11.007 4.255 1.00 95.81 321 ILE A CA 1
ATOM 2588 C C . ILE A 1 321 ? -3.736 -11.237 5.697 1.00 95.81 321 ILE A C 1
ATOM 2590 O O . ILE A 1 321 ? -2.947 -11.191 6.647 1.00 95.81 321 ILE A O 1
ATOM 2594 N N . SER A 1 322 ? -5.049 -11.396 5.890 1.00 94.25 322 SER A N 1
ATOM 2595 C CA . SER A 1 322 ? -5.621 -11.787 7.183 1.00 94.25 322 SER A CA 1
ATOM 2596 C C . SER A 1 322 ? -5.452 -13.280 7.434 1.00 94.25 322 SER A C 1
ATOM 2598 O O . SER A 1 322 ? -5.252 -13.664 8.585 1.00 94.25 322 SER A O 1
ATOM 2600 N N . GLU A 1 323 ? -5.511 -14.085 6.373 1.00 94.31 323 GLU A N 1
ATOM 2601 C CA . GLU A 1 323 ? -5.292 -15.533 6.394 1.00 94.31 323 GLU A CA 1
ATOM 2602 C C . GLU A 1 323 ? -3.795 -15.860 6.506 1.00 94.31 323 GLU A C 1
ATOM 2604 O O . GLU A 1 323 ? -3.398 -16.581 7.419 1.00 94.31 323 GLU A O 1
ATOM 2609 N N . ASP A 1 324 ? -2.963 -15.272 5.640 1.00 93.81 324 ASP A N 1
ATOM 2610 C CA . ASP A 1 324 ? -1.509 -15.446 5.654 1.00 93.81 324 ASP A CA 1
ATOM 2611 C C . ASP A 1 324 ? -0.796 -14.146 5.254 1.00 93.81 324 ASP A C 1
ATOM 2613 O O . ASP A 1 324 ? -0.998 -13.608 4.164 1.00 93.81 324 ASP A O 1
ATOM 2617 N N . MET A 1 325 ? 0.015 -13.598 6.163 1.00 94.50 325 MET A N 1
ATOM 2618 C CA . MET A 1 325 ? 0.705 -12.327 5.934 1.00 94.50 325 MET A CA 1
ATOM 2619 C C . MET A 1 325 ? 1.917 -12.563 5.027 1.00 94.50 325 MET A C 1
ATOM 2621 O O . MET A 1 325 ? 2.854 -13.244 5.450 1.00 94.50 325 MET A O 1
ATOM 2625 N N . PRO A 1 326 ? 1.963 -11.957 3.829 1.00 91.50 326 PRO A N 1
ATOM 2626 C CA . PRO A 1 326 ? 3.070 -12.174 2.920 1.00 91.50 326 PRO A CA 1
ATOM 2627 C C . PRO A 1 326 ? 4.352 -11.519 3.455 1.00 91.50 326 PRO A C 1
ATOM 2629 O O . PRO A 1 326 ? 4.337 -10.426 4.034 1.00 91.50 326 PRO A O 1
ATOM 2632 N N . LYS A 1 327 ? 5.476 -12.212 3.261 1.00 92.56 327 LYS A N 1
ATOM 2633 C CA . LYS A 1 327 ? 6.787 -11.864 3.837 1.00 92.56 327 LYS A CA 1
ATOM 2634 C C . LYS A 1 327 ? 7.772 -11.298 2.814 1.00 92.56 327 LYS A C 1
ATOM 2636 O O . LYS A 1 327 ? 8.942 -11.093 3.121 1.00 92.56 327 LYS A O 1
ATOM 2641 N N . GLY A 1 328 ? 7.305 -11.033 1.600 1.00 91.88 328 GLY A N 1
ATOM 2642 C CA . GLY A 1 328 ? 8.108 -10.448 0.541 1.00 91.88 328 GLY A CA 1
ATOM 2643 C C . GLY A 1 328 ? 8.414 -8.969 0.767 1.00 91.88 328 GLY A C 1
ATOM 2644 O O . GLY A 1 328 ? 7.917 -8.297 1.683 1.00 91.88 328 GLY A O 1
ATOM 2645 N N . VAL A 1 329 ? 9.258 -8.459 -0.122 1.00 93.12 329 VAL A N 1
ATOM 2646 C CA . VAL A 1 329 ? 9.798 -7.103 -0.089 1.00 93.12 329 VAL A CA 1
ATOM 2647 C C . VAL A 1 329 ? 9.455 -6.390 -1.392 1.00 93.12 329 VAL A C 1
ATOM 2649 O O . VAL A 1 329 ? 9.580 -6.954 -2.475 1.00 93.12 329 VAL A O 1
ATOM 2652 N N . LEU A 1 330 ? 9.052 -5.129 -1.277 1.00 95.31 330 LEU A N 1
ATOM 2653 C CA . LEU A 1 330 ? 8.713 -4.239 -2.379 1.00 95.31 330 LEU A CA 1
ATOM 2654 C C . LEU A 1 330 ? 9.786 -3.165 -2.509 1.00 95.31 330 LEU A C 1
ATOM 2656 O O . LEU A 1 330 ? 10.216 -2.597 -1.504 1.00 95.31 330 LEU A O 1
ATOM 2660 N N . THR A 1 331 ? 10.195 -2.860 -3.740 1.00 95.00 331 THR A N 1
ATOM 2661 C CA . THR A 1 331 ? 11.098 -1.739 -4.027 1.00 95.00 331 THR A CA 1
ATOM 2662 C C . THR A 1 331 ? 10.451 -0.785 -5.013 1.00 95.00 331 THR A C 1
ATOM 2664 O O . THR A 1 331 ? 10.070 -1.166 -6.117 1.00 95.00 331 THR A O 1
ATOM 2667 N N . PHE A 1 332 ? 10.372 0.477 -4.615 1.00 95.25 332 PHE A N 1
ATOM 2668 C CA . PHE A 1 332 ? 9.849 1.568 -5.416 1.00 95.25 332 PHE A CA 1
ATOM 2669 C C . PHE A 1 332 ? 10.996 2.467 -5.819 1.00 95.25 332 PHE A C 1
ATOM 2671 O O . PHE A 1 332 ? 11.643 3.060 -4.961 1.00 95.25 332 PHE A O 1
ATOM 2678 N N . ARG A 1 333 ? 11.256 2.568 -7.121 1.00 94.06 333 ARG A N 1
ATOM 2679 C CA . ARG A 1 333 ? 12.310 3.426 -7.653 1.00 94.06 333 ARG A CA 1
ATOM 2680 C C . ARG A 1 333 ? 11.702 4.530 -8.494 1.00 94.06 333 ARG A C 1
ATOM 2682 O O . ARG A 1 333 ? 10.935 4.262 -9.417 1.00 94.06 333 ARG A O 1
ATOM 2689 N N . ARG A 1 334 ? 12.073 5.771 -8.197 1.00 92.62 334 ARG A N 1
ATOM 2690 C CA . ARG A 1 334 ? 11.921 6.877 -9.135 1.00 92.62 334 ARG A CA 1
ATOM 2691 C C . ARG A 1 334 ? 13.218 7.025 -9.906 1.00 92.62 334 ARG A C 1
ATOM 2693 O O . ARG A 1 334 ? 14.291 7.089 -9.313 1.00 92.62 334 ARG A O 1
ATOM 2700 N N . PHE A 1 335 ? 13.089 7.083 -11.222 1.00 90.69 335 PHE A N 1
ATOM 2701 C CA . PHE A 1 335 ? 14.195 7.322 -12.126 1.00 90.69 335 PHE A CA 1
ATOM 2702 C C . PHE A 1 335 ? 13.905 8.579 -12.948 1.00 90.69 335 PHE A C 1
ATOM 2704 O O . PHE A 1 335 ? 12.828 8.714 -13.528 1.00 90.69 335 PHE A O 1
ATOM 2711 N N . SER A 1 336 ? 14.852 9.510 -12.961 1.00 88.75 336 SER A N 1
ATOM 2712 C CA . SER A 1 336 ? 14.810 10.758 -13.709 1.00 88.75 336 SER A CA 1
ATOM 2713 C C . SER A 1 336 ? 16.101 10.903 -14.498 1.00 88.75 336 SER A C 1
ATOM 2715 O O . SER A 1 336 ? 17.194 10.970 -13.931 1.00 88.75 336 SER A O 1
ATOM 2717 N N . PHE A 1 337 ? 15.962 11.013 -15.814 1.00 84.75 337 PHE A N 1
ATOM 2718 C CA . PHE A 1 337 ? 17.064 11.389 -16.687 1.00 84.75 337 PHE A CA 1
ATOM 2719 C C . PHE A 1 337 ? 17.558 12.801 -16.344 1.00 84.75 337 PHE A C 1
ATOM 2721 O O . PHE A 1 337 ? 16.780 13.670 -15.937 1.00 84.75 337 PHE A O 1
ATOM 2728 N N . LEU A 1 338 ? 18.864 13.031 -16.496 1.00 79.31 338 LEU A N 1
ATOM 2729 C CA . LEU A 1 338 ? 19.448 14.361 -16.338 1.00 79.31 338 LEU A CA 1
ATOM 2730 C C . LEU A 1 338 ? 18.974 15.263 -17.481 1.00 79.31 338 LEU A C 1
ATOM 2732 O O . LEU A 1 338 ? 18.864 14.823 -18.630 1.00 79.31 338 LEU A O 1
ATOM 2736 N N . LYS A 1 339 ? 18.759 16.549 -17.188 1.00 69.81 339 LYS A N 1
ATOM 2737 C CA . LYS A 1 339 ? 18.542 17.566 -18.226 1.00 69.81 339 LYS A CA 1
ATOM 2738 C C . LYS A 1 339 ? 19.719 17.492 -19.214 1.00 69.81 339 LYS A C 1
ATOM 2740 O O . LYS A 1 339 ? 20.866 17.619 -18.796 1.00 69.81 339 LYS A O 1
ATOM 2745 N N . ASN A 1 340 ? 19.424 17.275 -20.500 1.00 76.06 340 ASN A N 1
ATOM 2746 C CA . ASN A 1 340 ? 20.379 17.061 -21.607 1.00 76.06 340 ASN A CA 1
ATOM 2747 C C . ASN A 1 340 ? 20.977 15.646 -21.756 1.00 76.06 340 ASN A C 1
ATOM 2749 O O . ASN A 1 340 ? 21.979 15.492 -22.450 1.00 76.06 340 ASN A O 1
ATOM 2753 N N . SER A 1 341 ? 20.382 14.616 -21.150 1.00 80.62 341 SER A N 1
ATOM 2754 C CA . SER A 1 341 ? 20.779 13.211 -21.376 1.00 80.62 341 SER A CA 1
ATOM 2755 C C . SER A 1 341 ? 19.922 12.481 -22.419 1.00 80.62 341 SER A C 1
ATOM 2757 O O . SER A 1 341 ? 19.965 11.255 -22.502 1.00 80.62 341 SER A O 1
ATOM 2759 N N . ASP A 1 342 ? 19.162 13.226 -23.228 1.00 82.19 342 ASP A N 1
ATOM 2760 C CA . ASP A 1 342 ? 18.324 12.638 -24.269 1.00 82.19 342 ASP A CA 1
ATOM 2761 C C . ASP A 1 342 ? 19.183 11.883 -25.295 1.00 82.19 342 ASP A C 1
ATOM 2763 O O . ASP A 1 342 ? 20.192 12.414 -25.781 1.00 82.19 342 ASP A O 1
ATOM 2767 N N . PRO A 1 343 ? 18.793 10.652 -25.664 1.00 85.88 343 PRO A N 1
ATOM 2768 C CA . PRO A 1 343 ? 19.489 9.921 -26.705 1.00 85.88 343 PRO A CA 1
ATOM 2769 C C . PRO A 1 343 ? 19.374 10.676 -28.031 1.00 85.88 343 PRO A C 1
ATOM 2771 O O . PRO A 1 343 ? 18.321 11.195 -28.411 1.00 85.88 343 PRO A O 1
ATOM 2774 N N . LYS A 1 344 ? 20.477 10.711 -28.777 1.00 89.94 344 LYS A N 1
ATOM 2775 C CA . LYS A 1 344 ? 20.520 11.319 -30.106 1.00 89.94 344 LYS A CA 1
ATOM 2776 C C . LYS A 1 344 ? 19.864 10.397 -31.135 1.00 89.94 344 LYS A C 1
ATOM 2778 O O . LYS A 1 344 ? 20.548 9.725 -31.901 1.00 89.94 344 LYS A O 1
ATOM 2783 N N . TRP A 1 345 ? 18.532 10.364 -31.148 1.00 91.62 345 TRP A N 1
ATOM 2784 C CA . TRP A 1 345 ? 17.736 9.417 -31.941 1.00 91.62 345 TRP A CA 1
ATOM 2785 C C . TRP A 1 345 ? 18.115 9.359 -33.426 1.00 91.62 345 TRP A C 1
ATOM 2787 O O . TRP A 1 345 ? 18.203 8.271 -33.980 1.00 91.62 345 TRP A O 1
ATOM 2797 N N . ILE A 1 346 ? 18.384 10.510 -34.053 1.00 94.69 346 ILE A N 1
ATOM 2798 C CA . ILE A 1 346 ? 18.746 10.600 -35.481 1.00 94.69 346 ILE A CA 1
ATOM 2799 C C . ILE A 1 346 ? 20.112 9.957 -35.765 1.00 94.69 346 ILE A C 1
ATOM 2801 O O . ILE A 1 346 ? 20.333 9.425 -36.847 1.00 94.69 346 ILE A O 1
ATOM 2805 N N . GLU A 1 347 ? 21.030 10.004 -34.799 1.00 95.50 347 GLU A N 1
ATOM 2806 C CA . GLU A 1 347 ? 22.385 9.457 -34.929 1.00 95.50 347 GLU A CA 1
ATOM 2807 C C . GLU A 1 347 ? 22.449 7.974 -34.520 1.00 95.50 347 GLU A C 1
ATOM 2809 O O . GLU A 1 347 ? 23.456 7.311 -34.775 1.00 95.50 347 GLU A O 1
ATOM 2814 N N . SER A 1 348 ? 21.391 7.444 -33.895 1.00 94.00 348 SER A N 1
ATOM 2815 C CA . SER A 1 348 ? 21.373 6.087 -33.350 1.00 94.00 348 SER A CA 1
ATOM 2816 C C . SER A 1 348 ? 21.575 5.032 -34.438 1.00 94.00 348 SER A C 1
ATOM 2818 O O . SER A 1 348 ? 20.816 4.964 -35.400 1.00 94.00 348 SER A O 1
ATOM 2820 N N . GLN A 1 349 ? 22.583 4.179 -34.246 1.00 95.38 349 GLN A N 1
ATOM 2821 C CA . GLN A 1 349 ? 22.860 3.006 -35.088 1.00 95.38 349 GLN A CA 1
ATOM 2822 C C . GLN A 1 349 ? 22.458 1.691 -34.401 1.00 95.38 349 GLN A C 1
ATOM 2824 O O . GLN A 1 349 ? 22.823 0.610 -34.860 1.00 95.38 349 GLN A O 1
ATOM 2829 N N . VAL A 1 350 ? 21.748 1.766 -33.269 1.00 95.19 350 VAL A N 1
ATOM 2830 C CA . VAL A 1 350 ? 21.307 0.576 -32.532 1.00 95.19 350 VAL A CA 1
ATOM 2831 C C . VAL A 1 350 ? 20.265 -0.170 -33.378 1.00 95.19 350 VAL A C 1
ATOM 2833 O O . VAL A 1 350 ? 19.272 0.446 -33.774 1.00 95.19 350 VAL A O 1
ATOM 2836 N N . PRO A 1 351 ? 20.462 -1.469 -33.677 1.00 95.31 351 PRO A N 1
ATOM 2837 C CA . PRO A 1 351 ? 19.512 -2.234 -34.473 1.00 95.31 351 PRO A CA 1
ATOM 2838 C C . PRO A 1 351 ? 18.178 -2.403 -33.738 1.00 95.31 351 PRO A C 1
ATOM 2840 O O . PRO A 1 351 ? 18.117 -2.407 -32.506 1.00 95.31 351 PRO A O 1
ATOM 2843 N N . LEU A 1 352 ? 17.102 -2.585 -34.507 1.00 94.94 352 LEU A N 1
ATOM 2844 C CA . LEU A 1 352 ? 15.807 -2.953 -33.943 1.00 94.94 352 LEU A CA 1
ATOM 2845 C C . LEU A 1 352 ? 15.919 -4.292 -33.206 1.00 94.94 352 LEU A C 1
ATOM 2847 O O . LEU A 1 352 ? 16.609 -5.209 -33.650 1.00 94.94 352 LEU A O 1
ATOM 2851 N N . SER A 1 353 ? 15.243 -4.382 -32.065 1.00 94.12 353 SER A N 1
ATOM 2852 C CA . SER A 1 353 ? 15.203 -5.598 -31.252 1.00 94.12 353 SER A CA 1
ATOM 2853 C C . SER A 1 353 ? 14.162 -6.590 -31.771 1.00 94.12 353 SER A C 1
ATOM 2855 O O . SER A 1 353 ? 13.291 -6.241 -32.567 1.00 94.12 353 SER A O 1
ATOM 2857 N N . ASN A 1 354 ? 14.241 -7.826 -31.281 1.00 94.06 354 ASN A N 1
ATOM 2858 C CA . ASN A 1 354 ? 13.225 -8.853 -31.499 1.00 94.06 354 ASN A CA 1
ATOM 2859 C C . ASN A 1 354 ? 11.848 -8.391 -30.994 1.00 94.06 354 ASN A C 1
ATOM 2861 O O . ASN A 1 354 ? 11.752 -7.725 -29.962 1.00 94.06 354 ASN A O 1
ATOM 2865 N N . ILE A 1 355 ? 10.785 -8.774 -31.706 1.00 94.12 355 ILE A N 1
ATOM 2866 C CA . ILE A 1 355 ? 9.403 -8.392 -31.390 1.00 94.12 355 ILE A CA 1
ATOM 2867 C C . ILE A 1 355 ? 8.538 -9.652 -31.361 1.00 94.12 355 ILE A C 1
ATOM 2869 O O . ILE A 1 355 ? 8.573 -10.444 -32.300 1.00 94.12 355 ILE A O 1
ATOM 2873 N N . HIS A 1 356 ? 7.740 -9.800 -30.303 1.00 93.12 356 HIS A N 1
ATOM 2874 C CA . HIS A 1 356 ? 6.658 -10.778 -30.196 1.00 93.12 356 HIS A CA 1
ATOM 2875 C C . HIS A 1 356 ? 5.320 -10.034 -30.166 1.00 93.12 356 HIS A C 1
ATOM 2877 O O . HIS A 1 356 ? 5.139 -9.131 -29.349 1.00 93.12 356 HIS A O 1
ATOM 2883 N N . MET A 1 357 ? 4.389 -10.394 -31.051 1.00 93.44 357 MET A N 1
ATOM 2884 C CA . MET A 1 357 ? 3.058 -9.783 -31.131 1.00 93.44 357 MET A CA 1
ATOM 2885 C C . MET A 1 357 ? 1.979 -10.847 -30.997 1.00 93.44 357 MET A C 1
ATOM 2887 O O . MET A 1 357 ? 1.953 -11.802 -31.767 1.00 93.44 357 MET A O 1
ATOM 2891 N N . ILE A 1 358 ? 1.057 -10.639 -30.066 1.00 92.00 358 ILE A N 1
ATOM 2892 C CA . ILE A 1 358 ? -0.063 -11.531 -29.771 1.00 92.00 358 ILE A CA 1
ATOM 2893 C C . ILE A 1 358 ? -1.308 -10.673 -29.518 1.00 92.00 358 ILE A C 1
ATOM 2895 O O . ILE A 1 358 ? -1.229 -9.658 -28.832 1.00 92.00 358 ILE A O 1
ATOM 2899 N N . ALA A 1 359 ? -2.445 -11.039 -30.115 1.00 88.88 359 ALA A N 1
ATOM 2900 C CA . ALA A 1 359 ? -3.667 -10.227 -30.042 1.00 88.88 359 ALA A CA 1
ATOM 2901 C C . ALA A 1 359 ? -4.540 -10.543 -28.816 1.00 88.88 359 ALA A C 1
ATOM 2903 O O . ALA A 1 359 ? -5.206 -9.660 -28.288 1.00 88.88 359 ALA A O 1
ATOM 2904 N N . ASN A 1 360 ? -4.529 -11.797 -28.361 1.00 87.69 360 ASN A N 1
ATOM 2905 C CA . ASN A 1 360 ? -5.441 -12.310 -27.336 1.00 87.69 360 ASN A CA 1
ATOM 2906 C C . ASN A 1 360 ? -4.695 -12.642 -26.037 1.00 87.69 360 ASN A C 1
ATOM 2908 O O . ASN A 1 360 ? -4.821 -13.745 -25.511 1.00 87.69 360 ASN A O 1
ATOM 2912 N N . ALA A 1 361 ? -3.875 -11.712 -25.554 1.00 89.38 361 ALA A N 1
ATOM 2913 C CA . ALA A 1 361 ? -3.159 -11.844 -24.291 1.00 89.38 361 ALA A CA 1
ATOM 2914 C C . ALA A 1 361 ? -3.150 -10.511 -23.541 1.00 89.38 361 ALA A C 1
ATOM 2916 O O . ALA A 1 361 ? -3.240 -9.444 -24.152 1.00 89.38 361 ALA A O 1
ATOM 2917 N N . THR A 1 362 ? -3.023 -10.582 -22.221 1.00 91.19 362 THR A N 1
ATOM 2918 C CA . THR A 1 362 ? -2.891 -9.411 -21.349 1.00 91.19 362 THR A CA 1
ATOM 2919 C C . THR A 1 362 ? -1.445 -9.249 -20.886 1.00 91.19 362 THR A C 1
ATOM 2921 O O . THR A 1 362 ? -0.635 -10.170 -21.008 1.00 91.19 362 THR A O 1
ATOM 2924 N N . ILE A 1 363 ? -1.099 -8.071 -20.363 1.00 93.19 363 ILE A N 1
ATOM 2925 C CA . ILE A 1 363 ? 0.257 -7.790 -19.870 1.00 93.19 363 ILE A CA 1
ATOM 2926 C C . ILE A 1 363 ? 0.518 -8.565 -18.569 1.00 93.19 363 ILE A C 1
ATOM 2928 O O . ILE A 1 363 ? 1.608 -9.104 -18.377 1.00 93.19 363 ILE A O 1
ATOM 2932 N N . GLU A 1 364 ? -0.475 -8.624 -17.682 1.00 92.12 364 GLU A N 1
ATOM 2933 C CA . GLU A 1 364 ? -0.423 -9.268 -16.368 1.00 92.12 364 GLU A CA 1
ATOM 2934 C C . GLU A 1 364 ? -0.192 -10.777 -16.435 1.00 92.12 364 GLU A C 1
ATOM 2936 O O . GLU A 1 364 ? 0.559 -11.295 -15.603 1.00 92.12 364 GLU A O 1
ATOM 2941 N N . ASP A 1 365 ? -0.719 -11.441 -17.466 1.00 90.00 365 ASP A N 1
ATOM 2942 C CA . ASP A 1 365 ? -0.550 -12.883 -17.675 1.00 90.00 365 ASP A CA 1
ATOM 2943 C C . ASP A 1 365 ? 0.867 -13.253 -18.159 1.00 90.00 365 ASP A C 1
ATOM 2945 O O . ASP A 1 365 ? 1.282 -14.410 -18.084 1.00 90.00 365 ASP A O 1
ATOM 2949 N N . GLN A 1 366 ? 1.654 -12.282 -18.646 1.00 90.19 366 GLN A N 1
ATOM 2950 C CA . GLN A 1 366 ? 3.021 -12.519 -19.126 1.00 90.19 366 GLN A CA 1
ATOM 2951 C C . GLN A 1 366 ? 4.042 -12.327 -18.000 1.00 90.19 366 GLN A C 1
ATOM 2953 O O . GLN A 1 366 ? 4.730 -11.304 -17.900 1.00 90.19 366 GLN A O 1
ATOM 2958 N N . HIS A 1 367 ? 4.144 -13.321 -17.120 1.00 89.88 367 HIS A N 1
ATOM 2959 C CA . HIS A 1 367 ? 5.028 -13.268 -15.955 1.00 89.88 367 HIS A CA 1
ATOM 2960 C C . HIS A 1 367 ? 6.518 -13.207 -16.317 1.00 89.88 367 HIS A C 1
ATOM 2962 O O . HIS A 1 367 ? 6.993 -13.847 -17.253 1.00 89.88 367 HIS A O 1
ATOM 2968 N N . GLY A 1 368 ? 7.283 -12.470 -15.510 1.00 89.12 368 GLY A N 1
ATOM 2969 C CA . GLY A 1 368 ? 8.744 -12.415 -15.584 1.00 89.12 368 GLY A CA 1
ATOM 2970 C C . GLY A 1 368 ? 9.327 -11.463 -16.635 1.00 89.12 368 GLY A C 1
ATOM 2971 O O . GLY A 1 368 ? 10.548 -11.394 -16.786 1.00 89.12 368 GLY A O 1
ATOM 2972 N N . PHE A 1 369 ? 8.480 -10.712 -17.336 1.00 91.75 369 PHE A N 1
ATOM 2973 C CA . PHE A 1 369 ? 8.887 -9.602 -18.198 1.00 91.75 369 PHE A CA 1
ATOM 2974 C C . PHE A 1 369 ? 8.764 -8.257 -17.472 1.00 91.75 369 PHE A C 1
ATOM 2976 O O . PHE A 1 369 ? 8.074 -8.145 -16.458 1.00 91.75 369 PHE A O 1
ATOM 2983 N N . LEU A 1 370 ? 9.411 -7.217 -18.011 1.00 92.62 370 LEU A N 1
ATOM 2984 C CA . LEU A 1 370 ? 9.128 -5.841 -17.608 1.00 92.62 370 LEU A CA 1
ATOM 2985 C C . LEU A 1 370 ? 7.733 -5.466 -18.117 1.00 92.62 370 LEU A C 1
ATOM 2987 O O . LEU A 1 370 ? 7.531 -5.270 -19.313 1.00 92.62 370 LEU A O 1
ATOM 2991 N N . GLN A 1 371 ? 6.775 -5.399 -17.200 1.00 94.88 371 GLN A N 1
ATOM 2992 C CA . GLN A 1 371 ? 5.383 -5.108 -17.513 1.00 94.88 371 GLN A CA 1
ATOM 2993 C C . GLN A 1 371 ? 5.152 -3.597 -17.496 1.00 94.88 371 GLN A C 1
ATOM 2995 O O . GLN A 1 371 ? 5.465 -2.921 -16.516 1.00 94.88 371 GLN A O 1
ATOM 3000 N N . VAL A 1 372 ? 4.637 -3.072 -18.607 1.00 95.50 372 VAL A N 1
ATOM 3001 C CA . VAL A 1 372 ? 4.355 -1.643 -18.760 1.00 95.50 372 VAL A CA 1
ATOM 3002 C C . VAL A 1 372 ? 2.993 -1.329 -18.158 1.00 95.50 372 VAL A C 1
ATOM 3004 O O . VAL A 1 372 ? 2.011 -2.012 -18.436 1.00 95.50 372 VAL A O 1
ATOM 3007 N N . ASP A 1 373 ? 2.953 -0.264 -17.370 1.00 94.94 373 ASP A N 1
ATOM 3008 C CA . ASP A 1 373 ? 1.732 0.375 -16.901 1.00 94.94 373 ASP A CA 1
ATOM 3009 C C . ASP A 1 373 ? 1.439 1.607 -17.772 1.00 94.94 373 ASP A C 1
ATOM 3011 O O . ASP A 1 373 ? 2.338 2.418 -18.028 1.00 94.94 373 ASP A O 1
ATOM 3015 N N . PHE A 1 374 ? 0.207 1.751 -18.261 1.00 95.75 374 PHE A N 1
ATOM 3016 C CA . PHE A 1 374 ? -0.239 2.899 -19.056 1.00 95.75 374 PHE A CA 1
ATOM 3017 C C . PHE A 1 374 ? -0.604 4.053 -18.126 1.00 95.75 374 PHE A C 1
ATOM 3019 O O . PHE A 1 374 ? -1.754 4.482 -18.036 1.00 95.75 374 PHE A O 1
ATOM 3026 N N . ALA A 1 375 ? 0.425 4.526 -17.430 1.00 92.25 375 ALA A N 1
ATOM 3027 C CA . ALA A 1 375 ? 0.284 5.344 -16.248 1.00 92.25 375 ALA A CA 1
ATOM 3028 C C . ALA A 1 375 ? -0.152 6.786 -16.535 1.00 92.25 375 ALA A C 1
ATOM 3030 O O . ALA A 1 375 ? 0.279 7.430 -17.501 1.00 92.25 375 ALA A O 1
ATOM 3031 N N . ASN A 1 376 ? -0.943 7.332 -15.618 1.00 92.81 376 ASN A N 1
ATOM 3032 C CA . ASN A 1 376 ? -1.150 8.762 -15.480 1.00 92.81 376 ASN A CA 1
ATOM 3033 C C . ASN A 1 376 ? 0.103 9.437 -14.883 1.00 92.81 376 ASN A C 1
ATOM 3035 O O . ASN A 1 376 ? 0.869 8.827 -14.138 1.00 92.81 376 ASN A O 1
ATOM 3039 N N . GLU A 1 377 ? 0.305 10.732 -15.157 1.00 87.88 377 GLU A N 1
ATOM 3040 C CA . GLU A 1 377 ? 1.411 11.499 -14.553 1.00 87.88 377 GLU A CA 1
ATOM 3041 C C . GLU A 1 377 ? 1.365 11.479 -13.013 1.00 87.88 377 GLU A C 1
ATOM 3043 O O . GLU A 1 377 ? 2.400 11.475 -12.339 1.00 87.88 377 GLU A O 1
ATOM 3048 N N . TYR A 1 378 ? 0.153 11.386 -12.463 1.00 87.44 378 TYR A N 1
ATOM 3049 C CA . TYR A 1 378 ? -0.102 10.995 -11.092 1.00 87.44 378 TYR A CA 1
ATOM 3050 C C . TYR A 1 378 ? -0.346 9.488 -11.068 1.00 87.44 378 TYR A C 1
ATOM 3052 O O . TYR A 1 378 ? -1.478 9.057 -11.270 1.00 87.44 378 TYR A O 1
ATOM 3060 N N . ILE A 1 379 ? 0.708 8.705 -10.817 1.00 88.62 379 ILE A N 1
ATOM 3061 C CA . ILE A 1 379 ? 0.628 7.237 -10.855 1.00 88.62 379 ILE A CA 1
ATOM 3062 C C . ILE A 1 379 ? -0.542 6.726 -9.996 1.00 88.62 379 ILE A C 1
ATOM 3064 O O . ILE A 1 379 ? -0.743 7.184 -8.865 1.00 88.62 379 ILE A O 1
ATOM 3068 N N . GLY A 1 380 ? -1.259 5.748 -10.533 1.00 87.25 380 GLY A N 1
ATOM 3069 C CA . GLY A 1 380 ? -2.494 5.174 -10.026 1.00 87.25 380 GLY A CA 1
ATOM 3070 C C . GLY A 1 380 ? -3.721 5.893 -10.567 1.00 87.25 380 GLY A C 1
ATOM 3071 O O . GLY A 1 380 ? -4.836 5.451 -10.307 1.00 87.25 380 GLY A O 1
ATOM 3072 N N . GLY A 1 381 ? -3.541 7.012 -11.276 1.00 90.25 381 GLY A N 1
ATOM 3073 C CA . GLY A 1 381 ? -4.594 7.732 -11.977 1.00 90.25 381 GLY A CA 1
ATOM 3074 C C . GLY A 1 381 ? -5.856 7.916 -11.134 1.00 90.25 381 GLY A C 1
ATOM 3075 O O . GLY A 1 381 ? -5.860 8.527 -10.062 1.00 90.25 381 GLY A O 1
ATOM 3076 N N . GLY A 1 382 ? -6.959 7.370 -11.624 1.00 91.69 382 GLY A N 1
ATOM 3077 C CA . GLY A 1 382 ? -8.257 7.396 -10.976 1.00 91.69 382 GLY A CA 1
ATOM 3078 C C . GLY A 1 382 ? -8.529 6.240 -10.013 1.00 91.69 382 GLY A C 1
ATOM 3079 O O . GLY A 1 382 ? -9.708 6.001 -9.746 1.00 91.69 382 GLY A O 1
ATOM 3080 N N . VAL A 1 383 ? -7.530 5.516 -9.489 1.00 91.75 383 VAL A N 1
ATOM 3081 C CA . VAL A 1 383 ? -7.752 4.281 -8.706 1.00 91.75 383 VAL A CA 1
ATOM 3082 C C . VAL A 1 383 ? -8.629 4.528 -7.478 1.00 91.75 383 VAL A C 1
ATOM 3084 O O . VAL A 1 383 ? -9.650 3.860 -7.309 1.00 91.75 383 VAL A O 1
ATOM 3087 N N . MET A 1 384 ? -8.339 5.581 -6.705 1.00 88.25 384 MET A N 1
ATOM 3088 C CA . MET A 1 384 ? -9.161 6.015 -5.562 1.00 88.25 384 MET A CA 1
ATOM 3089 C C . MET A 1 384 ? -10.415 6.803 -5.979 1.00 88.25 384 MET A C 1
ATOM 3091 O O . MET A 1 384 ? -11.267 7.125 -5.149 1.00 88.25 384 MET A O 1
ATOM 3095 N N . ASN A 1 385 ? -10.528 7.127 -7.267 1.00 89.25 385 ASN A N 1
ATOM 3096 C CA . ASN A 1 385 ? -11.582 7.925 -7.882 1.00 89.25 385 ASN A CA 1
ATOM 3097 C C . ASN A 1 385 ? -12.341 7.075 -8.924 1.00 89.25 385 ASN A C 1
ATOM 3099 O O . ASN A 1 385 ? -12.712 5.931 -8.657 1.00 89.25 385 ASN A O 1
ATOM 3103 N N . GLU A 1 386 ? -12.632 7.643 -10.095 1.00 90.75 386 GLU A N 1
ATOM 3104 C CA . GLU A 1 386 ? -13.527 7.053 -11.098 1.00 90.75 386 GLU A CA 1
ATOM 3105 C C . GLU A 1 386 ? -12.842 6.147 -12.136 1.00 90.75 386 GLU A C 1
ATOM 3107 O O . GLU A 1 386 ? -13.545 5.448 -12.854 1.00 90.75 386 GLU A O 1
ATOM 3112 N N . GLY A 1 387 ? -11.508 6.134 -12.234 1.00 92.19 387 GLY A N 1
ATOM 3113 C CA . GLY A 1 387 ? -10.793 5.436 -13.318 1.00 92.19 387 GLY A CA 1
ATOM 3114 C C . GLY A 1 387 ? -10.907 3.912 -13.230 1.00 92.19 387 GLY A C 1
ATOM 3115 O O . GLY A 1 387 ? -10.822 3.370 -12.138 1.00 92.19 387 GLY A O 1
ATOM 3116 N N . ILE A 1 388 ? -11.124 3.212 -14.340 1.00 94.62 388 ILE A N 1
ATOM 3117 C CA . ILE A 1 388 ? -11.210 1.739 -14.378 1.00 94.62 388 ILE A CA 1
ATOM 3118 C C . ILE A 1 388 ? -10.665 1.212 -15.710 1.00 94.62 388 ILE A C 1
ATOM 3120 O O . ILE A 1 388 ? -11.305 0.442 -16.421 1.00 94.62 388 ILE A O 1
ATOM 3124 N N . VAL A 1 389 ? -9.489 1.709 -16.088 1.00 95.44 389 VAL A N 1
ATOM 3125 C CA . VAL A 1 389 ? -8.762 1.228 -17.266 1.00 95.44 389 VAL A CA 1
ATOM 3126 C C . VAL A 1 389 ? -7.507 0.479 -16.816 1.00 95.44 389 VAL A C 1
ATOM 3128 O O . VAL A 1 389 ? -7.421 0.069 -15.662 1.00 95.44 389 VAL A O 1
ATOM 3131 N N . GLN A 1 390 ? -6.565 0.232 -17.726 1.00 96.50 390 GLN A N 1
ATOM 3132 C CA . GLN A 1 390 ? -5.434 -0.669 -17.493 1.00 96.50 390 GLN A CA 1
ATOM 3133 C C . GLN A 1 390 ? -4.644 -0.341 -16.207 1.00 96.50 390 GLN A C 1
ATOM 3135 O O . GLN A 1 390 ? -4.426 -1.254 -15.413 1.00 96.50 390 GLN A O 1
ATOM 3140 N N . GLU A 1 391 ? -4.308 0.931 -15.956 1.00 94.94 391 GLU A N 1
ATOM 3141 C CA . GLU A 1 391 ? -3.597 1.350 -14.737 1.00 94.94 391 GLU A CA 1
ATOM 3142 C C . GLU A 1 391 ? -4.423 1.059 -13.475 1.00 94.94 391 GLU A C 1
ATOM 3144 O O . GLU A 1 391 ? -3.973 0.342 -12.581 1.00 94.94 391 GLU A O 1
ATOM 3149 N N . GLU A 1 392 ? -5.666 1.545 -13.384 1.00 95.31 392 GLU A N 1
ATOM 3150 C CA . GLU A 1 392 ? -6.450 1.364 -12.156 1.00 95.31 392 GLU A CA 1
ATOM 3151 C C . GLU A 1 392 ? -6.842 -0.088 -11.898 1.00 95.31 392 GLU A C 1
ATOM 3153 O O . GLU A 1 392 ? -6.927 -0.485 -10.737 1.00 95.31 392 GLU A O 1
ATOM 3158 N N . ILE A 1 393 ? -7.071 -0.877 -12.952 1.00 95.19 393 ILE A N 1
ATOM 3159 C CA . ILE A 1 393 ? -7.305 -2.318 -12.822 1.00 95.19 393 ILE A CA 1
ATOM 3160 C C . ILE A 1 393 ? -6.065 -2.957 -12.208 1.00 95.19 393 ILE A C 1
ATOM 3162 O O . ILE A 1 393 ? -6.187 -3.637 -11.187 1.00 95.19 393 ILE A O 1
ATOM 3166 N N . ARG A 1 394 ? -4.873 -2.665 -12.749 1.00 94.69 394 ARG A N 1
ATOM 3167 C CA . ARG A 1 394 ? -3.625 -3.254 -12.259 1.00 94.69 394 ARG A CA 1
ATOM 3168 C C . ARG A 1 394 ? -3.322 -2.901 -10.804 1.00 94.69 394 ARG A C 1
ATOM 3170 O O . ARG A 1 394 ? -2.730 -3.697 -10.088 1.00 94.69 394 ARG A O 1
ATOM 3177 N N . PHE A 1 395 ? -3.768 -1.736 -10.362 1.00 91.56 395 PHE A N 1
ATOM 3178 C CA . PHE A 1 395 ? -3.632 -1.278 -8.984 1.00 91.56 395 PHE A CA 1
ATOM 3179 C C . PHE A 1 395 ? -4.602 -1.926 -7.993 1.00 91.56 395 PHE A C 1
ATOM 3181 O O . PHE A 1 395 ? -4.444 -1.765 -6.781 1.00 91.56 395 PHE A O 1
ATOM 3188 N N . THR A 1 396 ? -5.651 -2.575 -8.493 1.00 93.12 396 THR A N 1
ATOM 3189 C CA . THR A 1 396 ? -6.682 -3.191 -7.650 1.00 93.12 396 THR A CA 1
ATOM 3190 C C . THR A 1 396 ? -6.556 -4.703 -7.529 1.00 93.12 396 THR A C 1
ATOM 3192 O O . THR A 1 396 ? -7.154 -5.242 -6.599 1.00 93.12 396 THR A O 1
ATOM 3195 N N . ILE A 1 397 ? -5.813 -5.367 -8.423 1.00 89.25 397 ILE A N 1
ATOM 3196 C CA . ILE A 1 397 ? -5.698 -6.836 -8.493 1.00 89.25 397 ILE A CA 1
ATOM 3197 C C . ILE A 1 397 ? -4.466 -7.405 -7.793 1.00 89.25 397 ILE A C 1
ATOM 3199 O O . ILE A 1 397 ? -3.413 -6.729 -7.757 1.00 89.25 397 ILE A O 1
#

Secondary structure (DSSP, 8-state):
-PPPPPPP---------------PPPPP--------BSHHHHHHTSSS----------------------------S-----TTTT--EEES-GGGS--TTTS---PPPGGG---TTEEESB------TT-TTPPPPBTT-TT------SSSB---TTSTT-B-TTS-BSHHHHHHHHHHHHHHHHTT---HHHHHHHHHHHH------HHHHHIIIIIS-HHHHHHIIIIIHHHHHHHHHTHHHHHSSPPBPB-TT--EEEEEEHHHHHHHHHHHHTT-SPPPSSS--SS---STHHHHH---HHHHHHHHHHHHHHHHHHHS----EEEEEE--PPTT----GGG--PPPPP-EEESS--STTSTTS-PPP---SSTTTTTTTT--SHHHHHTT-

Foldseek 3Di:
DDDDDDDDDDDDDDDDDDDDDDDDDDPPDPDDDFFFADLLALLLPLDDDDDDDDDDDDDPDDDDDDDDDDDDDDDDDDDPDPPPPDFDKDFDDPVPDDFCNVPPDDDDQQQPDPDPQEAEQFPGGGDDPVCNQDFTAGNQGLPAFDEDDDPFFFHALCHQPCADPVGHRLLVQLLVLLVVLLVCLQVVNHDPVSLQVSLCSQQVDRAALQLVCCLLPPPDDPVRNNCCSNQLSNLLSVLQNSLRSQSSYTDTTPGPPDWHKYKHWSSNSSSLLSCQDSQNGHDDPDPPPSADRSHLVQLRRDNDPVSSVLVVLVSVSSSVCSVPNGRDMGMDTDDDDDDPPDDPVVPDPDDDDTDMGTDPDDQVVSHRDDGDQPADSRNCPQLSHDDDDRRNVSSRD

Organism: NCBI:txid392032

Sequence (397 aa):
MKRRPKKWVSDSNSGSLITYGKVRPKRPKVLQWEGSFLIGQLLANIFVFNFGNRLCYAPTEITMSVESNFDQDMVDEQSTIDKSANAVYYGTSLADIPNIIRTPPILSDMQDIHDPDHVFLIKPFKYDPSNPDREPEPIHGMEKYMDAWDDDHVRLPCSLGNVTRDGRHIWPIIQKALAQLKQKCDEKTVTVHDIKTTIQESNGMNFEIRCLKQLINQVFSAEERAIFLYTILSKMISLALNVGTICGQPPRLLRQESNRSVTMSQRQASSLLACGFFCLFPEPHNRHSTYQSLNFTHLLKSGAPWKIEKLKCILHYFRRISEDMPKGVLTFRRFSFLKNSDPKWIESQVPLSNIHMIANATIEDQHGFLQVDFANEYIGGGVMNEGIVQEEIRFTI

InterPro domains:
  IPR007724 Poly(ADP-ribose) glycohydrolase [PTHR12837] (134-397)
  IPR046372 Poly (ADP-ribose) glycohydrolase (PARG), catalytic domain [PF05028] (343-397)
  IPR048362 Poly (ADP-ribose) glycohydrolase, helical domain [PF20811] (221-334)

pLDDT: mean 78.08, std 26.63, range [21.05, 98.81]